Protein AF-A0A818SF10-F1 (afdb_monomer)

Solvent-accessible surface area (backbone atoms only — not comparable to full-atom values): 36615 Å² total; per-residue (Å²): 139,89,83,81,89,89,86,86,90,86,88,85,91,85,89,83,91,83,90,86,85,92,87,88,86,88,86,88,84,88,88,80,89,87,82,92,77,93,78,82,89,83,90,78,83,88,79,85,71,89,78,78,84,76,81,79,88,69,87,90,63,71,79,71,85,87,82,81,89,82,93,65,79,58,67,82,60,80,51,59,49,50,52,100,80,74,51,73,46,77,51,64,52,45,50,43,77,62,90,92,60,90,66,62,69,89,78,42,96,45,64,33,53,34,39,55,68,37,64,76,33,56,43,37,53,51,32,34,77,64,70,78,51,98,87,36,95,43,73,66,58,47,50,50,41,29,51,55,26,42,49,50,34,36,74,68,26,31,82,60,39,56,50,86,47,70,76,75,88,81,93,83,72,86,55,73,62,59,62,50,48,66,74,57,80,61,89,83,66,82,78,84,78,74,76,80,69,50,84,62,82,66,53,61,43,67,49,87,41,37,38,40,34,37,46,102,81,64,30,58,35,28,45,34,28,61,84,75,73,45,71,44,54,29,86,44,43,49,55,29,30,26,44,45,24,84,30,81,56,84,43,84,95,31,49,16,17,25,78,85,40,72,35,58,65,42,90,65,64,43,73,54,57,88,59,68,52,74,49,27,42,80,57,95,58,38,28,34,42,34,37,35,40,53,98,30,35,36,36,33,44,36,37,39,57,85,40,86,48,38,40,34,42,38,39,45,26,42,66,79,48,93,85,76,48,20,40,39,30,25,45,38,41,29,36,79,37,69,17,81,51,35,32,37,29,25,51,86,57,56,60,72,45,84,43,48,59,80,62,51,98,88,54,93,63,78,84,84,46,81,58,57,74,42,51,41,64,21,45,27,32,39,36,37,40,40,100,64,42,24,48,35,42,30,43,75,48,75,35,45,29,36,46,93,47,60,25,28,42,37,38,43,77,52,68,39,27,86,33,40,44,76,87,71,83,80,53,40,36,57,59,62,50,100,90,38,43,48,66,47,73,52,43,38,38,41,36,71,34,38,58,68,58,29,45,76,49,55,57,50,52,44,49,44,62,74,66,49,88,82,83,85,86,79,85,69,100,51,54,72,67,58,42,57,75,75,43,84,88,74,86,65,67,52,66,54,85,71,59,93,42,51,42,80,80,36,83,44,76,79,48,94,59,27,30,42,40,28,43,29,18,74,36,46,72,84,41,25,93,72,57,25,48,71,45,73,50,46,54,47,64,31,37,47,73,79,40,56,69,68,45,79,43,56,27,35,90,85,69,79,48,51,34,65,76,46,80,70,88,72,53,66,47,99,86,66,52,65,52,82,71,72,66,48,64,75,86,62,62,83,56,43,46,75,34,45,48,60,33,72,50,28,30,46,38,31,44,108

Radius of gyration: 31.41 Å; Cα contacts (8 Å, |Δi|>4): 1084; chains: 1; bounding box: 78×64×97 Å

Foldseek 3Di:
DDDDDDDDDDDDDDDDDDDDDDDDDDDDDDDDDDDDDDDDDDDDDDDDDPPDDPPPDDPDFDWDFDDDDDDDQWDFDWGWGQDPVRDTQTWGKGAGDDPPDDLDLVPADFQLRSLVSCLVGIATEQQFSDPCPPPPPDPVSSLVRNLVSQVVQCVRHNPSHHHDYYDDDDPDDDDPVSVQSSVVSDPPPPDPPDPPQDLPDDQWDDAPFKIFGADPLRFGQKIAGPVQRDIKGWPDWAKWKFWWQAFPLPDPVRQTDFDPDGAGPDPDTGGQASDWDWTWDDDPFKTKIWIDSDPFWIKMWIDGHPDQWIKIKIKGDPPDCPVVTKIFMKTKTAIPFQQQQWKWADDQLFDIDIAGQQDDPPDDGDDPGRRRVFKDKHAFWMWGHHQFKIKMKTWLGIWIWGASDGRMIMTTDDIAFDHHSPPPPRDGNQDDDPNTGDMDMTMIIIHMGTQQPVCLRRSQVSCCSNVPDDDDDGDDPDPPVRCVVPDPPDDDQFLDDDDSQKDFPDWAAPDVQKTKTKIWRRAAASRYPPSQAKDKDFPCNTRVVVAGWPDKFWDDPVRPGGQQPDFDDWDADPVRDIDDRDRCDPPDDDRMDIYHGGDMIIIITGHD

Structure (mmCIF, N/CA/C/O backbone):
data_AF-A0A818SF10-F1
#
_entry.id   AF-A0A818SF10-F1
#
loop_
_atom_site.group_PDB
_atom_site.id
_atom_site.type_symbol
_atom_site.label_atom_id
_atom_site.label_alt_id
_atom_site.label_comp_id
_atom_site.label_asym_id
_atom_site.label_entity_id
_atom_site.label_seq_id
_atom_site.pdbx_PDB_ins_code
_atom_site.Cartn_x
_atom_site.Cartn_y
_atom_site.Cartn_z
_atom_site.occupancy
_atom_site.B_iso_or_equiv
_atom_site.auth_seq_id
_atom_site.auth_comp_id
_atom_site.auth_asym_id
_atom_site.auth_atom_id
_atom_site.pdbx_PDB_model_num
ATOM 1 N N . MET A 1 1 ? -21.142 -25.444 -35.224 1.00 26.88 1 MET A N 1
ATOM 2 C CA . MET A 1 1 ? -22.293 -25.884 -34.401 1.00 26.88 1 MET A CA 1
ATOM 3 C C . MET A 1 1 ? -22.891 -24.594 -33.918 1.00 26.88 1 MET A C 1
ATOM 5 O O . MET A 1 1 ? -22.329 -23.987 -33.020 1.00 26.88 1 MET A O 1
ATOM 9 N N . ASP A 1 2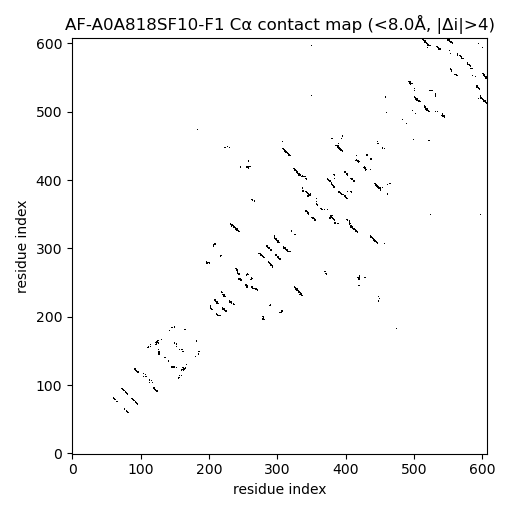 ? -23.944 -24.150 -34.589 1.00 30.12 2 ASP A N 1
ATOM 10 C CA . ASP A 1 2 ? -24.382 -22.760 -34.544 1.00 30.12 2 ASP A CA 1
ATOM 11 C C . ASP A 1 2 ? -25.836 -22.727 -34.077 1.00 30.12 2 ASP A C 1
ATOM 13 O O . ASP A 1 2 ? -26.723 -23.247 -34.750 1.00 30.12 2 ASP A O 1
ATOM 17 N N . PHE A 1 3 ? -26.045 -22.167 -32.889 1.00 22.02 3 PHE A N 1
ATOM 18 C CA . PHE A 1 3 ? -27.315 -21.930 -32.197 1.00 22.02 3 PHE A CA 1
ATOM 19 C C . PHE A 1 3 ? -27.039 -20.726 -31.263 1.00 22.02 3 PHE A C 1
ATOM 21 O O . PHE A 1 3 ? -26.051 -20.772 -30.539 1.00 22.02 3 PHE A O 1
ATOM 28 N N . LEU A 1 4 ? -27.811 -19.635 -31.212 1.00 25.50 4 LEU A N 1
ATOM 29 C CA . LEU A 1 4 ? -29.076 -19.319 -31.884 1.00 25.50 4 LEU A CA 1
ATOM 30 C C . LEU A 1 4 ? -29.229 -17.793 -32.087 1.00 25.50 4 LEU A C 1
ATOM 32 O O . LEU A 1 4 ? -28.674 -16.993 -31.342 1.00 25.50 4 LEU A O 1
ATOM 36 N N . ASN A 1 5 ? -30.026 -17.422 -33.090 1.00 23.23 5 ASN A N 1
ATOM 37 C CA . ASN A 1 5 ? -30.366 -16.056 -33.503 1.00 23.23 5 ASN A CA 1
ATOM 38 C C . ASN A 1 5 ? -30.992 -15.168 -32.409 1.00 23.23 5 ASN A C 1
ATOM 40 O O . ASN A 1 5 ? -31.822 -15.645 -31.638 1.00 23.23 5 ASN A O 1
ATOM 44 N N . PHE A 1 6 ? -30.826 -13.850 -32.563 1.00 22.09 6 PHE A N 1
ATOM 45 C CA . PHE A 1 6 ? -31.972 -12.931 -32.582 1.00 22.09 6 PHE A CA 1
ATOM 46 C C . PHE A 1 6 ? -31.873 -11.998 -33.796 1.00 22.09 6 PHE A C 1
ATOM 48 O O . PHE A 1 6 ? -30.826 -11.417 -34.065 1.00 22.09 6 PHE A O 1
ATOM 55 N N . LEU A 1 7 ? -32.964 -11.897 -34.557 1.00 21.27 7 LEU A N 1
ATOM 56 C CA . LEU A 1 7 ? -33.095 -11.057 -35.747 1.00 21.27 7 LEU A CA 1
ATOM 57 C C . LEU A 1 7 ? -34.567 -10.644 -35.833 1.00 21.27 7 LEU A C 1
ATOM 59 O O . LEU A 1 7 ? -35.431 -11.511 -35.964 1.00 21.27 7 LEU A O 1
ATOM 63 N N . THR A 1 8 ? -34.849 -9.342 -35.771 1.00 19.97 8 THR A N 1
ATOM 64 C CA . THR A 1 8 ? -36.207 -8.804 -35.938 1.00 19.97 8 THR A CA 1
ATOM 65 C C . THR A 1 8 ? -36.188 -7.669 -36.954 1.00 19.97 8 THR A C 1
ATOM 67 O O . THR A 1 8 ? -35.422 -6.718 -36.833 1.00 19.97 8 THR A O 1
ATOM 70 N N . VAL A 1 9 ? -37.050 -7.782 -37.963 1.00 23.33 9 VAL A N 1
ATOM 71 C CA . VAL A 1 9 ? -37.301 -6.767 -38.995 1.00 23.33 9 VAL A CA 1
ATOM 72 C C . VAL A 1 9 ? -38.507 -5.930 -38.580 1.00 23.33 9 VAL A C 1
ATOM 74 O O . VAL A 1 9 ? -39.527 -6.512 -38.216 1.00 23.33 9 VAL A O 1
ATOM 77 N N . ILE A 1 10 ? -38.449 -4.602 -38.731 1.00 20.69 10 ILE A N 1
ATOM 78 C CA . ILE A 1 10 ? -39.651 -3.754 -38.793 1.00 20.69 10 ILE A CA 1
ATOM 79 C C . ILE A 1 10 ? -39.531 -2.743 -39.944 1.00 20.69 10 ILE A C 1
ATOM 81 O O . ILE A 1 10 ? -38.569 -1.989 -40.043 1.00 20.69 10 ILE A O 1
ATOM 85 N N . ALA A 1 11 ? -40.562 -2.724 -40.784 1.00 23.39 11 ALA A N 1
ATOM 86 C CA . ALA A 1 11 ? -40.967 -1.615 -41.648 1.00 23.39 11 ALA A CA 1
ATOM 87 C C . ALA A 1 11 ? -42.416 -1.236 -41.273 1.00 23.39 11 ALA A C 1
ATOM 89 O O . ALA A 1 11 ? -43.077 -2.089 -40.689 1.00 23.39 11 ALA A O 1
ATOM 90 N N . ILE A 1 12 ? -42.885 -0.017 -41.608 1.00 23.05 12 ILE A N 1
ATOM 91 C CA . ILE A 1 12 ? -44.281 0.539 -41.637 1.00 23.05 12 ILE A CA 1
ATOM 92 C C . ILE A 1 12 ? -44.138 2.083 -41.501 1.00 23.05 12 ILE A C 1
ATOM 94 O O . ILE A 1 12 ? -43.284 2.515 -40.737 1.00 23.05 12 ILE A O 1
ATOM 98 N N . ILE A 1 13 ? -44.729 2.998 -42.294 1.00 24.28 13 ILE A N 1
ATOM 99 C CA . ILE A 1 13 ? -46.099 3.225 -42.841 1.00 24.28 13 ILE A CA 1
ATOM 100 C C . ILE A 1 13 ? -47.024 3.993 -41.844 1.00 24.28 13 ILE A C 1
ATOM 102 O O . ILE A 1 13 ? -46.831 3.926 -40.638 1.00 24.28 13 ILE A O 1
ATOM 106 N N . THR A 1 14 ? -47.937 4.837 -42.357 1.00 25.67 14 THR A N 1
ATOM 107 C CA . THR A 1 14 ? -48.403 6.126 -41.768 1.00 25.67 14 THR A CA 1
ATOM 108 C C . THR A 1 14 ? -49.861 6.198 -41.229 1.00 25.67 14 THR A C 1
ATOM 110 O O . THR A 1 14 ? -50.675 5.344 -41.570 1.00 25.67 14 THR A O 1
ATOM 113 N N . PHE A 1 15 ? -50.189 7.309 -40.517 1.00 24.94 15 PHE A N 1
ATOM 114 C CA . PHE A 1 15 ? -51.525 7.830 -40.068 1.00 24.94 15 PHE A CA 1
ATOM 115 C C . PHE A 1 15 ? -52.131 7.214 -38.762 1.00 24.94 15 PHE A C 1
ATOM 117 O O . PHE A 1 15 ? -51.889 6.045 -38.495 1.00 24.94 15 PHE A O 1
ATOM 124 N N . GLU A 1 16 ? -52.914 7.890 -37.881 1.00 24.98 16 GLU A N 1
ATOM 125 C CA . GLU A 1 16 ? -53.363 9.309 -37.751 1.00 24.98 16 GLU A CA 1
ATOM 126 C C . GLU A 1 16 ? -53.832 9.715 -36.302 1.00 24.98 16 GLU A C 1
ATOM 128 O O . GLU A 1 16 ? -53.932 8.865 -35.426 1.00 24.98 16 GLU A O 1
ATOM 133 N N . ILE A 1 17 ? -54.127 11.019 -36.089 1.00 27.69 17 ILE A N 1
ATOM 134 C CA . ILE A 1 17 ? -54.865 11.757 -35.004 1.00 27.69 17 ILE A CA 1
ATOM 135 C C . ILE A 1 17 ? -54.997 11.170 -33.564 1.00 27.69 17 ILE A C 1
ATOM 137 O O . ILE A 1 17 ? -55.723 10.208 -33.332 1.00 27.69 17 ILE A O 1
ATOM 141 N N . GLY A 1 18 ? -54.541 11.935 -32.549 1.00 25.97 18 GLY A N 1
ATOM 142 C CA . GLY A 1 18 ? -55.059 11.862 -31.159 1.00 25.97 18 GLY A CA 1
ATOM 143 C C . GLY A 1 18 ? -54.161 12.483 -30.065 1.00 25.97 18 GLY A C 1
ATOM 144 O O . GLY A 1 18 ? -52.971 12.225 -30.022 1.00 25.97 18 GLY A O 1
ATOM 145 N N . THR A 1 19 ? -54.721 13.313 -29.177 1.00 33.72 19 THR A N 1
ATOM 146 C CA . THR A 1 19 ? -54.044 14.128 -28.128 1.00 33.72 19 THR A CA 1
ATOM 147 C C . THR A 1 19 ? -53.333 13.388 -26.960 1.00 33.72 19 THR A C 1
ATOM 149 O O . THR A 1 19 ? -53.709 12.273 -26.619 1.00 33.72 19 THR A O 1
ATOM 152 N N . ILE A 1 20 ? -52.470 14.138 -26.234 1.00 25.30 20 ILE A N 1
ATOM 153 C CA . ILE A 1 20 ? -51.754 13.885 -24.938 1.00 25.30 20 ILE A CA 1
ATOM 154 C C . ILE A 1 20 ? -50.464 12.982 -25.017 1.00 25.30 20 ILE A C 1
ATOM 156 O O . ILE A 1 20 ? -50.109 12.617 -26.132 1.00 25.30 20 ILE A O 1
ATOM 160 N N . PRO A 1 21 ? -49.581 12.833 -23.984 1.00 33.25 21 PRO A N 1
ATOM 161 C CA . PRO A 1 21 ? -48.234 13.437 -24.043 1.00 33.25 21 PRO A CA 1
ATOM 162 C C . PRO A 1 21 ? -47.001 12.490 -23.949 1.00 33.25 21 PRO A C 1
ATOM 164 O O . PRO A 1 21 ? -47.069 11.387 -23.420 1.00 33.25 21 PRO A O 1
ATOM 167 N N . SER A 1 22 ? -45.845 13.030 -24.368 1.00 33.50 22 SER A N 1
ATOM 168 C CA . SER A 1 22 ? -44.452 12.755 -23.925 1.00 33.50 22 SER A CA 1
ATOM 169 C C . SER A 1 22 ? -43.940 11.313 -23.714 1.00 33.50 22 SER A C 1
ATOM 171 O O . SER A 1 22 ? -44.162 10.730 -22.655 1.00 33.50 22 SER A O 1
ATOM 173 N N . TRP A 1 23 ? -43.065 10.848 -24.615 1.00 26.11 23 TRP A N 1
ATOM 174 C CA . TRP A 1 23 ? -41.929 9.942 -24.339 1.00 26.11 23 TRP A CA 1
ATOM 175 C C . TRP A 1 23 ? -40.914 9.990 -25.505 1.00 26.11 23 TRP A C 1
ATOM 177 O O . TRP A 1 23 ? -41.241 10.497 -26.578 1.00 26.11 23 TRP A O 1
ATOM 187 N N . ALA A 1 24 ? -39.672 9.547 -25.274 1.00 26.42 24 ALA A N 1
ATOM 188 C CA . ALA A 1 24 ? -38.595 9.474 -26.273 1.00 26.42 24 ALA A CA 1
ATOM 189 C C . ALA A 1 24 ? -38.307 8.009 -26.654 1.00 26.42 24 ALA A C 1
ATOM 191 O O . ALA A 1 24 ? -38.646 7.106 -25.891 1.00 26.42 24 ALA A O 1
ATOM 192 N N . VAL A 1 25 ? -37.703 7.781 -27.826 1.00 24.02 25 VAL A N 1
ATOM 193 C CA . VAL A 1 25 ? -37.428 6.443 -28.383 1.00 24.02 25 VAL A CA 1
ATOM 194 C C . VAL A 1 25 ? -35.936 6.284 -28.663 1.00 24.02 25 VAL A C 1
ATOM 196 O O . VAL A 1 25 ? -35.296 7.199 -29.178 1.00 24.02 25 VAL A O 1
ATOM 199 N N . GLU A 1 26 ? -35.410 5.112 -28.325 1.00 30.28 26 GLU A N 1
ATOM 200 C CA . GLU A 1 26 ? -34.017 4.695 -28.486 1.00 30.28 26 GLU A CA 1
ATOM 201 C C . GLU A 1 26 ? -33.826 3.870 -29.772 1.00 30.28 26 GLU A C 1
ATOM 203 O O . GLU A 1 26 ? -34.721 3.127 -30.183 1.00 30.28 26 GLU A O 1
ATOM 208 N N . ILE A 1 27 ? -32.656 3.990 -30.407 1.00 23.86 27 ILE A N 1
ATOM 209 C CA . ILE A 1 27 ? -32.187 3.085 -31.465 1.00 23.86 27 ILE A CA 1
ATOM 210 C C . ILE A 1 27 ? -30.724 2.769 -31.170 1.00 23.86 27 ILE A C 1
ATOM 212 O O . ILE A 1 27 ? -29.891 3.676 -31.141 1.00 23.86 27 ILE A O 1
ATOM 216 N N . ASP A 1 28 ? -30.426 1.488 -30.982 1.00 23.16 28 ASP A N 1
ATOM 217 C CA . ASP A 1 28 ? -29.111 1.005 -30.571 1.00 23.16 28 ASP A CA 1
ATOM 218 C C . ASP A 1 28 ? -28.457 0.160 -31.677 1.00 23.16 28 ASP A C 1
ATOM 220 O O . ASP A 1 28 ? -29.096 -0.721 -32.259 1.00 23.16 28 ASP A O 1
ATOM 224 N N . LEU A 1 29 ? -27.191 0.454 -32.002 1.00 24.66 29 LEU A N 1
ATOM 225 C CA . LEU A 1 29 ? -26.422 -0.236 -33.045 1.00 24.66 29 LEU A CA 1
ATOM 226 C C . LEU A 1 29 ? -24.912 -0.289 -32.739 1.00 24.66 29 LEU A C 1
ATOM 228 O O . LEU A 1 29 ? -24.178 0.713 -32.766 1.00 24.66 29 LEU A O 1
ATOM 232 N N . TYR A 1 30 ? -24.441 -1.523 -32.567 1.00 25.88 30 TYR A N 1
ATOM 233 C CA . TYR A 1 30 ? -23.044 -1.942 -32.675 1.00 25.88 30 TYR A CA 1
ATOM 234 C C . TYR A 1 30 ? -22.660 -2.187 -34.141 1.00 25.88 30 TYR A C 1
ATOM 236 O O . TYR A 1 30 ? -23.482 -2.644 -34.930 1.00 25.88 30 TYR A O 1
ATOM 244 N N . THR A 1 31 ? -21.388 -1.988 -34.502 1.00 25.58 31 THR A N 1
ATOM 245 C CA . THR A 1 31 ? -20.681 -2.816 -35.507 1.00 25.58 31 THR A CA 1
ATOM 246 C C . THR A 1 31 ? -19.190 -2.477 -35.564 1.00 25.58 31 THR A C 1
ATOM 248 O O . THR A 1 31 ? -18.789 -1.327 -35.396 1.00 25.58 31 THR A O 1
ATOM 251 N N . LYS A 1 32 ? -18.367 -3.484 -35.876 1.00 23.33 32 LYS A N 1
ATOM 252 C CA . LYS A 1 32 ? -17.000 -3.326 -36.389 1.00 23.33 32 LYS A CA 1
ATOM 253 C C . LYS A 1 32 ? -16.785 -4.351 -37.511 1.00 23.33 32 LYS A C 1
ATOM 255 O O . LYS A 1 32 ? -17.268 -5.472 -37.395 1.00 23.33 32 LYS A O 1
ATOM 260 N N . SER A 1 33 ? -16.010 -3.964 -38.526 1.00 22.23 33 SER A N 1
ATOM 261 C CA . SER A 1 33 ? -15.399 -4.828 -39.557 1.00 22.23 33 SER A CA 1
ATOM 262 C C . SER A 1 33 ? -16.311 -5.475 -40.619 1.00 22.23 33 SER A C 1
ATOM 264 O O . SER A 1 33 ? -17.249 -6.204 -40.318 1.00 22.23 33 SER A O 1
ATOM 266 N N . TYR A 1 34 ? -15.931 -5.311 -41.893 1.00 23.97 34 TYR A N 1
ATOM 267 C CA . TYR A 1 34 ? -16.457 -6.077 -43.029 1.00 23.97 34 TYR A CA 1
ATOM 268 C C . TYR A 1 34 ? -15.387 -7.030 -43.578 1.00 23.97 34 TYR A C 1
ATOM 270 O O . TYR A 1 34 ? -14.284 -6.597 -43.906 1.00 23.97 34 TYR A O 1
ATOM 278 N N . TYR A 1 35 ? -15.743 -8.303 -43.767 1.00 21.52 35 TYR A N 1
ATOM 279 C CA . TYR A 1 35 ? -15.019 -9.222 -44.650 1.00 21.52 35 TYR A CA 1
ATOM 280 C C . TYR A 1 35 ? -15.747 -9.317 -45.995 1.00 21.52 35 TYR A C 1
ATOM 282 O O . TYR A 1 35 ? -16.955 -9.544 -46.043 1.00 21.52 35 TYR A O 1
ATOM 290 N N . LEU A 1 36 ? -15.007 -9.183 -47.096 1.00 24.23 36 LEU A N 1
ATOM 291 C CA . LEU A 1 36 ? -15.512 -9.451 -48.443 1.00 24.23 36 LEU A CA 1
ATOM 292 C C . LEU A 1 36 ? -15.489 -10.957 -48.721 1.00 24.23 36 LEU A C 1
ATOM 294 O O . LEU A 1 36 ? -14.422 -11.568 -48.730 1.00 24.23 36 LEU A O 1
ATOM 298 N N . ASN A 1 37 ? -16.647 -11.537 -49.036 1.00 22.34 37 ASN A N 1
ATOM 299 C CA . ASN A 1 37 ? -16.721 -12.835 -49.701 1.00 22.34 37 ASN A CA 1
ATOM 300 C C . ASN A 1 37 ? -17.784 -12.791 -50.811 1.00 22.34 37 ASN A C 1
ATOM 302 O O . ASN A 1 37 ? -18.973 -12.623 -50.546 1.00 22.34 37 ASN A O 1
ATOM 306 N N . CYS A 1 38 ? -17.346 -12.894 -52.066 1.00 33.12 38 CYS A N 1
ATOM 307 C CA . CYS A 1 38 ? -18.217 -12.802 -53.237 1.00 33.12 38 CYS A CA 1
ATOM 308 C C . CYS A 1 38 ? -18.798 -14.177 -53.591 1.00 33.12 38 CYS A C 1
ATOM 310 O O . CYS A 1 38 ? -18.064 -15.060 -54.029 1.00 33.12 38 CYS A O 1
ATOM 312 N N . GLY A 1 39 ? -20.121 -14.330 -53.477 1.00 24.06 39 GLY A N 1
ATOM 313 C CA . GLY A 1 39 ? -20.824 -15.599 -53.700 1.00 24.06 39 GLY A CA 1
ATOM 314 C C . GLY A 1 39 ? -22.098 -15.483 -54.543 1.00 24.06 39 GLY A C 1
ATOM 315 O O . GLY A 1 39 ? -23.183 -15.655 -54.013 1.00 24.06 39 GLY A O 1
ATOM 316 N N . THR A 1 40 ? -21.933 -15.244 -55.850 1.00 26.9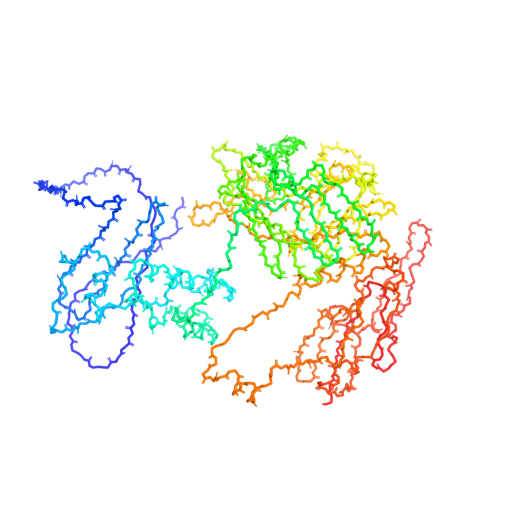4 40 THR A N 1
ATOM 317 C CA . THR A 1 40 ? -22.789 -15.710 -56.977 1.00 26.94 40 THR A CA 1
ATOM 318 C C . THR A 1 40 ? -24.332 -15.571 -56.958 1.00 26.94 40 THR A C 1
ATOM 320 O O . THR A 1 40 ? -25.006 -16.116 -56.096 1.00 26.94 40 THR A O 1
ATOM 323 N N . LEU A 1 41 ? -24.863 -15.093 -58.103 1.00 25.62 41 LEU A N 1
ATOM 324 C CA . LEU A 1 41 ? -26.266 -15.147 -58.592 1.00 25.62 41 LEU A CA 1
ATOM 325 C C . LEU A 1 41 ? -27.269 -14.157 -57.955 1.00 25.62 41 LEU A C 1
ATOM 327 O O . LEU A 1 41 ? -27.276 -13.954 -56.753 1.00 25.62 41 LEU A O 1
ATOM 331 N N . SER A 1 42 ? -28.212 -13.556 -58.691 1.00 25.41 42 SER A N 1
ATOM 332 C CA . SER A 1 42 ? -28.259 -13.219 -60.128 1.00 25.41 42 SER A CA 1
ATOM 333 C C . SER A 1 42 ? -29.389 -12.209 -60.370 1.00 25.41 42 SER A C 1
ATOM 335 O O . SER A 1 42 ? -30.515 -12.466 -59.956 1.00 25.41 42 SER A O 1
ATOM 337 N N . GLY A 1 43 ? -29.126 -11.134 -61.121 1.00 30.50 43 GLY A N 1
ATOM 338 C CA . GLY A 1 43 ? -30.180 -10.281 -61.687 1.00 30.50 43 GLY A CA 1
ATOM 339 C C . GLY A 1 43 ? -30.537 -9.023 -60.891 1.00 30.50 43 GLY A C 1
ATOM 340 O O . GLY A 1 43 ? -31.615 -8.936 -60.317 1.00 30.50 43 GLY A O 1
ATOM 341 N N . CYS A 1 44 ? -29.695 -7.992 -60.981 1.00 23.19 44 CYS A N 1
ATOM 342 C CA . CYS A 1 44 ? -30.172 -6.608 -60.971 1.00 23.19 44 CYS A CA 1
ATOM 343 C C . CYS A 1 44 ? -29.281 -5.759 -61.889 1.00 23.19 44 CYS A C 1
ATOM 345 O O . CYS A 1 44 ? -28.072 -5.983 -61.962 1.00 23.19 44 CYS A O 1
ATOM 347 N N . GLN A 1 45 ? -29.883 -4.861 -62.672 1.00 23.64 45 GLN A N 1
ATOM 348 C CA . GLN A 1 45 ? -29.188 -4.164 -63.757 1.00 23.64 45 GLN A CA 1
ATOM 349 C C . GLN A 1 45 ? -28.274 -3.046 -63.246 1.00 23.64 45 GLN A C 1
ATOM 351 O O . GLN A 1 45 ? -28.616 -2.281 -62.348 1.00 23.64 45 GLN A O 1
ATOM 356 N N . GLN A 1 46 ? -27.113 -2.935 -63.885 1.00 22.75 46 GLN A N 1
ATOM 357 C CA . GLN A 1 46 ? -26.107 -1.917 -63.625 1.00 22.75 46 GLN A CA 1
ATOM 358 C C . GLN A 1 46 ? -26.585 -0.540 -64.119 1.00 22.75 46 GLN A C 1
ATOM 360 O O . GLN A 1 46 ? -26.450 -0.223 -65.298 1.00 22.75 46 GLN A O 1
ATOM 365 N N . PHE A 1 47 ? -27.092 0.304 -63.216 1.00 23.02 47 PHE A N 1
ATOM 366 C CA . PHE A 1 47 ? -27.217 1.743 -63.467 1.00 23.02 47 PHE A CA 1
ATOM 367 C C . PHE A 1 47 ? -25.974 2.470 -62.958 1.00 23.02 47 PHE A C 1
ATOM 369 O O . PHE A 1 47 ? -25.882 2.888 -61.805 1.00 23.02 47 PHE A O 1
ATOM 376 N N . SER A 1 48 ? -24.994 2.619 -63.845 1.00 22.73 48 SER A N 1
ATOM 377 C CA . SER A 1 48 ? -23.817 3.450 -63.615 1.00 22.73 48 SER A CA 1
ATOM 378 C C . SER A 1 48 ? -24.182 4.938 -63.685 1.00 22.73 48 SER A C 1
ATOM 380 O O . SER A 1 48 ? -24.255 5.504 -64.777 1.00 22.73 48 SER A O 1
ATOM 382 N N . TYR A 1 49 ? -24.355 5.582 -62.530 1.00 22.27 49 TYR A N 1
ATOM 383 C CA . TYR A 1 49 ? -24.296 7.041 -62.410 1.00 22.27 49 TYR A CA 1
ATOM 384 C C . TYR A 1 49 ? -22.918 7.459 -61.875 1.00 22.27 49 TYR A C 1
ATOM 386 O O . TYR A 1 49 ? -22.529 7.004 -60.797 1.00 22.27 49 TYR A O 1
ATOM 394 N N . PRO A 1 50 ? -22.161 8.314 -62.590 1.00 23.86 50 PRO A N 1
ATOM 395 C CA . PRO A 1 50 ? -20.872 8.800 -62.121 1.00 23.86 50 PRO A CA 1
ATOM 396 C C . PRO A 1 50 ? -21.081 9.923 -61.100 1.00 23.86 50 PRO A C 1
ATOM 398 O O . PRO A 1 50 ? -21.08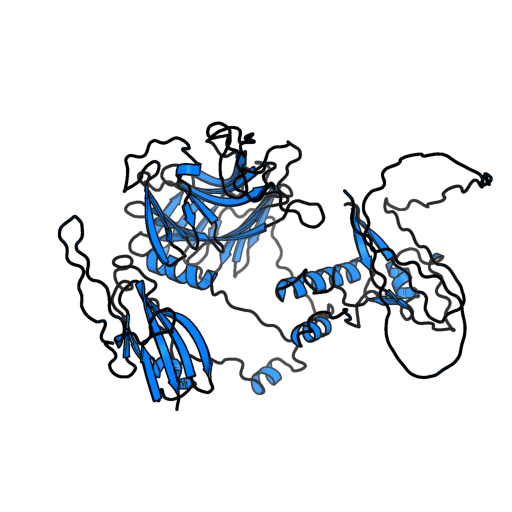8 11.104 -61.445 1.00 23.86 50 PRO A O 1
ATOM 401 N N . TRP A 1 51 ? -21.228 9.567 -59.826 1.00 23.77 51 TRP A N 1
ATOM 402 C CA . TRP A 1 51 ? -21.175 10.553 -58.750 1.00 23.77 51 TRP A CA 1
ATOM 403 C C . TRP A 1 51 ? -19.722 10.944 -58.486 1.00 23.77 51 TRP A C 1
ATOM 405 O O . TRP A 1 51 ? -18.998 10.296 -57.733 1.00 23.77 51 TRP A O 1
ATOM 415 N N . THR A 1 52 ? -19.288 12.033 -59.125 1.00 22.80 52 THR A N 1
ATOM 416 C CA . THR A 1 52 ? -18.075 12.753 -58.724 1.00 22.80 52 THR A CA 1
ATOM 417 C C . THR A 1 52 ? -18.193 13.178 -57.267 1.00 22.80 52 THR A C 1
ATOM 419 O O . THR A 1 52 ? -18.945 14.101 -56.949 1.00 22.80 52 THR A O 1
ATOM 422 N N . TYR A 1 53 ? -17.403 12.544 -56.405 1.00 26.30 53 TYR A N 1
ATOM 423 C CA . TYR A 1 53 ? -17.186 12.982 -55.034 1.00 26.30 53 TYR A CA 1
ATOM 424 C C . TYR A 1 53 ? -16.642 14.419 -55.042 1.00 26.30 53 TYR A C 1
ATOM 426 O O . TYR A 1 53 ? -15.539 14.674 -55.528 1.00 26.30 53 TYR A O 1
ATOM 434 N N . ARG A 1 54 ? -17.421 15.371 -54.520 1.00 22.95 54 ARG A N 1
ATOM 435 C CA . ARG A 1 54 ? -16.970 16.742 -54.228 1.00 22.95 54 ARG A CA 1
ATOM 436 C C . ARG A 1 54 ? -16.966 16.993 -52.721 1.00 22.95 54 ARG A C 1
ATOM 438 O O . ARG A 1 54 ? -17.533 17.973 -52.248 1.00 22.95 54 ARG A O 1
ATOM 445 N N . GLY A 1 55 ? -16.272 16.131 -51.979 1.00 25.66 55 GLY A N 1
ATOM 446 C CA . GLY A 1 55 ? -15.800 16.494 -50.646 1.00 25.66 55 GLY A CA 1
ATOM 447 C C . GLY A 1 55 ? -14.870 17.703 -50.761 1.00 25.66 55 GLY A C 1
ATOM 448 O O . GLY A 1 55 ? -13.819 17.628 -51.402 1.00 25.66 55 GLY A O 1
ATOM 449 N N . LYS A 1 56 ? -15.273 18.843 -50.196 1.00 23.98 56 LYS A N 1
ATOM 450 C CA . LYS A 1 56 ? -14.449 20.053 -50.182 1.00 23.98 56 LYS A CA 1
ATOM 451 C C . LYS A 1 56 ? -13.485 19.955 -49.000 1.00 23.98 56 LYS A C 1
ATOM 453 O O . LYS A 1 56 ? -13.876 20.220 -47.870 1.00 23.98 56 LYS A O 1
ATOM 458 N N . TYR A 1 57 ? -12.239 19.569 -49.268 1.00 28.00 57 TYR A N 1
ATOM 459 C CA . TYR A 1 57 ? -11.188 19.537 -48.251 1.00 28.00 57 TYR A CA 1
ATOM 460 C C . TYR A 1 57 ? -10.984 20.928 -47.641 1.00 28.00 57 TYR A C 1
ATOM 462 O O . TYR A 1 57 ? -10.543 21.852 -48.325 1.00 28.00 57 TYR A O 1
ATOM 470 N N . ILE A 1 58 ? -11.260 21.041 -46.344 1.00 28.09 58 ILE A N 1
ATOM 471 C CA . ILE A 1 58 ? -10.745 22.089 -45.467 1.00 28.09 58 ILE A CA 1
ATOM 472 C C . ILE A 1 58 ? -10.206 21.350 -44.231 1.00 28.09 58 ILE A C 1
ATOM 474 O O . ILE A 1 58 ? -10.966 20.752 -43.480 1.00 28.09 58 ILE A O 1
ATOM 478 N N . GLU A 1 59 ? -8.878 21.311 -44.107 1.00 30.48 59 GLU A N 1
ATOM 479 C CA . GLU A 1 59 ? -8.115 20.836 -42.935 1.00 30.48 59 GLU A CA 1
ATOM 480 C C . GLU A 1 59 ? -8.374 19.404 -42.400 1.00 30.48 59 GLU A C 1
ATOM 482 O O . GLU A 1 59 ? -8.452 19.175 -41.196 1.00 30.48 59 GLU A O 1
ATOM 487 N N . ASN A 1 60 ? -8.347 18.402 -43.289 1.00 29.17 60 ASN A N 1
ATOM 488 C CA . ASN A 1 60 ? -8.097 16.986 -42.945 1.00 29.17 60 ASN A CA 1
ATOM 489 C C . ASN A 1 60 ? -9.001 16.363 -41.850 1.00 29.17 60 ASN A C 1
ATOM 491 O O . ASN A 1 60 ? -8.524 15.576 -41.032 1.00 29.17 60 ASN A O 1
ATOM 495 N N . GLN A 1 61 ? -10.304 16.648 -41.871 1.00 32.66 61 GLN A N 1
ATOM 496 C CA . GLN A 1 61 ? -11.320 15.852 -41.168 1.00 32.66 61 GLN A CA 1
ATOM 497 C C . GLN A 1 61 ? -12.427 15.419 -42.141 1.00 32.66 61 GLN A C 1
ATOM 499 O O . GLN A 1 61 ? -12.673 16.088 -43.147 1.00 32.66 61 GLN A O 1
ATOM 504 N N . ILE A 1 62 ? -13.078 14.287 -41.854 1.00 32.66 62 ILE A N 1
ATOM 505 C CA . ILE A 1 62 ? -14.267 13.823 -42.579 1.00 32.66 62 ILE A CA 1
ATOM 506 C C . ILE A 1 62 ? -15.487 14.162 -41.724 1.00 32.66 62 ILE A C 1
ATOM 508 O O . ILE A 1 62 ? -15.621 13.656 -40.612 1.00 32.66 62 ILE A O 1
ATOM 512 N N . TYR A 1 63 ? -16.379 14.984 -42.270 1.00 34.53 63 TYR A N 1
ATOM 513 C CA . TYR A 1 63 ? -17.699 15.248 -41.706 1.00 34.53 63 TYR A CA 1
ATOM 514 C C . TYR A 1 63 ? -18.734 14.727 -42.698 1.00 34.53 63 TYR A C 1
ATOM 516 O O . TYR A 1 63 ? -18.727 15.149 -43.856 1.00 34.53 63 TYR A O 1
ATOM 524 N N . ASP A 1 64 ? -19.599 13.818 -42.257 1.00 32.34 64 ASP A N 1
ATOM 525 C CA . ASP A 1 64 ? -20.667 13.259 -43.085 1.00 32.34 64 ASP A CA 1
ATOM 526 C C . ASP A 1 64 ? -22.019 13.599 -42.447 1.00 32.34 64 ASP A C 1
ATOM 528 O O . ASP A 1 64 ? -22.240 13.348 -41.260 1.00 32.34 64 ASP A O 1
ATOM 532 N N . PHE A 1 65 ? -22.899 14.243 -43.214 1.00 30.80 65 PHE A N 1
ATOM 533 C CA . PHE A 1 65 ? -24.126 14.867 -42.712 1.00 30.80 65 PHE A CA 1
ATOM 534 C C . PHE A 1 65 ? -25.297 14.448 -43.607 1.00 30.80 65 PHE A C 1
ATOM 536 O O . PHE A 1 65 ? -25.624 15.104 -44.595 1.00 30.80 65 PHE A O 1
ATOM 543 N N . ASN A 1 66 ? -25.928 13.324 -43.269 1.00 27.92 66 ASN A N 1
ATOM 544 C CA . ASN A 1 66 ? -27.089 12.819 -43.999 1.00 27.92 66 ASN A CA 1
ATOM 545 C C . ASN A 1 66 ? -28.383 13.329 -43.355 1.00 27.92 66 ASN A C 1
ATOM 547 O O . ASN A 1 66 ? -28.809 12.834 -42.313 1.00 27.92 66 ASN A O 1
ATOM 551 N N . ALA A 1 67 ? -29.017 14.309 -43.999 1.00 29.23 67 ALA A N 1
ATOM 552 C CA . ALA A 1 67 ? -30.358 14.778 -43.667 1.00 29.23 67 ALA A CA 1
ATOM 553 C C . ALA A 1 67 ? -31.339 14.361 -44.774 1.00 29.23 67 ALA A C 1
ATOM 555 O O . ALA A 1 67 ? -31.113 14.656 -45.947 1.00 29.23 67 ALA A O 1
ATOM 556 N N . PHE A 1 68 ? -32.439 13.706 -44.397 1.00 27.59 68 PHE A N 1
ATOM 557 C CA . PHE A 1 68 ? -33.530 13.345 -45.304 1.00 27.59 68 PHE A CA 1
ATOM 558 C C . PHE A 1 68 ? -34.833 14.004 -44.844 1.00 27.59 68 PHE A C 1
ATOM 560 O O . PHE A 1 68 ? -35.249 13.840 -43.698 1.00 27.59 68 PHE A O 1
ATOM 567 N N . GLU A 1 69 ? -35.502 14.722 -45.746 1.00 28.36 69 GLU A N 1
ATOM 568 C CA . GLU A 1 69 ? -36.871 15.200 -45.536 1.00 28.36 69 GLU A CA 1
ATOM 569 C C . GLU A 1 69 ? -37.880 14.114 -45.939 1.00 28.36 69 GLU A C 1
ATOM 571 O O . GLU A 1 69 ? -37.815 13.602 -47.057 1.00 28.36 69 GLU A O 1
ATOM 576 N N . ASN A 1 70 ? -38.886 13.827 -45.104 1.00 31.59 70 ASN A N 1
ATOM 577 C CA . ASN A 1 70 ? -40.136 14.603 -45.143 1.00 31.59 70 ASN A CA 1
ATOM 578 C C . ASN A 1 70 ? -41.160 14.172 -44.068 1.00 31.59 70 ASN A C 1
ATOM 580 O O . ASN A 1 70 ? -41.238 13.001 -43.710 1.00 31.59 70 ASN A O 1
ATOM 584 N N . GLY A 1 71 ? -42.037 15.097 -43.655 1.00 33.56 71 GLY A N 1
ATOM 585 C CA . GLY A 1 71 ? -43.377 14.734 -43.161 1.00 33.56 71 GLY A CA 1
ATOM 586 C C . GLY A 1 71 ? -43.574 14.381 -41.677 1.00 33.56 71 GLY A C 1
ATOM 587 O O . GLY A 1 71 ? -44.454 13.578 -41.376 1.00 33.56 71 GLY A O 1
ATOM 588 N N . GLY A 1 72 ? -42.842 14.992 -40.739 1.00 33.03 72 GLY A N 1
ATOM 589 C CA . GLY A 1 72 ? -43.126 14.890 -39.296 1.00 33.03 72 GLY A CA 1
ATOM 590 C C . GLY A 1 72 ? -42.395 15.960 -38.476 1.00 33.03 72 GLY A C 1
ATOM 591 O O . GLY A 1 72 ? -41.304 16.373 -38.850 1.00 33.03 72 GLY A O 1
ATOM 592 N N . ASN A 1 73 ? -42.968 16.423 -37.355 1.00 39.16 73 ASN A N 1
ATOM 593 C CA . ASN A 1 73 ? -42.451 17.583 -36.592 1.00 39.16 73 ASN A CA 1
ATOM 594 C C . ASN A 1 73 ? -41.170 17.331 -35.757 1.00 39.16 73 ASN A C 1
ATOM 596 O O . ASN A 1 73 ? -40.822 18.143 -34.900 1.00 39.16 73 ASN A O 1
ATOM 600 N N . PHE A 1 74 ? -40.441 16.245 -36.022 1.00 36.25 74 PHE A N 1
ATOM 601 C CA . PHE A 1 74 ? -39.102 16.006 -35.484 1.00 36.25 74 PHE A CA 1
ATOM 602 C C . PHE A 1 74 ? -38.213 15.369 -36.555 1.00 36.25 74 PHE A C 1
ATOM 604 O O . PHE A 1 74 ? -38.559 14.330 -37.112 1.00 36.25 74 PHE A O 1
ATOM 611 N N . CYS A 1 75 ? -37.041 15.961 -36.789 1.00 32.84 75 CYS A N 1
ATOM 612 C CA . CYS A 1 75 ? -35.930 15.272 -37.437 1.00 32.84 75 CYS A CA 1
ATOM 613 C C . CYS A 1 75 ? -35.068 14.635 -36.343 1.00 32.84 75 CYS A C 1
ATOM 615 O O . CYS A 1 75 ? -34.596 15.342 -35.449 1.00 32.84 75 CYS A O 1
ATOM 617 N N . HIS A 1 76 ? -34.839 13.327 -36.429 1.00 36.25 76 HIS A N 1
ATOM 618 C CA . HIS A 1 76 ? -33.800 12.647 -35.659 1.00 36.25 76 HIS A CA 1
ATOM 619 C C . HIS A 1 76 ? -32.591 12.438 -36.569 1.00 36.25 76 HIS A C 1
ATOM 621 O O . HIS A 1 76 ? -32.730 11.923 -37.676 1.00 36.25 76 HIS A O 1
ATOM 627 N N . GLY A 1 77 ? -31.417 12.866 -36.113 1.00 35.16 77 GLY A N 1
ATOM 628 C CA . GLY A 1 77 ? -30.165 12.746 -36.849 1.00 35.16 77 GLY A CA 1
ATOM 629 C C . GLY A 1 77 ? -29.019 12.475 -35.886 1.00 35.16 77 GLY A C 1
ATOM 630 O O . GLY A 1 77 ? -28.958 13.066 -34.810 1.00 35.16 77 GLY A O 1
ATOM 631 N N . GLN A 1 78 ? -28.128 11.570 -36.278 1.00 35.16 78 GLN A N 1
ATOM 632 C CA . GLN A 1 78 ? -26.913 11.248 -35.541 1.00 35.16 78 GLN A CA 1
ATOM 633 C C . GLN A 1 78 ? -25.757 12.067 -36.118 1.00 35.16 78 GLN A C 1
ATOM 635 O O . GLN A 1 78 ? -25.449 11.940 -37.302 1.00 35.16 78 GLN A O 1
ATOM 640 N N . LEU A 1 79 ? -25.098 12.871 -35.281 1.00 35.38 79 LEU A N 1
ATOM 641 C CA . LEU A 1 79 ? -23.834 13.505 -35.641 1.00 35.38 79 LEU A CA 1
ATOM 642 C C . LEU A 1 79 ? -22.680 12.625 -35.151 1.00 35.38 79 LEU A C 1
ATOM 644 O O . LEU A 1 79 ? -22.533 12.401 -33.949 1.00 35.38 79 LEU A O 1
ATOM 648 N N . SER A 1 80 ? -21.870 12.140 -36.090 1.00 34.81 80 SER A N 1
ATOM 649 C CA . SER A 1 80 ? -20.648 11.382 -35.810 1.00 34.81 80 SER A CA 1
ATOM 650 C C . SER A 1 80 ? -19.440 12.261 -36.115 1.00 34.81 80 SER A C 1
ATOM 652 O O . SER A 1 80 ? -19.150 12.530 -37.281 1.00 34.81 80 SER A O 1
ATOM 654 N N . ILE A 1 81 ? -18.730 12.707 -35.079 1.00 34.91 81 ILE A N 1
ATOM 655 C CA . ILE A 1 81 ? -17.475 13.459 -35.230 1.00 34.91 81 ILE A CA 1
ATOM 656 C C . ILE A 1 81 ? -16.318 12.472 -35.059 1.00 34.91 81 ILE A C 1
ATOM 658 O O . ILE A 1 81 ? -16.307 11.690 -34.109 1.00 34.91 81 ILE A O 1
ATOM 662 N N . THR A 1 82 ? -15.351 12.489 -35.979 1.00 34.75 82 THR A N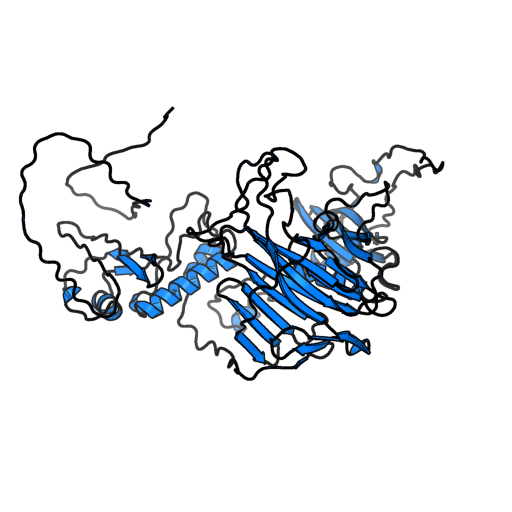 1
ATOM 663 C CA . THR A 1 82 ? -14.158 11.628 -35.914 1.00 34.75 82 THR A CA 1
ATOM 664 C C . THR A 1 82 ? -12.921 12.507 -35.797 1.00 34.75 82 THR A C 1
ATOM 666 O O . THR A 1 82 ? -12.615 13.262 -36.719 1.00 34.75 82 THR A O 1
ATOM 669 N N . SER A 1 83 ? -12.216 12.435 -34.664 1.00 32.75 83 SER A N 1
ATOM 670 C CA . SER A 1 83 ? -10.973 13.194 -34.473 1.00 32.75 83 SER A CA 1
ATOM 671 C C . SER A 1 83 ? -9.785 12.522 -35.177 1.00 32.75 83 SER A C 1
ATOM 673 O O . SER A 1 83 ? -9.886 11.401 -35.680 1.00 32.75 83 SER A O 1
ATOM 675 N N . ARG A 1 84 ? -8.622 13.193 -35.194 1.00 30.66 84 ARG A N 1
ATOM 676 C CA . ARG A 1 84 ? -7.384 12.704 -35.841 1.00 30.66 84 ARG A CA 1
ATOM 677 C C . ARG A 1 84 ? -6.897 11.324 -35.367 1.00 30.66 84 ARG A C 1
ATOM 679 O O . ARG A 1 84 ? -6.074 10.737 -36.060 1.00 30.66 84 ARG A O 1
ATOM 686 N N . ASN A 1 85 ? -7.394 10.821 -34.236 1.00 31.92 85 ASN A N 1
ATOM 687 C CA . ASN A 1 85 ? -6.958 9.566 -33.615 1.00 31.92 85 ASN A CA 1
ATOM 688 C C . ASN A 1 85 ? -8.004 8.435 -33.753 1.00 31.92 85 ASN A C 1
ATOM 690 O O . ASN A 1 85 ? -8.025 7.520 -32.935 1.00 31.92 85 ASN A O 1
ATOM 694 N N . GLU A 1 86 ? -8.913 8.526 -34.733 1.00 34.03 86 GLU A N 1
ATOM 695 C CA . GLU A 1 86 ? -10.028 7.581 -34.970 1.00 34.03 86 GLU A CA 1
ATOM 696 C C . GLU A 1 86 ? -11.029 7.439 -33.802 1.00 34.03 86 GLU A C 1
ATOM 698 O O . GLU A 1 86 ? -11.904 6.574 -33.814 1.00 34.03 86 GLU A O 1
ATOM 703 N N . THR A 1 87 ? -10.970 8.324 -32.802 1.00 31.55 87 THR A N 1
ATOM 704 C CA . THR A 1 87 ? -11.980 8.390 -31.741 1.00 31.55 87 THR A CA 1
ATOM 705 C C . THR A 1 87 ? -13.301 8.893 -32.326 1.00 31.55 87 THR A C 1
ATOM 707 O O . THR A 1 87 ? -13.384 10.025 -32.812 1.00 31.55 87 THR A O 1
ATOM 710 N N . HIS A 1 88 ? -14.331 8.046 -32.287 1.00 36.34 88 HIS A N 1
ATOM 711 C CA . HIS A 1 88 ? -15.684 8.388 -32.718 1.00 36.34 88 HIS A CA 1
ATOM 712 C C . HIS A 1 88 ? -16.491 8.962 -31.551 1.00 36.34 88 HIS A C 1
ATOM 714 O O . HIS A 1 88 ? -16.807 8.249 -30.599 1.00 36.34 88 HIS A O 1
ATOM 720 N N . TYR A 1 89 ? -16.885 10.226 -31.661 1.00 35.06 89 TYR A N 1
ATOM 721 C CA . TYR A 1 89 ? -17.769 10.887 -30.705 1.00 35.06 89 TYR A CA 1
ATOM 722 C C . TYR A 1 89 ? -19.213 10.757 -31.202 1.00 35.06 89 TYR A C 1
ATOM 724 O O . TYR A 1 89 ? -19.526 11.171 -32.323 1.00 35.06 89 TYR A O 1
ATOM 732 N N . ARG A 1 90 ? -20.088 10.166 -30.379 1.00 38.22 90 ARG A N 1
ATOM 733 C CA . ARG A 1 90 ? -21.535 10.077 -30.630 1.00 38.22 90 ARG A CA 1
ATOM 734 C C . ARG A 1 90 ? -22.240 11.168 -29.830 1.00 38.22 90 ARG A C 1
ATOM 736 O O . ARG A 1 90 ? -22.093 11.224 -28.616 1.00 38.22 90 ARG A O 1
ATOM 743 N N . ILE A 1 91 ? -23.005 12.018 -30.509 1.00 38.06 91 ILE A N 1
ATOM 744 C CA . ILE A 1 91 ? -23.727 13.131 -29.886 1.00 38.06 91 ILE A CA 1
ATOM 745 C C . ILE A 1 91 ? -25.231 12.937 -30.097 1.00 38.06 91 ILE A C 1
ATOM 747 O O . ILE A 1 91 ? -25.698 12.835 -31.233 1.00 38.06 91 ILE A O 1
ATOM 751 N N . PHE A 1 92 ? -25.988 12.915 -28.998 1.00 40.41 92 PHE A N 1
ATOM 752 C CA . PHE A 1 92 ? -27.448 12.824 -29.017 1.00 40.41 92 PHE A CA 1
ATOM 753 C C . PHE A 1 92 ? -28.075 14.217 -29.131 1.00 40.41 92 PHE A C 1
ATOM 755 O O . PHE A 1 92 ? -27.780 15.110 -28.336 1.00 40.41 92 PHE A O 1
ATOM 762 N N . LEU A 1 93 ? -28.956 14.390 -30.120 1.00 37.62 93 LEU A N 1
ATOM 763 C CA . LEU A 1 93 ? -29.585 15.667 -30.450 1.00 37.62 93 LEU A CA 1
ATOM 764 C C . LEU A 1 93 ? -31.111 15.548 -30.433 1.00 37.62 93 LEU A C 1
ATOM 766 O O . LEU A 1 93 ? -31.689 14.673 -31.083 1.00 37.62 93 LEU A O 1
ATOM 770 N N . ARG A 1 94 ? -31.781 16.478 -29.748 1.00 37.50 94 ARG A N 1
ATOM 771 C CA . ARG A 1 94 ? -33.245 16.588 -29.750 1.00 37.50 94 ARG A CA 1
ATOM 772 C C . ARG A 1 94 ? -33.724 17.727 -30.645 1.00 37.50 94 ARG A C 1
ATOM 774 O O . ARG A 1 94 ? -33.419 18.887 -30.388 1.00 37.50 94 ARG A O 1
ATOM 781 N N . GLY A 1 95 ? -34.528 17.387 -31.651 1.00 39.34 95 GLY A N 1
ATOM 782 C CA . GLY A 1 95 ? -35.180 18.345 -32.545 1.00 39.34 95 GLY A CA 1
ATOM 783 C C . GLY A 1 95 ? -36.286 19.181 -31.875 1.00 39.34 95 GLY A C 1
ATOM 784 O O . GLY A 1 95 ? -36.991 18.683 -30.996 1.00 39.34 95 GLY A O 1
ATOM 785 N N . ARG A 1 96 ? -36.531 20.408 -32.356 1.00 38.00 96 ARG A N 1
ATOM 786 C CA . ARG A 1 96 ? -37.811 21.128 -32.182 1.00 38.00 96 ARG A CA 1
ATOM 787 C C . ARG A 1 96 ? -38.164 21.919 -33.445 1.00 38.00 96 ARG A C 1
ATOM 789 O O . ARG A 1 96 ? -37.354 22.703 -33.929 1.00 38.00 96 ARG A O 1
ATOM 796 N N . SER A 1 97 ? -39.374 21.736 -33.974 1.00 37.19 97 SER A N 1
ATOM 797 C CA . SER A 1 97 ? -39.863 22.479 -35.142 1.00 37.19 97 SER A CA 1
ATOM 798 C C . SER A 1 97 ? -40.368 23.877 -34.753 1.00 37.19 97 SER A C 1
ATOM 800 O O . SER A 1 97 ? -41.410 23.998 -34.108 1.00 37.19 97 SER A O 1
ATOM 802 N N . ASP A 1 98 ? -39.659 24.921 -35.182 1.00 39.91 98 ASP A N 1
ATOM 803 C CA . ASP A 1 98 ? -40.122 26.318 -35.162 1.00 39.91 98 ASP A CA 1
ATOM 804 C C . ASP A 1 98 ? -40.345 26.782 -36.619 1.00 39.91 98 ASP A C 1
ATOM 806 O O . ASP A 1 98 ? -39.360 26.809 -37.367 1.00 39.91 98 ASP A O 1
ATOM 810 N N . PRO A 1 99 ? -41.585 27.071 -37.067 1.00 40.84 99 PRO A N 1
ATOM 811 C CA . PRO A 1 99 ? -41.878 27.361 -38.475 1.00 40.84 99 PRO A CA 1
ATOM 812 C C . PRO A 1 99 ? -41.218 28.629 -39.034 1.00 40.84 99 PRO A C 1
ATOM 814 O O . PRO A 1 99 ? -40.940 28.679 -40.229 1.00 40.84 99 PRO A O 1
ATOM 817 N N . ASP A 1 100 ? -40.939 29.634 -38.198 1.00 39.88 100 ASP A N 1
ATOM 818 C CA . ASP A 1 100 ? -40.721 31.015 -38.664 1.00 39.88 100 ASP A CA 1
ATOM 819 C C . ASP A 1 100 ? -39.240 31.399 -38.895 1.00 39.88 100 ASP A C 1
ATOM 821 O O . ASP A 1 100 ? -38.911 32.570 -39.106 1.00 39.88 100 ASP A O 1
ATOM 825 N N . ARG A 1 101 ? -38.315 30.424 -38.881 1.00 43.16 101 ARG A N 1
ATOM 826 C CA . ARG A 1 101 ? -36.884 30.622 -39.198 1.00 43.16 101 ARG A CA 1
ATOM 827 C C . ARG A 1 101 ? -36.294 29.463 -40.005 1.00 43.16 101 ARG A C 1
ATOM 829 O O . ARG A 1 101 ? -36.098 28.374 -39.471 1.00 43.16 101 ARG A O 1
ATOM 836 N N . GLU A 1 102 ? -35.915 29.703 -41.261 1.00 41.56 102 GLU A N 1
ATOM 837 C CA . GLU A 1 102 ? -35.082 28.763 -42.028 1.00 41.56 102 GLU A CA 1
ATOM 838 C C . GLU A 1 102 ? -33.683 28.638 -41.394 1.00 41.56 102 GLU A C 1
ATOM 840 O O . GLU A 1 102 ? -32.889 29.577 -41.434 1.00 41.56 102 GLU A O 1
ATOM 845 N N . CYS A 1 103 ? -33.357 27.467 -40.835 1.00 45.03 103 CYS A N 1
ATOM 846 C CA . CYS A 1 103 ? -31.976 27.101 -40.515 1.00 45.03 103 CYS A CA 1
ATOM 847 C C . CYS A 1 103 ? -31.406 26.273 -41.675 1.00 45.03 103 CYS A C 1
ATOM 849 O O . CYS A 1 103 ? -31.745 25.100 -41.825 1.00 45.03 103 CYS A O 1
ATOM 851 N N . ASP A 1 104 ? -30.558 26.895 -42.493 1.00 46.81 104 ASP A N 1
ATOM 852 C CA . ASP A 1 104 ? -29.853 26.251 -43.604 1.00 46.81 104 ASP A CA 1
ATOM 853 C C . ASP A 1 104 ? -28.403 25.961 -43.197 1.00 46.81 104 ASP A C 1
ATOM 855 O O . ASP A 1 104 ? -27.533 26.837 -43.244 1.00 46.81 104 ASP A O 1
ATOM 859 N N . LEU A 1 105 ? -28.154 24.716 -42.777 1.00 40.47 105 LEU A N 1
ATOM 860 C CA . LEU A 1 105 ? -26.849 24.246 -42.295 1.00 40.47 105 LEU A CA 1
ATOM 861 C C . LEU A 1 105 ? -25.727 24.441 -43.333 1.00 40.47 105 LEU A C 1
ATOM 863 O O . LEU A 1 105 ? -24.571 24.623 -42.958 1.00 40.47 105 LEU A O 1
ATOM 867 N N . ASN A 1 106 ? -26.058 24.480 -44.629 1.00 39.28 106 ASN A N 1
ATOM 868 C CA . ASN A 1 106 ? -25.085 24.601 -45.718 1.00 39.28 106 ASN A CA 1
ATOM 869 C C . ASN A 1 106 ? -24.560 26.033 -45.929 1.00 39.28 106 ASN A C 1
ATOM 871 O O . ASN A 1 106 ? -23.672 26.240 -46.758 1.00 39.28 106 ASN A O 1
ATOM 875 N N . LYS A 1 107 ? -25.106 27.031 -45.217 1.00 41.19 107 LYS A N 1
ATOM 876 C CA . LYS A 1 107 ? -24.711 28.447 -45.343 1.00 41.19 107 LYS A CA 1
ATOM 877 C C . LYS A 1 107 ? -23.748 28.940 -44.258 1.00 41.19 107 LYS A C 1
ATOM 879 O O . LYS A 1 107 ? -23.248 30.054 -44.395 1.00 41.19 107 LYS A O 1
ATOM 884 N N . GLN A 1 108 ? -23.479 28.154 -43.213 1.00 43.59 108 GLN A N 1
ATOM 885 C CA . GLN A 1 108 ? -22.607 28.557 -42.100 1.00 43.59 108 GLN A CA 1
ATOM 886 C C . GLN A 1 108 ? -21.220 27.892 -42.186 1.00 43.59 108 GLN A C 1
ATOM 888 O O . GLN A 1 108 ? -21.141 26.707 -42.521 1.00 43.59 108 GLN A O 1
ATOM 893 N N . PRO A 1 109 ? -20.120 28.625 -41.915 1.00 43.88 109 PRO A N 1
ATOM 894 C CA . PRO A 1 109 ? -18.769 28.194 -42.281 1.00 43.88 109 PRO A CA 1
ATOM 895 C C . PRO A 1 109 ? -18.126 27.181 -41.320 1.00 43.88 109 PRO A C 1
ATOM 897 O O . PRO A 1 109 ? -17.136 26.558 -41.698 1.00 43.88 109 PRO A O 1
ATOM 900 N N . ASN A 1 110 ? -18.649 27.010 -40.102 1.00 46.56 110 ASN A N 1
ATOM 901 C CA . ASN A 1 110 ? -18.172 26.035 -39.116 1.00 46.56 110 ASN A CA 1
ATOM 902 C C . ASN A 1 110 ? -19.321 25.536 -38.211 1.00 46.56 110 ASN A C 1
ATOM 904 O O . ASN A 1 110 ? -20.431 26.070 -38.235 1.00 46.56 110 ASN A O 1
ATOM 908 N N . LEU A 1 111 ? -19.043 24.504 -37.409 1.00 47.41 111 LEU A N 1
ATOM 909 C CA . LEU A 1 111 ? -20.020 23.843 -36.536 1.00 47.41 111 LEU A CA 1
ATOM 910 C C . LEU A 1 111 ? -20.536 24.722 -35.380 1.00 47.41 111 LEU A C 1
ATOM 912 O O . LEU A 1 111 ? -21.698 24.575 -35.005 1.00 47.41 111 LEU A O 1
ATOM 916 N N . ALA A 1 112 ? -19.740 25.659 -34.855 1.00 49.47 112 ALA A N 1
ATOM 917 C CA . ALA A 1 112 ? -20.181 26.588 -33.808 1.00 49.47 112 ALA A CA 1
ATOM 918 C C . ALA A 1 112 ? -21.174 27.638 -34.350 1.00 49.47 112 ALA A C 1
ATOM 920 O O . ALA A 1 112 ? -22.188 27.938 -33.712 1.00 49.47 112 ALA A O 1
ATOM 921 N N . ASP A 1 113 ? -20.952 28.122 -35.577 1.00 51.97 113 ASP A N 1
ATOM 922 C CA . ASP A 1 113 ? -21.886 28.999 -36.292 1.00 51.97 113 ASP A CA 1
ATOM 923 C C . ASP A 1 113 ? -23.175 28.255 -36.687 1.00 51.97 113 ASP A C 1
ATOM 925 O O . ASP A 1 113 ? -24.268 28.815 -36.593 1.00 51.97 113 ASP A O 1
ATOM 929 N N . GLN A 1 114 ? -23.086 26.975 -37.073 1.00 51.81 114 GLN A N 1
ATOM 930 C CA . GLN A 1 114 ? -24.259 26.118 -37.318 1.00 51.81 114 GLN A CA 1
ATOM 931 C C . GLN A 1 114 ? -25.068 25.887 -36.035 1.00 51.81 114 GLN A C 1
ATOM 933 O O . GLN A 1 114 ? -26.286 26.077 -36.031 1.00 51.81 114 GLN A O 1
ATOM 938 N N . CYS A 1 115 ? -24.393 25.528 -34.942 1.00 53.22 115 CYS A N 1
ATOM 939 C CA . CYS A 1 115 ? -24.979 25.345 -33.618 1.00 53.22 115 CYS A CA 1
ATOM 940 C C . CYS A 1 115 ? -25.683 26.626 -33.139 1.00 53.22 115 CYS A C 1
ATOM 942 O O . CYS A 1 115 ? -26.835 26.562 -32.711 1.00 53.22 115 CYS A O 1
ATOM 944 N N . SER A 1 116 ? -25.059 27.794 -33.330 1.00 54.91 116 SER A N 1
ATOM 945 C CA . SER A 1 116 ? -25.628 29.107 -32.998 1.00 54.91 116 SER A CA 1
ATOM 946 C C . SER A 1 116 ? -26.806 29.506 -33.901 1.00 54.91 116 SER A C 1
ATOM 948 O O . SER A 1 116 ? -27.808 30.033 -33.416 1.00 54.91 116 SER A O 1
ATOM 950 N N . ALA A 1 117 ? -26.741 29.231 -35.209 1.00 50.00 117 ALA A N 1
ATOM 951 C CA . ALA A 1 117 ? -27.808 29.559 -36.162 1.00 50.00 117 ALA A CA 1
ATOM 952 C C . ALA A 1 117 ? -29.059 28.675 -35.999 1.00 50.00 117 ALA A C 1
ATOM 954 O O . ALA A 1 117 ? -30.183 29.144 -36.181 1.00 50.00 117 ALA A O 1
ATOM 955 N N . CYS A 1 118 ? -28.875 27.409 -35.616 1.00 49.72 118 CYS A N 1
ATOM 956 C CA . CYS A 1 118 ? -29.955 26.475 -35.293 1.00 49.72 118 CYS A CA 1
ATOM 957 C C . CYS A 1 118 ? -30.347 26.500 -33.799 1.00 49.72 118 CYS A C 1
ATOM 959 O O . CYS A 1 118 ? -31.107 25.628 -33.362 1.00 49.72 118 CYS A O 1
ATOM 961 N N . PHE A 1 119 ? -29.867 27.471 -33.004 1.00 44.41 119 PHE A N 1
ATOM 962 C CA . PHE A 1 119 ? -30.010 27.460 -31.544 1.00 44.41 119 PHE A CA 1
ATOM 963 C C . PHE A 1 119 ? -31.434 27.781 -31.064 1.00 44.41 119 PHE A C 1
ATOM 965 O O . PHE A 1 119 ? -31.787 28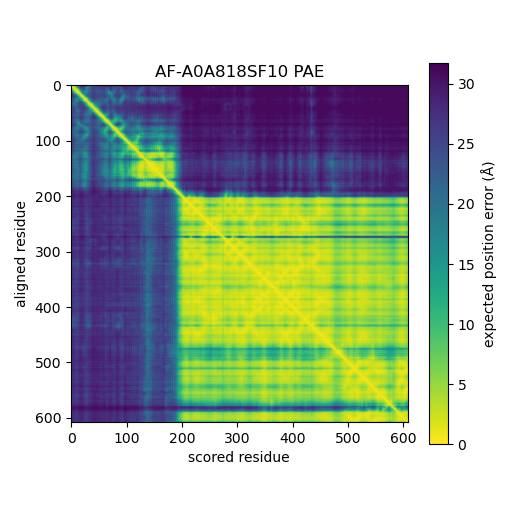.919 -30.760 1.00 44.41 119 PHE A O 1
ATOM 972 N N . SER A 1 120 ? -32.258 26.733 -31.076 1.00 44.50 120 SER A N 1
ATOM 973 C CA . SER A 1 120 ? -33.650 26.559 -30.608 1.00 44.50 120 SER A CA 1
ATOM 974 C C . SER A 1 120 ? -34.258 25.284 -31.224 1.00 44.50 120 SER A C 1
ATOM 976 O O . SER A 1 120 ? -35.319 24.839 -30.791 1.00 44.50 120 SER A O 1
ATOM 978 N N . ARG A 1 121 ? -33.598 24.708 -32.246 1.00 47.47 121 ARG A N 1
ATOM 979 C CA . ARG A 1 121 ? -34.024 23.514 -32.989 1.00 47.47 121 ARG A CA 1
ATOM 980 C C . ARG A 1 121 ? -33.272 22.235 -32.624 1.00 47.47 121 ARG A C 1
ATOM 982 O O . ARG A 1 121 ? -33.797 21.174 -32.934 1.00 47.47 121 ARG A O 1
ATOM 989 N N . LEU A 1 122 ? -32.086 22.316 -32.016 1.00 49.34 122 LEU A N 1
ATOM 990 C CA . LEU A 1 122 ? -31.300 21.169 -31.547 1.00 49.34 122 LEU A CA 1
ATOM 991 C C . LEU A 1 122 ? -30.881 21.396 -30.090 1.00 49.34 122 LEU A C 1
ATOM 993 O O . LEU A 1 122 ? -30.426 22.485 -29.743 1.00 49.34 122 LEU A O 1
ATOM 997 N N . GLU A 1 123 ? -31.045 20.376 -29.252 1.00 57.16 123 GLU A N 1
ATOM 998 C CA . GLU A 1 123 ? -30.675 20.381 -27.834 1.00 57.16 123 GLU A CA 1
ATOM 999 C C . GLU A 1 123 ? -29.803 19.160 -27.514 1.00 57.16 123 GLU A C 1
ATOM 1001 O O . GLU A 1 123 ? -30.146 18.034 -27.884 1.00 57.16 123 GLU A O 1
ATOM 1006 N N . PHE A 1 124 ? -28.677 19.411 -26.844 1.00 66.12 124 PHE A N 1
ATOM 1007 C CA . PHE A 1 124 ? -27.724 18.408 -26.373 1.00 66.12 124 PHE A CA 1
ATOM 1008 C C . PHE A 1 124 ? -28.176 17.901 -25.000 1.00 66.12 124 PHE A C 1
ATOM 1010 O O . PHE A 1 124 ? -28.633 18.681 -24.159 1.00 66.12 124 PHE A O 1
ATOM 1017 N N . ILE A 1 125 ? -28.060 16.594 -24.780 1.00 63.38 125 ILE A N 1
ATOM 1018 C CA . ILE A 1 125 ? -28.599 15.914 -23.598 1.00 63.38 125 ILE A CA 1
ATOM 1019 C C . ILE A 1 125 ? -27.456 15.301 -22.789 1.00 63.38 125 ILE A C 1
ATOM 1021 O O . ILE A 1 125 ? -26.564 14.679 -23.360 1.00 63.38 125 ILE A O 1
ATOM 1025 N N . SER A 1 126 ? -27.507 15.466 -21.465 1.00 66.44 126 SER A N 1
ATOM 1026 C CA . SER A 1 126 ? -26.594 14.903 -20.450 1.00 66.44 126 SER A CA 1
ATOM 1027 C C . SER A 1 126 ? -25.116 15.335 -20.512 1.00 66.44 126 SER A C 1
ATOM 1029 O O . SER A 1 126 ? -24.511 15.503 -19.462 1.00 66.44 126 SER A O 1
ATOM 1031 N N . GLY A 1 127 ? -24.521 15.558 -21.686 1.00 66.62 127 GLY A N 1
ATOM 1032 C CA . GLY A 1 127 ? -23.172 16.126 -21.846 1.00 66.62 127 GLY A CA 1
ATOM 1033 C C . GLY A 1 127 ? -21.990 15.173 -21.662 1.00 66.62 127 GLY A C 1
ATOM 1034 O O . GLY A 1 127 ? -20.922 15.468 -22.186 1.00 66.62 127 GLY A O 1
ATOM 1035 N N . GLY A 1 128 ? -22.174 14.051 -20.965 1.00 67.00 128 GLY A N 1
ATOM 1036 C CA . GLY A 1 128 ? -21.146 13.024 -20.783 1.00 67.00 128 GLY A CA 1
ATOM 1037 C C . GLY A 1 128 ? -20.823 12.235 -22.053 1.00 67.00 128 GLY A C 1
ATOM 1038 O O . GLY A 1 128 ? -21.573 12.243 -23.031 1.00 67.00 128 GLY A O 1
ATOM 1039 N N . TRP A 1 129 ? -19.690 11.537 -22.027 1.00 62.62 129 TRP A N 1
ATOM 1040 C CA . TRP A 1 129 ? -19.231 10.642 -23.093 1.00 62.62 129 TRP A CA 1
ATOM 1041 C C . TRP A 1 129 ? -20.093 9.377 -23.225 1.00 62.62 129 TRP A C 1
ATOM 1043 O O . TRP A 1 129 ? -20.255 8.850 -24.326 1.00 62.62 129 TRP A O 1
ATOM 1053 N N . CYS A 1 130 ? -20.657 8.903 -22.114 1.00 59.41 130 CYS A N 1
ATOM 1054 C CA . CYS A 1 130 ? -21.630 7.817 -22.051 1.00 59.41 130 CYS A CA 1
ATOM 1055 C C . CYS A 1 130 ? -22.742 8.129 -21.034 1.00 59.41 130 CYS A C 1
ATOM 1057 O O . CYS A 1 130 ? -22.682 9.111 -20.291 1.00 59.41 130 CYS A O 1
ATOM 1059 N N . MET A 1 131 ? -23.778 7.288 -20.996 1.00 62.91 131 MET A N 1
ATOM 1060 C CA . MET A 1 131 ? -24.687 7.252 -19.848 1.00 62.91 131 MET A CA 1
ATOM 1061 C C . MET A 1 131 ? -23.950 6.643 -18.644 1.00 62.91 131 MET A C 1
ATOM 1063 O O . MET A 1 131 ? -23.057 5.819 -18.819 1.00 62.91 131 MET A O 1
ATOM 1067 N N . ASN A 1 132 ? -24.321 7.023 -17.417 1.00 63.81 132 ASN A N 1
ATOM 1068 C CA . ASN A 1 132 ? -23.722 6.460 -16.196 1.00 63.81 132 ASN A CA 1
ATOM 1069 C C . ASN A 1 132 ? -24.354 5.106 -15.845 1.00 63.81 132 ASN A C 1
ATOM 1071 O O . ASN A 1 132 ? -24.838 4.907 -14.733 1.00 63.81 132 ASN A O 1
ATOM 1075 N N . ASP A 1 133 ? -24.478 4.225 -16.832 1.00 56.56 133 ASP A N 1
ATOM 1076 C CA . ASP A 1 133 ? -24.870 2.836 -16.627 1.00 56.56 133 ASP A CA 1
ATOM 1077 C C . ASP A 1 133 ? -23.642 2.023 -16.163 1.00 56.56 133 ASP A C 1
ATOM 1079 O O . ASP A 1 133 ? -22.792 2.534 -15.427 1.00 56.56 133 ASP A O 1
ATOM 1083 N N . GLU A 1 134 ? -23.547 0.745 -16.533 1.00 50.94 134 GLU A N 1
ATOM 1084 C CA . GLU A 1 134 ? -22.549 -0.206 -16.016 1.00 50.94 134 GLU A CA 1
ATOM 1085 C C . GLU A 1 134 ? -21.079 0.238 -16.221 1.00 50.94 134 GLU A C 1
ATOM 1087 O O . GLU A 1 134 ? -20.173 -0.313 -15.595 1.00 50.94 134 GLU A O 1
ATOM 1092 N N . ALA A 1 135 ? -20.834 1.274 -17.034 1.00 49.38 135 ALA A N 1
ATOM 1093 C CA . ALA A 1 135 ? -19.528 1.882 -17.280 1.00 49.38 135 ALA A CA 1
ATOM 1094 C C . ALA A 1 135 ? -18.981 2.815 -16.169 1.00 49.38 135 ALA A C 1
ATOM 1096 O O . ALA A 1 135 ? -17.796 3.149 -16.212 1.00 49.38 135 ALA A O 1
ATOM 1097 N N . SER A 1 136 ? -19.780 3.296 -15.202 1.00 56.97 136 SER A N 1
ATOM 1098 C CA . SER A 1 136 ? -19.296 4.253 -14.176 1.00 56.97 136 SER A CA 1
ATOM 1099 C C . SER A 1 136 ? -19.932 4.071 -12.794 1.00 56.97 136 SER A C 1
ATOM 1101 O O . SER A 1 136 ? -20.900 4.728 -12.424 1.00 56.97 136 SER A O 1
ATOM 1103 N N . THR A 1 137 ? -19.316 3.214 -11.976 1.00 59.41 137 THR A N 1
ATOM 1104 C CA . THR A 1 137 ? -19.780 2.847 -10.623 1.00 59.41 137 THR A CA 1
ATOM 1105 C C . THR A 1 137 ? -19.368 3.817 -9.504 1.00 59.41 137 THR A C 1
ATOM 1107 O O . THR A 1 137 ? -19.766 3.628 -8.352 1.00 59.41 137 THR A O 1
ATOM 1110 N N . HIS A 1 138 ? -18.586 4.859 -9.806 1.00 64.50 138 HIS A N 1
ATOM 1111 C CA . HIS A 1 138 ? -18.072 5.825 -8.829 1.00 64.50 138 HIS A CA 1
ATOM 1112 C C . HIS A 1 138 ? -18.439 7.266 -9.198 1.00 64.50 138 HIS A C 1
ATOM 1114 O O . HIS A 1 138 ? -18.248 7.688 -10.336 1.00 64.50 138 HIS A O 1
ATOM 1120 N N . TYR A 1 139 ? -18.882 8.055 -8.210 1.00 67.44 139 TYR A N 1
ATOM 1121 C CA . TYR A 1 139 ? -19.295 9.452 -8.413 1.00 67.44 139 TYR A CA 1
ATOM 1122 C C . TYR A 1 139 ? -18.218 10.333 -9.060 1.00 67.44 139 TYR A C 1
ATOM 1124 O O . TYR A 1 139 ? -18.561 11.184 -9.870 1.00 67.44 139 TYR A O 1
ATOM 1132 N N . ASN A 1 140 ? -16.934 10.112 -8.761 1.00 68.94 140 ASN A N 1
ATOM 1133 C CA . ASN A 1 140 ? -15.849 10.874 -9.387 1.00 68.94 140 ASN A CA 1
ATOM 1134 C C . ASN A 1 140 ? -15.769 10.590 -10.895 1.00 68.94 140 ASN A C 1
ATOM 1136 O O . ASN A 1 140 ? -15.718 11.525 -11.677 1.00 68.94 140 ASN A O 1
ATOM 1140 N N . SER A 1 141 ? -15.874 9.324 -11.316 1.00 64.56 141 SER A N 1
ATOM 1141 C CA . SER A 1 141 ? -15.887 8.948 -12.738 1.00 64.56 141 SER A CA 1
ATOM 1142 C C . SER A 1 141 ? -17.086 9.540 -13.485 1.00 64.56 141 SER A C 1
ATOM 1144 O O . SER A 1 141 ? -16.945 9.968 -14.627 1.00 64.56 141 SER A O 1
ATOM 1146 N N . ILE A 1 142 ? -18.243 9.620 -12.816 1.00 68.69 142 ILE A N 1
ATOM 1147 C CA . ILE A 1 142 ? -19.438 10.309 -13.323 1.00 68.69 142 ILE A CA 1
ATOM 1148 C C . ILE A 1 142 ? -19.152 11.810 -13.508 1.00 68.69 142 ILE A C 1
ATOM 1150 O O . ILE A 1 142 ? -19.404 12.349 -14.582 1.00 68.69 142 ILE A O 1
ATOM 1154 N N . ILE A 1 143 ? -18.594 12.479 -12.494 1.00 70.38 143 ILE A N 1
ATOM 1155 C CA . ILE A 1 143 ? -18.245 13.909 -12.555 1.00 70.38 143 ILE A CA 1
ATOM 1156 C C . ILE A 1 143 ? -17.223 14.176 -13.665 1.00 70.38 143 ILE A C 1
ATOM 1158 O O . ILE A 1 143 ? -17.433 15.079 -14.471 1.00 70.38 143 ILE A O 1
ATOM 1162 N N . ASP A 1 144 ? -16.153 13.386 -13.744 1.00 69.56 144 ASP A N 1
ATOM 1163 C CA . ASP A 1 144 ? -15.074 13.570 -14.716 1.00 69.56 144 ASP A CA 1
ATOM 1164 C C . ASP A 1 144 ? -15.587 13.396 -16.154 1.00 69.56 144 ASP A C 1
ATOM 1166 O O . ASP A 1 144 ? -15.352 14.259 -17.002 1.00 69.56 144 ASP A O 1
ATOM 1170 N N . GLN A 1 145 ? -16.341 12.325 -16.438 1.00 66.06 145 GLN A N 1
ATOM 1171 C CA . GLN A 1 145 ? -16.811 12.038 -17.800 1.00 66.06 145 GLN A CA 1
ATOM 1172 C C . GLN A 1 145 ? -17.889 13.028 -18.281 1.00 66.06 145 GLN A C 1
ATOM 1174 O O . GLN A 1 145 ? -17.949 13.338 -19.473 1.00 66.06 145 GLN A O 1
ATOM 1179 N N . HIS A 1 146 ? -18.681 13.601 -17.364 1.00 71.94 146 HIS A N 1
ATOM 1180 C CA . HIS A 1 146 ? -19.608 14.697 -17.668 1.00 71.94 146 HIS A CA 1
ATOM 1181 C C . HIS A 1 146 ? -18.912 16.058 -17.796 1.00 71.94 146 HIS A C 1
ATOM 1183 O O . HIS A 1 146 ? -19.193 16.785 -18.749 1.00 71.94 146 HIS A O 1
ATOM 1189 N N . SER A 1 147 ? -17.959 16.381 -16.918 1.00 67.50 147 SER A N 1
ATOM 1190 C CA . SER A 1 147 ? -17.204 17.643 -16.959 1.00 67.50 147 SER A CA 1
ATOM 1191 C C . SER A 1 147 ? -16.379 17.759 -18.240 1.00 67.50 147 SER A C 1
ATOM 1193 O O . SER A 1 147 ? -16.471 18.757 -18.953 1.00 67.50 147 SER A O 1
ATOM 1195 N N . LEU A 1 148 ? -15.621 16.711 -18.579 1.00 65.25 148 LEU A N 1
ATOM 1196 C CA . LEU A 1 148 ? -14.787 16.671 -19.782 1.00 65.25 148 LEU A CA 1
ATOM 1197 C C . LEU A 1 148 ? -15.627 16.584 -21.067 1.00 65.25 148 LEU A C 1
ATOM 1199 O O . LEU A 1 148 ? -15.227 17.104 -22.109 1.00 65.25 148 LEU A O 1
ATOM 1203 N N . GLY A 1 149 ? -16.804 15.955 -21.011 1.00 66.50 149 GLY A N 1
ATOM 1204 C CA . GLY A 1 149 ? -17.772 15.960 -22.109 1.00 66.50 149 GLY A CA 1
ATOM 1205 C C . GLY A 1 149 ? -18.392 17.343 -22.346 1.00 66.50 149 GLY A C 1
ATOM 1206 O O . GLY A 1 149 ? -18.434 17.814 -23.484 1.00 66.50 149 GLY A O 1
ATOM 1207 N N . ALA A 1 150 ? -18.789 18.046 -21.282 1.00 70.00 150 ALA A N 1
ATOM 1208 C CA . ALA A 1 150 ? -19.315 19.408 -21.354 1.00 70.00 150 ALA A CA 1
ATOM 1209 C C . ALA A 1 150 ? -18.257 20.425 -21.820 1.00 70.00 150 ALA A C 1
ATOM 1211 O O . ALA A 1 150 ? -18.563 21.288 -22.646 1.00 70.00 150 ALA A O 1
ATOM 1212 N N . GLU A 1 151 ? -17.013 20.298 -21.351 1.00 63.81 151 GLU A N 1
ATOM 1213 C CA . GLU A 1 151 ? -15.865 21.076 -21.829 1.00 63.81 151 GLU A CA 1
ATOM 1214 C C . GLU A 1 151 ? -15.605 20.832 -23.321 1.00 63.81 151 GLU A C 1
ATOM 1216 O O . GLU A 1 151 ? -15.534 21.787 -24.092 1.00 63.81 151 GLU A O 1
ATOM 1221 N N . PHE A 1 152 ? -15.584 19.573 -23.769 1.00 62.19 152 PHE A N 1
ATOM 1222 C CA . PHE A 1 152 ? -15.457 19.243 -25.191 1.00 62.19 152 PHE A CA 1
ATOM 1223 C C . PHE A 1 152 ? -16.584 19.859 -26.041 1.00 62.19 152 PHE A C 1
ATOM 1225 O O . PHE A 1 152 ? -16.315 20.438 -27.094 1.00 62.19 152 PHE A O 1
ATOM 1232 N N . LEU A 1 153 ? -17.842 19.783 -25.589 1.00 60.09 153 LEU A N 1
ATOM 1233 C CA . LEU A 1 153 ? -18.974 20.406 -26.285 1.00 60.09 153 LEU A CA 1
ATOM 1234 C C . LEU A 1 153 ? -18.816 21.932 -26.375 1.00 60.09 153 LEU A C 1
ATOM 1236 O O . LEU A 1 153 ? -18.979 22.494 -27.459 1.00 60.09 153 LEU A O 1
ATOM 1240 N N . ARG A 1 154 ? -18.447 22.597 -25.273 1.00 65.44 154 ARG A N 1
ATOM 1241 C CA . ARG A 1 154 ? -18.180 24.044 -25.233 1.00 65.44 154 ARG A CA 1
ATOM 1242 C C . ARG A 1 154 ? -17.045 24.431 -26.184 1.00 65.44 154 ARG A C 1
ATOM 1244 O O . ARG A 1 154 ? -17.194 25.377 -26.951 1.00 65.44 154 ARG A O 1
ATOM 1251 N N . ASP A 1 155 ? -15.940 23.697 -26.172 1.00 58.38 155 ASP A N 1
ATOM 1252 C CA . ASP A 1 155 ? -14.731 24.056 -26.916 1.00 58.38 155 ASP A CA 1
ATOM 1253 C C . ASP A 1 155 ? -14.858 23.790 -28.423 1.00 58.38 155 ASP A C 1
ATOM 1255 O O . ASP A 1 155 ? -14.275 24.515 -29.228 1.00 58.38 155 ASP A O 1
ATOM 1259 N N . GLN A 1 156 ? -15.620 22.766 -28.827 1.00 57.62 156 GLN A N 1
ATOM 1260 C CA . GLN A 1 156 ? -15.821 22.433 -30.244 1.00 57.62 156 GLN A CA 1
ATOM 1261 C C . GLN A 1 156 ? -17.009 23.161 -30.887 1.00 57.62 156 GLN A C 1
ATOM 1263 O O . GLN A 1 156 ? -16.995 23.405 -32.095 1.00 57.62 156 GLN A O 1
ATOM 1268 N N . LEU A 1 157 ? -18.054 23.472 -30.114 1.00 60.12 157 LEU A N 1
ATOM 1269 C CA . LEU A 1 157 ? -19.345 23.933 -30.641 1.00 60.12 157 LEU A CA 1
ATOM 1270 C C . LEU A 1 157 ? -19.833 25.249 -30.005 1.00 60.12 157 LEU A C 1
ATOM 1272 O O . LEU A 1 157 ? -20.783 25.842 -30.509 1.00 60.12 157 LEU A O 1
ATOM 1276 N N . GLY A 1 158 ? -19.181 25.737 -28.948 1.00 60.84 158 GLY A N 1
ATOM 1277 C CA . GLY A 1 158 ? -19.532 26.966 -28.234 1.00 60.84 158 GLY A CA 1
ATOM 1278 C C . GLY A 1 158 ? -20.659 26.801 -27.208 1.00 60.84 158 GLY A C 1
ATOM 1279 O O . GLY A 1 158 ? -21.226 25.725 -27.020 1.00 60.84 158 GLY A O 1
ATOM 1280 N N . GLU A 1 159 ? -21.036 27.914 -26.571 1.00 67.25 159 GLU A N 1
ATOM 1281 C CA . GLU A 1 159 ? -22.100 28.002 -25.547 1.00 67.25 159 GLU A CA 1
ATOM 1282 C C . GLU A 1 159 ? -23.457 27.411 -25.979 1.00 67.25 159 GLU A C 1
ATOM 1284 O O . GLU A 1 159 ? -24.286 27.043 -25.145 1.00 67.25 159 GLU A O 1
ATOM 1289 N N . CYS A 1 160 ? -23.707 27.299 -27.286 1.00 61.97 160 CYS A N 1
ATOM 1290 C CA . CYS A 1 160 ? -24.928 26.699 -27.814 1.00 61.97 160 CYS A CA 1
ATOM 1291 C C . CYS A 1 160 ? -24.979 25.166 -27.658 1.00 61.97 160 CYS A C 1
ATOM 1293 O O . CYS A 1 160 ? -26.070 24.602 -27.642 1.00 61.97 160 CYS A O 1
ATOM 1295 N N . ALA A 1 161 ? -23.851 24.472 -27.485 1.00 64.50 161 ALA A N 1
ATOM 1296 C CA . ALA A 1 161 ? -23.864 23.028 -27.239 1.00 64.50 161 ALA A CA 1
ATOM 1297 C C . ALA A 1 161 ? -24.032 22.652 -25.762 1.00 64.50 161 ALA A C 1
ATOM 1299 O O . ALA A 1 161 ? -24.068 21.467 -25.430 1.00 64.50 161 ALA A O 1
ATOM 1300 N N . ARG A 1 162 ? -24.170 23.645 -24.871 1.00 71.12 162 ARG A N 1
ATOM 1301 C CA . ARG A 1 162 ? -24.373 23.426 -23.439 1.00 71.12 162 ARG A CA 1
ATOM 1302 C C . ARG A 1 162 ? -25.637 22.582 -23.185 1.00 71.12 162 ARG A C 1
ATOM 1304 O O . ARG A 1 162 ? -26.740 23.053 -23.495 1.00 71.12 162 ARG A O 1
ATOM 1311 N N . PRO A 1 163 ? -25.516 21.390 -22.571 1.00 69.00 163 PRO A N 1
ATOM 1312 C CA . PRO A 1 163 ? -26.665 20.586 -22.178 1.00 69.00 163 PRO A CA 1
ATOM 1313 C C . PRO A 1 163 ? -27.539 21.320 -21.156 1.00 69.00 163 PRO A C 1
ATOM 1315 O O . PRO A 1 163 ? -27.040 22.004 -20.261 1.00 69.00 163 PRO A O 1
ATOM 1318 N N . LYS A 1 164 ? -28.860 21.182 -21.294 1.00 64.62 164 LYS A N 1
ATOM 1319 C CA . LYS A 1 164 ? -29.862 21.783 -20.384 1.00 64.62 164 LYS A CA 1
ATOM 1320 C C . LYS A 1 164 ? -30.831 20.762 -19.794 1.00 64.62 164 LYS A C 1
ATOM 1322 O O . LYS A 1 164 ? -31.627 21.096 -18.920 1.00 64.62 164 LYS A O 1
ATOM 1327 N N . ILE A 1 165 ? -30.772 19.527 -20.286 1.00 61.78 165 ILE A N 1
ATOM 1328 C CA . ILE A 1 165 ? -31.605 18.403 -19.874 1.00 61.78 165 ILE A CA 1
ATOM 1329 C C . ILE A 1 165 ? -30.689 17.190 -19.728 1.00 61.78 165 ILE A C 1
ATOM 1331 O O . ILE A 1 165 ? -29.972 16.838 -20.663 1.00 61.78 165 ILE A O 1
ATOM 1335 N N . GLY A 1 166 ? -30.734 16.543 -18.565 1.00 65.50 166 GLY A N 1
ATOM 1336 C CA . GLY A 1 166 ? -30.210 15.192 -18.382 1.00 65.50 166 GLY A CA 1
ATOM 1337 C C . GLY A 1 166 ? -31.295 14.162 -18.698 1.00 65.50 166 GLY A C 1
ATOM 1338 O O . GLY A 1 166 ? -32.440 14.314 -18.269 1.00 65.50 166 GLY A O 1
ATOM 1339 N N . TRP A 1 167 ? -30.944 13.125 -19.450 1.00 59.41 167 TRP A N 1
ATOM 1340 C CA . TRP A 1 167 ? -31.779 11.949 -19.694 1.00 59.41 167 TRP A CA 1
ATOM 1341 C C . TRP A 1 167 ? -30.889 10.716 -19.872 1.00 59.41 167 TRP A C 1
ATOM 1343 O O . TRP A 1 167 ? -29.800 10.805 -20.439 1.00 59.41 167 TRP A O 1
ATOM 1353 N N . GLN A 1 168 ? -31.363 9.581 -19.372 1.00 57.03 168 GLN A N 1
ATOM 1354 C CA . GLN A 1 168 ? -30.727 8.271 -19.462 1.00 57.03 168 GLN A CA 1
ATOM 1355 C C . GLN A 1 168 ? -31.837 7.213 -19.388 1.00 57.03 168 GLN A C 1
ATOM 1357 O O . GLN A 1 168 ? -32.873 7.455 -18.760 1.00 57.03 168 GLN A O 1
ATOM 1362 N N . ILE A 1 169 ? -31.647 6.066 -20.044 1.00 49.12 169 ILE A N 1
ATOM 1363 C CA . ILE A 1 169 ? -32.564 4.929 -19.918 1.00 49.12 169 ILE A CA 1
ATOM 1364 C C . ILE A 1 169 ? -32.215 4.114 -18.665 1.00 49.12 169 ILE A C 1
ATOM 1366 O O . ILE A 1 169 ? -31.042 3.955 -18.331 1.00 49.12 169 ILE A O 1
ATOM 1370 N N . ASP A 1 170 ? -33.235 3.650 -17.940 1.00 52.56 170 ASP A N 1
ATOM 1371 C CA . ASP A 1 170 ? -33.070 3.152 -16.572 1.00 52.56 170 ASP A CA 1
ATOM 1372 C C . ASP A 1 170 ? -33.386 1.648 -16.423 1.00 52.56 170 ASP A C 1
ATOM 1374 O O . ASP A 1 170 ? -34.560 1.277 -16.319 1.00 52.56 170 ASP A O 1
ATOM 1378 N N . PRO A 1 171 ? -32.361 0.773 -16.380 1.00 45.25 171 PRO A N 1
ATOM 1379 C CA . PRO A 1 171 ? -32.531 -0.628 -16.005 1.00 45.25 171 PRO A CA 1
ATOM 1380 C C . PRO A 1 171 ? -32.440 -0.910 -14.487 1.00 45.25 171 PRO A C 1
ATOM 1382 O O . PRO A 1 171 ? -32.885 -1.983 -14.078 1.00 45.25 171 PRO A O 1
ATOM 1385 N N . PHE A 1 172 ? -31.890 -0.015 -13.642 1.00 48.84 172 PHE A N 1
ATOM 1386 C CA . PHE A 1 172 ? -31.505 -0.356 -12.247 1.00 48.84 172 PHE A CA 1
ATOM 1387 C C . PHE A 1 172 ? -31.683 0.729 -11.155 1.00 48.84 172 PHE A C 1
ATOM 1389 O O . PHE A 1 172 ? -31.445 0.454 -9.978 1.00 48.84 172 PHE A O 1
ATOM 1396 N N . GLY A 1 173 ? -32.174 1.916 -11.497 1.00 49.03 173 GLY A N 1
ATOM 1397 C CA . GLY A 1 173 ? -32.554 3.012 -10.606 1.00 49.03 173 GLY A CA 1
ATOM 1398 C C . GLY A 1 173 ? -31.545 4.165 -10.551 1.00 49.03 173 GLY A C 1
ATOM 1399 O O . GLY A 1 173 ? -30.402 3.996 -10.129 1.00 49.03 173 GLY A O 1
ATOM 1400 N N . HIS A 1 174 ? -31.993 5.387 -10.856 1.00 56.12 174 HIS A N 1
ATOM 1401 C CA . HIS A 1 174 ? -31.225 6.601 -10.549 1.00 56.12 174 HIS A CA 1
ATOM 1402 C C . HIS A 1 174 ? -31.090 6.838 -9.036 1.00 56.12 174 HIS A C 1
ATOM 1404 O O . HIS A 1 174 ? -32.091 6.891 -8.313 1.00 56.12 174 HIS A O 1
ATOM 1410 N N . SER A 1 175 ? -29.874 7.132 -8.560 1.00 60.12 175 SER A N 1
ATOM 1411 C CA . SER A 1 175 ? -29.722 7.842 -7.287 1.00 60.12 175 SER A CA 1
ATOM 1412 C C . SER A 1 175 ? -30.123 9.312 -7.457 1.00 60.12 175 SER A C 1
ATOM 1414 O O . SER A 1 175 ? -29.947 9.919 -8.519 1.00 60.12 175 SER A O 1
ATOM 1416 N N . ARG A 1 176 ? -30.653 9.915 -6.388 1.00 58.91 176 ARG A N 1
ATOM 1417 C CA . ARG A 1 176 ? -30.986 11.351 -6.350 1.00 58.91 176 ARG A CA 1
ATOM 1418 C C . ARG A 1 176 ? -29.746 12.210 -6.625 1.00 58.91 176 ARG A C 1
ATOM 1420 O O . ARG A 1 176 ? -29.844 13.314 -7.152 1.00 58.91 176 ARG A O 1
ATOM 1427 N N . GLU A 1 177 ? -28.588 11.682 -6.261 1.00 62.50 177 GLU A N 1
ATOM 1428 C CA . GLU A 1 177 ? -27.277 12.291 -6.380 1.00 62.50 177 GLU A CA 1
ATOM 1429 C C . GLU A 1 177 ? -26.849 12.418 -7.854 1.00 62.50 177 GLU A C 1
ATOM 1431 O O . GLU A 1 177 ? -26.381 13.487 -8.224 1.00 62.50 177 GLU A O 1
ATOM 1436 N N . VAL A 1 178 ? -27.119 11.441 -8.734 1.00 64.75 178 VAL A N 1
ATOM 1437 C CA . VAL A 1 178 ? -26.843 11.578 -10.187 1.00 64.75 178 VAL A CA 1
ATOM 1438 C C . VAL A 1 178 ? -27.685 12.690 -10.823 1.00 64.75 178 VAL A C 1
ATOM 1440 O O . VAL A 1 178 ? -27.154 13.545 -11.528 1.00 64.75 178 VAL A O 1
ATOM 1443 N N . ALA A 1 179 ? -28.983 12.756 -10.507 1.00 61.88 179 ALA A N 1
ATOM 1444 C CA . ALA A 1 179 ? -29.840 13.856 -10.964 1.00 61.88 179 ALA A CA 1
ATOM 1445 C C . ALA A 1 179 ? -29.394 15.222 -10.400 1.00 61.88 179 ALA A C 1
ATOM 1447 O O . ALA A 1 179 ? -29.579 16.256 -11.040 1.00 61.88 179 ALA A O 1
ATOM 1448 N N . SER A 1 180 ? -28.790 15.226 -9.207 1.00 63.03 180 SER A N 1
ATOM 1449 C CA . SER A 1 180 ? -28.186 16.416 -8.612 1.00 63.03 180 SER A CA 1
ATOM 1450 C C . SER A 1 180 ? -26.893 16.834 -9.316 1.00 63.03 180 SER A C 1
ATOM 1452 O O . SER A 1 180 ? -26.656 18.032 -9.397 1.00 63.03 180 SER A O 1
ATOM 1454 N N . LEU A 1 181 ? -26.075 15.902 -9.816 1.00 64.94 181 LEU A N 1
ATOM 1455 C CA . LEU A 1 181 ? -24.849 16.212 -10.564 1.00 64.94 181 LEU A CA 1
ATOM 1456 C C . LEU A 1 181 ? -25.178 16.871 -11.912 1.00 64.94 181 LEU A C 1
ATOM 1458 O O . LEU A 1 181 ? -24.722 17.980 -12.168 1.00 64.94 181 LEU A O 1
ATOM 1462 N N . PHE A 1 182 ? -26.101 16.295 -12.692 1.00 62.81 182 PHE A N 1
ATOM 1463 C CA . PHE A 1 182 ? -26.537 16.872 -13.979 1.00 62.81 182 PHE A CA 1
ATOM 1464 C C . PHE A 1 182 ? -27.133 18.286 -13.863 1.00 62.81 182 PHE A C 1
ATOM 1466 O O . PHE A 1 182 ? -27.166 19.033 -14.837 1.00 62.81 182 PHE A O 1
ATOM 1473 N N . ALA A 1 183 ? -27.647 18.653 -12.685 1.00 59.16 183 ALA A N 1
ATOM 1474 C CA . ALA A 1 183 ? -28.169 19.990 -12.405 1.00 59.16 183 ALA A CA 1
ATOM 1475 C C . ALA A 1 183 ? -27.092 20.988 -11.929 1.00 59.16 183 ALA A C 1
ATOM 1477 O O . ALA A 1 183 ? -27.398 22.170 -11.770 1.00 59.16 183 ALA A O 1
ATOM 1478 N N . GLN A 1 184 ? -25.871 20.519 -11.650 1.00 59.66 184 GLN A N 1
ATOM 1479 C CA . GLN A 1 184 ? -24.768 21.290 -11.065 1.00 59.66 184 GLN A CA 1
ATOM 1480 C C . GLN A 1 184 ? -23.591 21.512 -12.023 1.00 59.66 184 GLN A C 1
ATOM 1482 O O . GLN A 1 184 ? -22.779 22.396 -11.748 1.00 59.66 184 GLN A O 1
ATOM 1487 N N . ASP A 1 185 ? -23.542 20.798 -13.151 1.00 54.69 185 ASP A N 1
ATOM 1488 C CA . ASP A 1 185 ? -22.580 21.006 -14.242 1.00 54.69 185 ASP A CA 1
ATOM 1489 C C . ASP A 1 185 ? -22.838 22.341 -14.986 1.00 54.69 185 ASP A C 1
ATOM 1491 O O . ASP A 1 185 ? -23.325 22.393 -16.120 1.00 54.69 185 ASP A O 1
ATOM 1495 N N . ASP A 1 186 ? -22.533 23.460 -14.321 1.00 47.94 186 ASP A N 1
ATOM 1496 C CA . ASP A 1 186 ? -22.580 24.816 -14.872 1.00 47.94 186 ASP A CA 1
ATOM 1497 C C . ASP A 1 186 ? -21.159 25.362 -15.133 1.00 47.94 186 ASP A C 1
ATOM 1499 O O . ASP A 1 186 ? -20.491 25.817 -14.199 1.00 47.94 186 ASP A O 1
ATOM 1503 N N . PRO A 1 187 ? -20.687 25.392 -16.396 1.00 44.09 187 PRO A N 1
ATOM 1504 C CA . PRO A 1 187 ? -19.352 25.893 -16.728 1.00 44.09 187 PRO A CA 1
ATOM 1505 C C . PRO A 1 187 ? -19.201 27.425 -16.647 1.00 44.09 187 PRO A C 1
ATOM 1507 O O . PRO A 1 187 ? -18.127 27.933 -16.951 1.00 44.09 187 PRO A O 1
ATOM 1510 N N . SER A 1 188 ? -20.230 28.181 -16.231 1.00 40.78 188 SER A N 1
ATOM 1511 C CA . SER A 1 188 ? -20.159 29.645 -16.051 1.00 40.78 188 SER A CA 1
ATOM 1512 C C . SER A 1 188 ? -19.579 30.095 -14.697 1.00 40.78 188 SER A C 1
ATOM 1514 O O . SER A 1 188 ? -19.632 31.278 -14.353 1.00 40.78 188 SER A O 1
ATOM 1516 N N . SER A 1 189 ? -18.993 29.165 -13.933 1.00 36.50 189 SER A N 1
ATOM 1517 C CA . SER A 1 189 ? -18.230 29.467 -12.717 1.00 36.50 189 SER A CA 1
ATOM 1518 C C . SER A 1 189 ? -17.037 30.395 -13.026 1.00 36.50 189 SER A C 1
ATOM 1520 O O . SER A 1 189 ? -16.251 30.077 -13.922 1.00 36.50 189 SER A O 1
ATOM 1522 N N . PRO A 1 190 ? -16.854 31.529 -12.318 1.00 33.34 190 PRO A N 1
ATOM 1523 C CA . PRO A 1 190 ? -15.762 32.456 -12.608 1.00 33.34 190 PRO A CA 1
ATOM 1524 C C . PRO A 1 190 ? -14.376 31.861 -12.320 1.00 33.34 190 PRO A C 1
ATOM 1526 O O . PRO A 1 190 ? -14.107 31.431 -11.201 1.00 33.34 190 PRO A O 1
ATOM 1529 N N . GLU A 1 191 ? -13.502 31.916 -13.328 1.00 33.31 191 GLU A N 1
ATOM 1530 C CA . GLU A 1 191 ? -12.031 31.832 -13.261 1.00 33.31 191 GLU A CA 1
ATOM 1531 C C . GLU A 1 191 ? -11.430 30.907 -12.185 1.00 33.31 191 GLU A C 1
ATOM 1533 O O . GLU A 1 191 ? -10.923 31.347 -11.147 1.00 33.31 191 GLU A O 1
ATOM 1538 N N . TYR A 1 192 ? -11.337 29.613 -12.504 1.00 30.73 192 TYR A N 1
ATOM 1539 C CA . TYR A 1 192 ? -10.346 28.753 -11.861 1.00 30.73 192 TYR A CA 1
ATOM 1540 C C . TYR A 1 192 ? -8.955 29.110 -12.411 1.00 30.73 192 TYR A C 1
ATOM 1542 O O . TYR A 1 192 ? -8.546 28.631 -13.469 1.00 30.73 192 TYR A O 1
ATOM 1550 N N . ASN A 1 193 ? -8.229 29.988 -11.712 1.00 27.47 193 ASN A N 1
ATOM 1551 C CA . ASN A 1 193 ? -6.841 30.304 -12.049 1.00 27.47 193 ASN A CA 1
ATOM 1552 C C . ASN A 1 193 ? -5.972 29.052 -11.862 1.00 27.47 193 ASN A C 1
ATOM 1554 O O . ASN A 1 193 ? -5.562 28.731 -10.745 1.00 27.47 193 ASN A O 1
ATOM 1558 N N . VAL A 1 194 ? -5.687 28.348 -12.961 1.00 35.50 194 VAL A N 1
ATOM 1559 C CA . VAL A 1 194 ? -4.711 27.254 -12.988 1.00 35.50 194 VAL A CA 1
ATOM 1560 C C . VAL A 1 194 ? -3.358 27.830 -12.552 1.00 35.50 194 VAL A C 1
ATOM 1562 O O . VAL A 1 194 ? -2.886 28.772 -13.193 1.00 35.50 194 VAL A O 1
ATOM 1565 N N . PRO A 1 195 ? -2.720 27.307 -11.485 1.00 37.75 195 PRO A N 1
ATOM 1566 C CA . PRO A 1 195 ? -1.417 27.794 -11.051 1.00 37.75 195 PRO A CA 1
ATOM 1567 C C . PRO A 1 195 ? -0.404 27.724 -12.194 1.00 37.75 195 PRO A C 1
ATOM 1569 O O . PRO A 1 195 ? -0.326 26.717 -12.903 1.00 37.75 195 PRO A O 1
ATOM 1572 N N . GLU A 1 196 ? 0.371 28.793 -12.369 1.00 37.53 196 GLU A N 1
ATOM 1573 C CA . GLU A 1 196 ? 1.357 28.910 -13.441 1.00 37.53 196 GLU A CA 1
ATOM 1574 C C . GLU A 1 196 ? 2.390 27.773 -13.330 1.00 37.53 196 GLU A C 1
ATOM 1576 O O . GLU A 1 196 ? 3.249 27.767 -12.447 1.00 37.53 196 GLU A O 1
ATOM 1581 N N . ARG A 1 197 ? 2.289 26.767 -14.214 1.00 44.16 197 ARG A N 1
ATOM 1582 C CA . ARG A 1 197 ? 3.239 25.646 -14.282 1.00 44.16 197 ARG A CA 1
ATOM 1583 C C . ARG A 1 197 ? 4.573 26.147 -14.825 1.00 44.16 197 ARG A C 1
ATOM 1585 O O . ARG A 1 197 ? 4.817 26.134 -16.032 1.00 44.16 197 ARG A O 1
ATOM 1592 N N . VAL A 1 198 ? 5.433 26.605 -13.923 1.00 46.19 198 VAL A N 1
ATOM 1593 C CA . VAL A 1 198 ? 6.763 27.110 -14.264 1.00 46.19 198 VAL A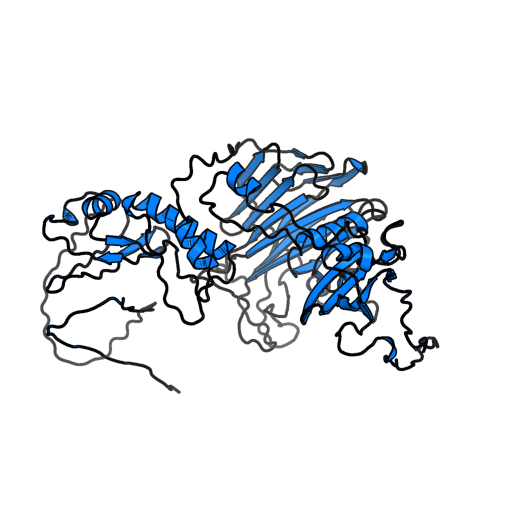 CA 1
ATOM 1594 C C . VAL A 1 198 ? 7.609 25.970 -14.841 1.00 46.19 198 VAL A C 1
ATOM 1596 O O . VAL A 1 198 ? 7.952 25.025 -14.138 1.00 46.19 198 VAL A O 1
ATOM 1599 N N . GLN A 1 199 ? 8.035 26.083 -16.104 1.00 46.56 199 GLN A N 1
ATOM 1600 C CA . GLN A 1 199 ? 8.962 25.132 -16.752 1.00 46.56 199 GLN A CA 1
ATOM 1601 C C . GLN A 1 199 ? 10.402 25.169 -16.182 1.00 46.56 199 GLN A C 1
ATOM 1603 O O . GLN A 1 199 ? 11.336 24.650 -16.791 1.00 46.56 199 GLN A O 1
ATOM 1608 N N . ALA A 1 200 ? 10.613 25.799 -15.025 1.00 53.81 200 ALA A N 1
ATOM 1609 C CA . ALA A 1 200 ? 11.894 25.802 -14.339 1.00 53.81 200 ALA A CA 1
ATOM 1610 C C . ALA A 1 200 ? 12.091 24.446 -13.654 1.00 53.81 200 ALA A C 1
ATOM 1612 O O . ALA A 1 200 ? 11.337 24.081 -12.754 1.00 53.81 200 ALA A O 1
ATOM 1613 N N . PHE A 1 201 ? 13.110 23.705 -14.086 1.00 64.12 201 PHE A N 1
ATOM 1614 C CA . PHE A 1 201 ? 13.430 22.402 -13.516 1.00 64.12 201 PHE A CA 1
ATOM 1615 C C . PHE A 1 201 ? 13.778 22.522 -12.021 1.00 64.12 201 PHE A C 1
ATOM 1617 O O . PHE A 1 201 ? 14.670 23.280 -11.634 1.00 64.12 201 PHE A O 1
ATOM 1624 N N . ILE A 1 202 ? 13.055 21.776 -11.180 1.00 67.62 202 ILE A N 1
ATOM 1625 C CA . ILE A 1 202 ? 13.240 21.755 -9.728 1.00 67.62 202 ILE A CA 1
ATOM 1626 C C . ILE A 1 202 ? 14.178 20.603 -9.359 1.00 67.62 202 ILE A C 1
ATOM 1628 O O . ILE A 1 202 ? 13.760 19.457 -9.227 1.00 67.62 202 ILE A O 1
ATOM 1632 N N . ASN A 1 203 ? 15.450 20.913 -9.102 1.00 83.06 203 ASN A N 1
ATOM 1633 C CA . ASN A 1 203 ? 16.413 19.927 -8.595 1.00 83.06 203 ASN A CA 1
ATOM 1634 C C . ASN A 1 203 ? 16.119 19.492 -7.141 1.00 83.06 203 ASN A C 1
ATOM 1636 O O . ASN A 1 203 ? 16.701 18.520 -6.662 1.00 83.06 203 ASN A O 1
ATOM 1640 N N . ILE A 1 204 ? 15.305 20.248 -6.390 1.00 89.50 204 ILE A N 1
ATOM 1641 C CA . ILE A 1 204 ? 15.059 20.037 -4.954 1.00 89.50 204 ILE A CA 1
ATOM 1642 C C . ILE A 1 204 ? 13.598 20.347 -4.612 1.00 89.50 204 ILE A C 1
ATOM 1644 O O . ILE A 1 204 ? 13.212 21.511 -4.658 1.00 89.50 204 ILE A O 1
ATOM 1648 N N . ALA A 1 205 ? 12.837 19.347 -4.163 1.00 92.31 205 ALA A N 1
ATOM 1649 C CA . ALA A 1 205 ? 11.560 19.571 -3.479 1.00 92.31 205 ALA A CA 1
ATOM 1650 C C . ALA A 1 205 ? 11.753 19.471 -1.957 1.00 92.31 205 ALA A C 1
ATOM 1652 O O . ALA A 1 205 ? 12.510 18.625 -1.475 1.00 92.31 205 ALA A O 1
ATOM 1653 N N . HIS A 1 206 ? 11.092 20.313 -1.165 1.00 95.56 206 HIS A N 1
ATOM 1654 C CA . HIS A 1 206 ? 11.151 20.238 0.297 1.00 95.56 206 HIS A CA 1
ATOM 1655 C C . HIS A 1 206 ? 9.880 20.760 0.973 1.00 95.56 206 HIS A C 1
ATOM 1657 O O . HIS A 1 206 ? 9.191 21.631 0.455 1.00 95.56 206 HIS A O 1
ATOM 1663 N N . ASN A 1 207 ? 9.624 20.277 2.186 1.00 95.62 207 ASN A N 1
ATOM 1664 C CA . ASN A 1 207 ? 8.642 20.853 3.103 1.00 95.62 207 ASN A CA 1
ATOM 1665 C C . ASN A 1 207 ? 9.318 21.131 4.462 1.00 95.62 207 ASN A C 1
ATOM 1667 O O . ASN A 1 207 ? 10.521 21.410 4.509 1.00 95.62 207 ASN A O 1
ATOM 1671 N N . GLU A 1 208 ? 8.590 21.082 5.573 1.00 97.00 208 GLU A N 1
ATOM 1672 C CA . GLU A 1 208 ? 9.069 21.299 6.942 1.00 97.00 208 GLU A CA 1
ATOM 1673 C C . GLU A 1 208 ? 9.906 20.117 7.463 1.00 97.00 208 GLU A C 1
ATOM 1675 O O . GLU A 1 208 ? 10.916 20.342 8.132 1.00 97.00 208 GLU A O 1
ATOM 1680 N N . HIS A 1 209 ? 9.584 18.888 7.047 1.00 97.69 209 HIS A N 1
ATOM 1681 C CA . HIS A 1 209 ? 10.109 17.630 7.599 1.00 97.69 209 HIS A CA 1
ATOM 1682 C C . HIS A 1 209 ? 11.047 16.875 6.646 1.00 97.69 209 HIS A C 1
ATOM 1684 O O . HIS A 1 209 ? 12.036 16.273 7.065 1.00 97.69 209 HIS A O 1
ATOM 1690 N N . LEU A 1 210 ? 10.774 16.936 5.345 1.00 98.12 210 LEU A N 1
ATOM 1691 C CA . LEU A 1 210 ? 11.439 16.171 4.295 1.00 98.12 210 LEU A CA 1
ATOM 1692 C C . LEU A 1 210 ? 12.103 17.082 3.257 1.00 98.12 210 LEU A C 1
ATOM 1694 O O . LEU A 1 210 ? 11.724 18.241 3.061 1.00 98.12 210 LEU A O 1
ATOM 1698 N N . ARG A 1 211 ? 13.108 16.533 2.575 1.00 97.62 211 ARG A N 1
ATOM 1699 C CA . ARG A 1 211 ? 13.706 17.090 1.360 1.00 97.62 211 ARG A CA 1
ATOM 1700 C C . ARG A 1 211 ? 14.030 15.960 0.384 1.00 97.62 211 ARG A C 1
ATOM 1702 O O . ARG A 1 211 ? 14.523 14.910 0.787 1.00 97.62 211 ARG A O 1
ATOM 1709 N N . ILE A 1 212 ? 13.780 16.221 -0.888 1.00 96.62 212 ILE A N 1
ATOM 1710 C CA . ILE A 1 212 ? 14.038 15.361 -2.037 1.00 96.62 212 ILE A CA 1
ATOM 1711 C C . ILE A 1 212 ? 15.057 16.080 -2.922 1.00 96.62 212 ILE A C 1
ATOM 1713 O O . ILE A 1 212 ? 14.942 17.288 -3.124 1.00 96.62 212 ILE A O 1
ATOM 1717 N N . GLU A 1 213 ? 16.054 15.367 -3.439 1.00 95.12 213 GLU A N 1
ATOM 1718 C CA . GLU A 1 213 ? 16.976 15.876 -4.464 1.00 95.12 213 GLU A CA 1
ATOM 1719 C C . GLU A 1 213 ? 16.806 15.016 -5.731 1.00 95.12 213 GLU A C 1
ATOM 1721 O O . GLU A 1 213 ? 16.822 13.782 -5.652 1.00 95.12 213 GLU A O 1
ATOM 1726 N N . PHE A 1 214 ? 16.604 15.667 -6.879 1.00 91.00 214 PHE A N 1
ATOM 1727 C CA . PHE A 1 214 ? 16.379 15.035 -8.183 1.00 91.00 214 PHE A CA 1
ATOM 1728 C C . PHE A 1 214 ? 17.644 15.077 -9.054 1.00 91.00 214 PHE A C 1
ATOM 1730 O O . PHE A 1 214 ? 18.427 16.028 -8.964 1.00 91.00 214 PHE A O 1
ATOM 1737 N N . ASP A 1 215 ? 17.846 14.059 -9.895 1.00 86.88 215 ASP A N 1
ATOM 1738 C CA . ASP A 1 215 ? 18.899 14.057 -10.923 1.00 86.88 215 ASP A CA 1
ATOM 1739 C C . ASP A 1 215 ? 18.480 14.831 -12.189 1.00 86.88 215 ASP A C 1
ATOM 1741 O O . ASP A 1 215 ? 17.337 15.259 -12.327 1.00 86.88 215 ASP A O 1
ATOM 1745 N N . ASP A 1 216 ? 19.396 15.002 -13.144 1.00 81.94 216 ASP A N 1
ATOM 1746 C CA . ASP A 1 216 ? 19.147 15.692 -14.421 1.00 81.94 216 ASP A CA 1
ATOM 1747 C C . ASP A 1 216 ? 18.130 14.982 -15.342 1.00 81.94 216 ASP A C 1
ATOM 1749 O O . ASP A 1 216 ? 17.715 15.543 -16.357 1.00 81.94 216 ASP A O 1
ATOM 1753 N N . LYS A 1 217 ? 17.690 13.772 -14.975 1.00 79.06 217 LYS A N 1
ATOM 1754 C CA . LYS A 1 217 ? 16.668 12.961 -15.653 1.00 79.06 217 LYS A CA 1
ATOM 1755 C C . LYS A 1 217 ? 15.346 12.904 -14.876 1.00 79.06 217 LYS A C 1
ATOM 1757 O O . LYS A 1 217 ? 14.462 12.117 -15.238 1.00 79.06 217 LYS A O 1
ATOM 1762 N N . GLY A 1 218 ? 15.213 13.704 -13.816 1.00 80.00 218 GLY A N 1
ATOM 1763 C CA . GLY A 1 218 ? 14.026 13.794 -12.969 1.00 80.00 218 GLY A CA 1
ATOM 1764 C C . GLY A 1 218 ? 13.822 12.615 -12.014 1.00 80.00 218 GLY A C 1
ATOM 1765 O O . GLY A 1 218 ? 12.776 12.546 -11.375 1.00 80.00 218 GLY A O 1
ATO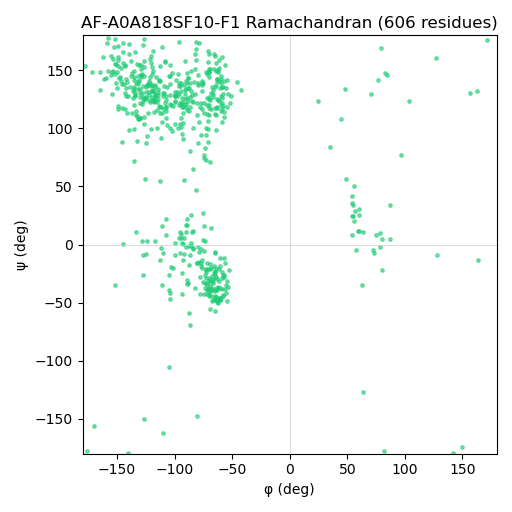M 1766 N N . ASN A 1 219 ? 14.774 11.685 -11.885 1.00 85.56 219 ASN A N 1
ATOM 1767 C CA . ASN A 1 219 ? 14.672 10.634 -10.872 1.00 85.56 219 ASN A CA 1
ATOM 1768 C C . ASN A 1 219 ? 14.851 11.219 -9.483 1.00 85.56 219 ASN A C 1
ATOM 1770 O O . ASN A 1 219 ? 15.677 12.107 -9.269 1.00 85.56 219 ASN A O 1
ATOM 1774 N N . MET A 1 220 ? 14.180 10.615 -8.510 1.00 92.44 220 MET A N 1
ATOM 1775 C CA . MET A 1 220 ? 14.552 10.786 -7.115 1.00 92.44 220 MET A CA 1
ATOM 1776 C C . MET A 1 220 ? 15.953 10.200 -6.890 1.00 92.44 220 MET A C 1
ATOM 1778 O O . MET A 1 220 ? 16.133 8.988 -6.968 1.00 92.44 220 MET A O 1
ATOM 1782 N N . HIS A 1 221 ? 16.939 11.056 -6.617 1.00 94.00 221 HIS A N 1
ATOM 1783 C CA . HIS A 1 221 ? 18.338 10.669 -6.401 1.00 94.00 221 HIS A CA 1
ATOM 1784 C C . HIS A 1 221 ? 18.701 10.647 -4.907 1.00 94.00 221 HIS A C 1
ATOM 1786 O O . HIS A 1 221 ? 19.666 9.992 -4.507 1.00 94.00 221 HIS A O 1
ATOM 1792 N N . LYS A 1 222 ? 17.939 11.342 -4.052 1.00 97.81 222 LYS A N 1
ATOM 1793 C CA . LYS A 1 222 ? 18.153 11.337 -2.600 1.00 97.81 222 LYS A CA 1
ATOM 1794 C C . LYS A 1 222 ? 16.908 11.764 -1.833 1.00 97.81 222 LYS A C 1
ATOM 1796 O O . LYS A 1 222 ? 16.216 12.699 -2.234 1.00 97.81 222 LYS A O 1
ATOM 1801 N N . ILE A 1 223 ? 16.686 11.136 -0.682 1.00 98.38 223 ILE A N 1
ATOM 1802 C CA . ILE A 1 223 ? 15.662 11.516 0.297 1.00 98.38 223 ILE A CA 1
ATOM 1803 C C . ILE A 1 223 ? 16.353 11.866 1.616 1.00 98.38 223 ILE A C 1
ATOM 1805 O O . ILE A 1 223 ? 17.260 11.161 2.061 1.00 98.38 223 ILE A O 1
ATOM 1809 N N . VAL A 1 224 ? 15.913 12.947 2.257 1.00 98.69 224 VAL A N 1
ATOM 1810 C CA . VAL A 1 224 ? 16.391 13.414 3.563 1.00 98.69 224 VAL A CA 1
ATOM 1811 C C . VAL A 1 224 ? 15.198 13.608 4.496 1.00 98.69 224 VAL A C 1
ATOM 1813 O O . VAL A 1 224 ? 14.302 14.396 4.196 1.00 98.69 224 VAL A O 1
ATOM 1816 N N . ASN A 1 225 ? 15.217 12.945 5.653 1.00 98.56 225 ASN A N 1
ATOM 1817 C CA . ASN A 1 225 ? 14.333 13.253 6.773 1.00 98.56 225 ASN A CA 1
ATOM 1818 C C . ASN A 1 225 ? 15.083 14.202 7.720 1.00 98.56 225 ASN A C 1
ATOM 1820 O O . ASN A 1 225 ? 16.054 13.818 8.378 1.00 98.56 225 ASN A O 1
ATOM 1824 N N . LYS A 1 226 ? 14.649 15.464 7.743 1.00 98.44 226 LYS A N 1
ATOM 1825 C CA . LYS A 1 226 ? 15.316 16.564 8.449 1.00 98.44 226 LYS A CA 1
ATOM 1826 C C . LYS A 1 226 ? 15.124 16.471 9.960 1.00 98.44 226 LYS A C 1
ATOM 1828 O O . LYS A 1 226 ? 16.076 16.718 10.696 1.00 98.44 226 LYS A O 1
ATOM 1833 N N . ASP A 1 227 ? 13.945 16.043 10.408 1.00 97.75 227 ASP A N 1
ATOM 1834 C CA . ASP A 1 227 ? 13.610 15.860 11.826 1.00 97.75 227 ASP A CA 1
ATOM 1835 C C . ASP A 1 227 ? 14.475 14.779 12.482 1.00 97.75 227 ASP A C 1
ATOM 1837 O O . ASP A 1 227 ? 14.864 14.890 13.644 1.00 97.75 227 ASP A O 1
ATOM 1841 N N . LYS A 1 228 ? 14.766 13.713 11.728 1.00 97.31 228 LYS A N 1
ATOM 1842 C CA . LYS A 1 228 ? 15.552 12.556 12.182 1.00 97.31 228 LYS A CA 1
ATOM 1843 C C . LYS A 1 228 ? 17.036 12.651 11.828 1.00 97.31 228 LYS A C 1
ATOM 1845 O O . LYS A 1 228 ? 17.806 11.811 12.278 1.00 97.31 228 LYS A O 1
ATOM 1850 N N . GLN A 1 229 ? 17.426 13.653 11.037 1.00 97.56 229 GLN A N 1
ATOM 1851 C CA . GLN A 1 229 ? 18.787 13.859 10.528 1.00 97.56 229 GLN A CA 1
ATOM 1852 C C . GLN A 1 229 ? 19.357 12.641 9.772 1.00 97.56 229 GLN A C 1
ATOM 1854 O O . GLN A 1 229 ? 20.561 12.394 9.797 1.00 97.56 229 GLN A O 1
ATOM 1859 N N . ILE A 1 230 ? 18.495 11.895 9.069 1.00 98.38 230 ILE A N 1
ATOM 1860 C CA . ILE A 1 230 ? 18.886 10.749 8.231 1.00 98.38 230 ILE A CA 1
ATOM 1861 C C . ILE A 1 230 ? 18.647 11.036 6.750 1.00 98.38 230 ILE A C 1
ATOM 1863 O O . ILE A 1 230 ? 17.759 11.805 6.377 1.00 98.38 230 ILE A O 1
ATOM 1867 N N . ALA A 1 231 ? 19.424 10.375 5.897 1.00 98.38 231 ALA A N 1
ATOM 1868 C CA . ALA A 1 231 ? 19.274 10.434 4.453 1.00 98.38 231 ALA A CA 1
ATOM 1869 C C . ALA A 1 231 ? 19.570 9.076 3.807 1.00 98.38 231 ALA A C 1
ATOM 1871 O O . ALA A 1 231 ? 20.346 8.278 4.341 1.00 98.38 231 ALA A O 1
ATOM 1872 N N . ILE A 1 232 ? 18.981 8.860 2.634 1.00 98.38 232 ILE A N 1
ATOM 1873 C CA . ILE A 1 232 ? 19.348 7.797 1.697 1.00 98.38 232 ILE A CA 1
ATOM 1874 C C . ILE A 1 232 ? 19.611 8.424 0.321 1.00 98.38 232 ILE A C 1
ATOM 1876 O O . ILE A 1 232 ? 18.752 9.156 -0.180 1.00 98.38 232 ILE A O 1
ATOM 1880 N N . PRO A 1 233 ? 20.775 8.207 -0.311 1.00 98.06 233 PRO A N 1
ATOM 1881 C CA . PRO A 1 233 ? 20.869 8.269 -1.761 1.00 98.06 233 PRO A CA 1
ATOM 1882 C C . PRO A 1 233 ? 20.050 7.135 -2.394 1.00 98.06 233 PRO A C 1
ATOM 1884 O O . PRO A 1 233 ? 19.894 6.053 -1.826 1.00 98.06 233 PRO A O 1
ATOM 1887 N N . LEU A 1 234 ? 19.558 7.389 -3.599 1.00 96.75 234 LEU A N 1
ATOM 1888 C CA . LEU A 1 234 ? 18.987 6.404 -4.497 1.00 96.75 234 LEU A CA 1
ATOM 1889 C C . LEU A 1 234 ? 19.912 6.310 -5.714 1.00 96.75 234 LEU A C 1
ATOM 1891 O O . LEU A 1 234 ? 20.145 7.299 -6.407 1.00 96.75 234 LEU A O 1
ATOM 1895 N N . ALA A 1 235 ? 20.464 5.123 -5.954 1.00 93.75 235 ALA A N 1
ATOM 1896 C CA . ALA A 1 235 ? 21.289 4.829 -7.125 1.00 93.75 235 ALA A CA 1
ATOM 1897 C C . ALA A 1 235 ? 20.443 4.711 -8.404 1.00 93.75 235 ALA A C 1
ATOM 1899 O O . ALA A 1 235 ? 20.942 4.950 -9.502 1.00 93.75 235 ALA A O 1
ATOM 1900 N N . ALA A 1 236 ? 19.167 4.350 -8.252 1.00 91.38 236 ALA A N 1
ATOM 1901 C CA . ALA A 1 236 ? 18.147 4.412 -9.286 1.00 91.38 236 ALA A CA 1
ATOM 1902 C C . ALA A 1 236 ? 16.755 4.541 -8.652 1.00 91.38 236 ALA A C 1
ATOM 1904 O O . ALA A 1 236 ? 16.478 3.982 -7.589 1.00 91.38 236 ALA A O 1
ATOM 1905 N N . GLN A 1 237 ? 15.860 5.230 -9.346 1.00 93.75 237 GLN A N 1
ATOM 1906 C CA . GLN A 1 237 ? 14.423 5.209 -9.103 1.00 93.75 237 GLN A CA 1
ATOM 1907 C C . GLN A 1 237 ? 13.737 5.267 -10.467 1.00 93.75 237 GLN A C 1
ATOM 1909 O O . GLN A 1 237 ? 14.244 5.939 -11.357 1.00 93.75 237 GLN A O 1
ATOM 1914 N N . GLY A 1 238 ? 12.625 4.561 -10.670 1.00 94.69 238 GLY A N 1
ATOM 1915 C CA . GLY A 1 238 ? 11.856 4.703 -11.909 1.00 94.69 238 GLY A CA 1
ATOM 1916 C C . GLY A 1 238 ? 11.104 3.460 -12.359 1.00 94.69 238 GLY A C 1
ATOM 1917 O O . GLY A 1 238 ? 11.056 2.447 -11.659 1.00 94.69 238 GLY A O 1
ATOM 1918 N N . LEU A 1 239 ? 10.514 3.562 -13.552 1.00 96.38 239 LEU A N 1
ATOM 1919 C CA . LEU A 1 239 ? 9.750 2.486 -14.175 1.00 96.38 239 LEU A CA 1
ATOM 1920 C C . LEU A 1 239 ? 10.675 1.527 -14.932 1.00 96.38 239 LEU A C 1
ATOM 1922 O O . LEU A 1 239 ? 11.462 1.933 -15.789 1.00 96.38 239 LEU A O 1
ATOM 1926 N N . TYR A 1 240 ? 10.528 0.241 -14.640 1.00 97.44 240 TYR A N 1
ATOM 1927 C CA . TYR A 1 240 ? 11.180 -0.867 -15.331 1.00 97.44 240 TYR A CA 1
ATOM 1928 C C . TYR A 1 240 ? 10.117 -1.883 -15.762 1.00 97.44 240 TYR A C 1
ATOM 1930 O O . TYR A 1 240 ? 8.954 -1.785 -15.379 1.00 97.44 240 TYR A O 1
ATOM 1938 N N . TRP A 1 241 ? 10.496 -2.878 -16.555 1.00 98.06 241 TRP A N 1
ATOM 1939 C CA . TRP A 1 241 ? 9.617 -3.980 -16.924 1.00 98.06 241 TRP A CA 1
ATOM 1940 C C . TRP A 1 241 ? 10.387 -5.282 -17.112 1.00 98.06 241 TRP A C 1
ATOM 1942 O O . TRP A 1 241 ? 11.507 -5.308 -17.634 1.00 98.06 241 TRP A O 1
ATOM 1952 N N . TYR A 1 242 ? 9.755 -6.380 -16.718 1.00 98.62 242 TYR A N 1
ATOM 1953 C CA . TYR A 1 242 ? 10.188 -7.721 -17.074 1.00 98.62 242 TYR A CA 1
ATOM 1954 C C . TYR A 1 242 ? 9.502 -8.162 -18.378 1.00 98.62 242 TYR A C 1
ATOM 1956 O O . TYR A 1 242 ? 8.285 -8.004 -18.501 1.00 98.62 242 TYR A O 1
ATOM 1964 N N . PRO A 1 243 ? 10.238 -8.717 -19.361 1.00 98.12 243 PRO A N 1
ATOM 1965 C CA . PRO A 1 243 ? 9.626 -9.407 -20.492 1.00 98.12 243 PRO A CA 1
ATOM 1966 C C . PRO A 1 243 ? 8.989 -10.715 -20.010 1.00 98.12 243 PRO A C 1
ATOM 1968 O O . PRO A 1 243 ? 9.685 -11.550 -19.433 1.00 98.12 243 PRO A O 1
ATOM 1971 N N . SER A 1 244 ? 7.699 -10.920 -20.266 1.00 98.00 244 SER A N 1
ATOM 1972 C CA . SER A 1 244 ? 7.005 -12.179 -19.972 1.00 98.00 244 SER A CA 1
ATOM 1973 C C . SER A 1 244 ? 7.574 -13.325 -20.807 1.00 98.00 244 SER A C 1
ATOM 1975 O O . SER A 1 244 ? 7.812 -13.163 -22.005 1.00 98.00 244 SER A O 1
ATOM 1977 N N . TYR A 1 245 ? 7.766 -14.499 -20.204 1.00 97.25 245 TYR A N 1
ATOM 1978 C CA . TYR A 1 245 ? 8.177 -15.697 -20.935 1.00 97.25 245 TYR A CA 1
ATOM 1979 C C . TYR A 1 245 ? 6.977 -16.331 -21.679 1.00 97.25 245 TYR A C 1
ATOM 1981 O O . TYR A 1 245 ? 6.023 -16.754 -21.017 1.00 97.25 245 TYR A O 1
ATOM 1989 N N . PRO A 1 246 ? 6.999 -16.431 -23.027 1.00 95.38 246 PRO A N 1
ATOM 1990 C CA . PRO A 1 246 ? 5.921 -17.001 -23.836 1.00 95.38 246 PRO A CA 1
ATOM 1991 C C . PRO A 1 246 ? 6.048 -18.530 -23.893 1.00 95.38 246 PRO A C 1
ATOM 1993 O O . PRO A 1 246 ? 6.344 -19.128 -24.930 1.00 95.38 246 PRO A O 1
ATOM 1996 N N . GLY A 1 247 ? 5.896 -19.162 -22.733 1.00 92.81 247 GLY A N 1
ATOM 1997 C CA . GLY A 1 247 ? 5.915 -20.613 -22.612 1.00 92.81 247 GLY A CA 1
ATOM 1998 C C . GLY A 1 247 ? 4.771 -21.273 -23.386 1.00 92.81 247 GLY A C 1
ATOM 1999 O O . GLY A 1 247 ? 3.700 -20.695 -23.551 1.00 92.81 247 GLY A O 1
ATOM 2000 N N . ASN A 1 248 ? 4.999 -22.497 -23.867 1.00 94.19 248 ASN A N 1
ATOM 2001 C CA . ASN A 1 248 ? 3.976 -23.296 -24.555 1.00 94.19 248 ASN A CA 1
ATOM 2002 C C . ASN A 1 248 ? 3.238 -24.272 -23.620 1.00 94.19 248 ASN A C 1
ATOM 2004 O O . ASN A 1 248 ? 2.477 -25.111 -24.096 1.00 94.19 248 ASN A O 1
ATOM 2008 N N . ASN A 1 249 ? 3.520 -24.203 -22.314 1.00 95.19 249 ASN A N 1
ATOM 2009 C CA . ASN A 1 249 ? 2.916 -24.995 -21.242 1.00 95.19 249 ASN A CA 1
ATOM 2010 C C . ASN A 1 249 ? 3.023 -26.524 -21.438 1.00 95.19 249 ASN A C 1
ATOM 2012 O O . ASN A 1 249 ? 2.306 -27.291 -20.803 1.00 95.19 249 ASN A O 1
ATOM 2016 N N . SER A 1 250 ? 3.960 -27.001 -22.273 1.00 95.19 250 SER A N 1
ATOM 2017 C CA . SER A 1 250 ? 4.158 -28.443 -22.531 1.00 95.19 250 SER A CA 1
ATOM 2018 C C . SER A 1 250 ? 4.841 -29.206 -21.381 1.00 95.19 250 SER A C 1
ATOM 2020 O O . SER A 1 250 ? 4.960 -30.430 -21.424 1.00 95.19 250 SER A O 1
ATOM 2022 N N . GLY A 1 251 ? 5.282 -28.490 -20.345 1.00 92.38 251 GLY A N 1
ATOM 2023 C CA . GLY A 1 251 ? 5.885 -29.008 -19.119 1.00 92.38 251 GLY A CA 1
ATOM 2024 C C . GLY A 1 251 ? 6.458 -27.866 -18.267 1.00 92.38 251 GLY A C 1
ATOM 2025 O O . GLY A 1 251 ? 6.450 -26.722 -18.726 1.00 92.38 251 GLY A O 1
ATOM 2026 N N . PRO A 1 252 ? 6.986 -28.147 -17.058 1.00 88.75 252 PRO A N 1
ATOM 2027 C CA . PRO A 1 252 ? 7.448 -27.115 -16.121 1.00 88.75 252 PRO A CA 1
ATOM 2028 C C . PRO A 1 252 ? 8.488 -26.155 -16.715 1.00 88.75 252 PRO A C 1
ATOM 2030 O O . PRO A 1 252 ? 8.374 -24.943 -16.557 1.00 88.75 252 PRO A O 1
ATOM 2033 N N . ASP A 1 253 ? 9.450 -26.679 -17.481 1.00 90.75 253 ASP A N 1
ATOM 2034 C CA . ASP A 1 253 ? 10.494 -25.869 -18.124 1.00 90.75 253 ASP A CA 1
ATOM 2035 C C . ASP A 1 253 ? 9.934 -24.896 -19.175 1.00 90.75 253 ASP A C 1
ATOM 2037 O O . ASP A 1 253 ? 10.542 -23.858 -19.437 1.00 90.75 253 ASP A O 1
ATOM 2041 N N . PHE A 1 254 ? 8.749 -25.180 -19.725 1.00 94.94 254 PHE A N 1
ATOM 2042 C CA . PHE A 1 254 ? 8.060 -24.380 -20.741 1.00 94.94 254 PHE A CA 1
ATOM 2043 C C . PHE A 1 254 ? 6.790 -23.691 -20.220 1.00 94.94 254 PHE A C 1
ATOM 2045 O O . PHE A 1 254 ? 5.982 -23.231 -21.026 1.00 94.94 254 PHE A O 1
ATOM 2052 N N . GLN A 1 255 ? 6.605 -23.604 -18.900 1.00 97.25 255 GLN A N 1
ATOM 2053 C CA . GLN A 1 255 ? 5.527 -22.837 -18.274 1.00 97.25 255 GLN A CA 1
ATOM 2054 C C . GLN A 1 255 ? 5.614 -21.361 -18.688 1.00 97.25 255 GLN A C 1
ATOM 2056 O O . GLN A 1 255 ? 6.670 -20.749 -18.527 1.00 97.25 255 GLN A O 1
ATOM 2061 N N . GLY A 1 256 ? 4.534 -20.791 -19.219 1.00 96.69 256 GLY A N 1
ATOM 2062 C CA . GLY A 1 256 ? 4.425 -19.374 -19.564 1.00 96.69 256 GLY A CA 1
ATOM 2063 C C . GLY A 1 256 ? 4.101 -18.489 -18.361 1.00 96.69 256 GLY A C 1
ATOM 2064 O O . GLY A 1 256 ? 3.569 -18.966 -17.356 1.00 96.69 256 GLY A O 1
ATOM 2065 N N . SER A 1 257 ? 4.417 -17.196 -18.480 1.00 98.12 257 SER A N 1
ATOM 2066 C CA . SER A 1 257 ? 3.814 -16.150 -17.638 1.00 98.12 257 SER A CA 1
ATOM 2067 C C . SER A 1 257 ? 2.353 -15.953 -18.062 1.00 98.12 257 SER A C 1
ATOM 2069 O O . SER A 1 257 ? 2.048 -16.069 -19.249 1.00 98.12 257 SER A O 1
ATOM 2071 N N . GLY A 1 258 ? 1.466 -15.623 -17.126 1.00 97.12 258 GLY A N 1
ATOM 2072 C CA . GLY A 1 258 ? 0.035 -15.440 -17.379 1.00 97.12 258 GLY A CA 1
ATOM 2073 C C . GLY A 1 258 ? -0.695 -14.829 -16.184 1.00 97.12 258 GLY A C 1
ATOM 2074 O O . GLY A 1 258 ? -0.091 -14.125 -15.370 1.00 97.12 258 GLY A O 1
ATOM 2075 N N . ALA A 1 259 ? -2.005 -15.063 -16.083 1.00 92.44 259 ALA A N 1
ATOM 2076 C CA . ALA A 1 259 ? -2.850 -14.477 -15.041 1.00 92.44 259 ALA A CA 1
ATOM 2077 C C . ALA A 1 259 ? -2.387 -14.832 -13.614 1.00 92.44 259 ALA A C 1
ATOM 2079 O O . ALA A 1 259 ? -2.400 -13.972 -12.734 1.00 92.44 259 ALA A O 1
ATOM 2080 N N . TYR A 1 260 ? -1.920 -16.063 -13.402 1.00 94.94 260 TYR A N 1
ATOM 2081 C CA . TYR A 1 260 ? -1.507 -16.601 -12.105 1.00 94.94 260 TYR A CA 1
ATOM 2082 C C . TYR A 1 260 ? 0.016 -16.669 -11.963 1.00 94.94 260 TYR A C 1
ATOM 2084 O O . TYR A 1 260 ? 0.561 -16.371 -10.900 1.00 94.94 260 TYR A O 1
ATOM 2092 N N . ILE A 1 261 ? 0.712 -17.089 -13.023 1.00 97.62 261 ILE A N 1
ATOM 2093 C CA . ILE A 1 261 ? 2.163 -17.273 -13.010 1.00 97.62 261 ILE A CA 1
ATOM 2094 C C . ILE A 1 261 ? 2.860 -15.978 -13.419 1.00 97.62 261 ILE A C 1
ATOM 2096 O O . ILE A 1 261 ? 2.622 -15.442 -14.500 1.00 97.62 261 ILE A O 1
ATOM 2100 N N . PHE A 1 262 ? 3.788 -15.517 -12.581 1.00 97.94 262 PHE A N 1
ATOM 2101 C CA . PHE A 1 262 ? 4.847 -14.603 -12.999 1.00 97.94 262 PHE A CA 1
ATOM 2102 C C . PHE A 1 262 ? 6.079 -15.424 -13.383 1.00 97.94 262 PHE A C 1
ATOM 2104 O O . PHE A 1 262 ? 6.707 -16.057 -12.529 1.00 97.94 262 PHE A O 1
ATOM 2111 N N . ARG A 1 263 ? 6.437 -15.406 -14.668 1.00 97.75 263 ARG A N 1
ATOM 2112 C CA . ARG A 1 263 ? 7.688 -15.985 -15.160 1.00 97.75 263 ARG A CA 1
ATOM 2113 C C . ARG A 1 263 ? 8.372 -15.031 -16.141 1.00 97.75 263 ARG A C 1
ATOM 2115 O O . ARG A 1 263 ? 7.987 -14.973 -17.313 1.00 97.75 263 ARG A O 1
ATOM 2122 N N . PRO A 1 264 ? 9.377 -14.265 -15.691 1.00 97.38 264 PRO A N 1
ATOM 2123 C CA . PRO A 1 264 ? 10.096 -13.369 -16.575 1.00 97.38 264 PRO A CA 1
ATOM 2124 C C . PRO A 1 264 ? 11.066 -14.164 -17.460 1.00 97.38 264 PRO A C 1
ATOM 2126 O O . PRO A 1 264 ? 11.761 -15.060 -16.994 1.00 97.38 264 PRO A O 1
ATOM 2129 N N . TRP A 1 265 ? 11.164 -13.807 -18.741 1.00 95.25 265 TRP A N 1
ATOM 2130 C CA . TRP A 1 265 ? 12.176 -14.354 -19.656 1.00 95.25 265 TRP A CA 1
ATOM 2131 C C . TRP A 1 265 ? 13.590 -13.970 -19.184 1.00 95.25 265 TRP A C 1
ATOM 2133 O O . TRP A 1 265 ? 14.529 -14.758 -19.263 1.00 95.25 265 TRP A O 1
ATOM 2143 N N . SER A 1 266 ? 13.744 -12.742 -18.686 1.00 95.56 266 SER A N 1
ATOM 2144 C CA . SER A 1 266 ? 15.014 -12.173 -18.227 1.00 95.56 266 SER A CA 1
ATOM 2145 C C . SER A 1 266 ? 15.033 -12.043 -16.708 1.00 95.56 266 SER A C 1
ATOM 2147 O O . SER A 1 266 ? 14.083 -11.524 -16.130 1.00 95.56 266 SER A O 1
ATOM 2149 N N . GLN A 1 267 ? 16.141 -12.419 -16.068 1.00 94.69 267 GLN A N 1
ATOM 2150 C CA . GLN A 1 267 ? 16.345 -12.159 -14.636 1.00 94.69 267 GLN A CA 1
ATOM 2151 C C . GLN A 1 267 ? 16.549 -10.660 -14.337 1.00 94.69 267 GLN A C 1
ATOM 2153 O O . GLN A 1 267 ? 16.300 -10.205 -13.223 1.00 94.69 267 GLN A O 1
ATOM 2158 N N . GLU A 1 268 ? 16.946 -9.876 -15.343 1.00 95.38 268 GLU A N 1
ATOM 2159 C CA . GLU A 1 268 ? 17.082 -8.422 -15.256 1.00 95.38 268 GLU A CA 1
ATOM 2160 C C . GLU A 1 268 ? 15.865 -7.714 -15.870 1.00 95.38 268 GLU A C 1
ATOM 2162 O O . GLU A 1 268 ? 15.506 -7.969 -17.027 1.00 95.38 268 GLU A O 1
ATOM 2167 N N . ALA A 1 269 ? 15.262 -6.794 -15.110 1.00 97.00 269 ALA A N 1
ATOM 2168 C CA . ALA A 1 269 ? 14.239 -5.878 -15.615 1.00 97.00 269 ALA A CA 1
ATOM 2169 C C . ALA A 1 269 ? 14.876 -4.767 -16.456 1.00 97.00 269 ALA A C 1
ATOM 2171 O O . ALA A 1 269 ? 15.902 -4.195 -16.079 1.00 97.00 269 ALA A O 1
ATOM 2172 N N . ARG A 1 270 ? 14.230 -4.417 -17.566 1.00 95.62 270 ARG A N 1
ATOM 2173 C CA . ARG A 1 270 ? 14.668 -3.366 -18.491 1.00 95.62 270 ARG A CA 1
ATOM 2174 C C . ARG A 1 270 ? 14.063 -2.025 -18.073 1.00 95.62 270 ARG A C 1
ATOM 2176 O O . ARG A 1 270 ? 12.896 -2.020 -17.693 1.00 95.62 270 ARG A O 1
ATOM 2183 N N . PRO A 1 271 ? 14.787 -0.895 -18.142 1.00 94.38 271 PRO A N 1
ATOM 2184 C CA . PRO A 1 271 ? 14.170 0.408 -17.917 1.00 94.38 271 PRO A CA 1
ATOM 2185 C C . PRO A 1 271 ? 13.087 0.672 -18.972 1.00 94.38 271 PRO A C 1
ATOM 2187 O O . PRO A 1 271 ? 13.184 0.227 -20.122 1.00 94.38 271 PRO A O 1
ATOM 2190 N N . VAL A 1 272 ? 12.046 1.404 -18.583 1.00 92.62 272 VAL A N 1
ATOM 2191 C CA . VAL A 1 272 ? 11.179 2.089 -19.547 1.00 92.62 272 VAL A CA 1
ATOM 2192 C C . VAL A 1 272 ? 11.978 3.259 -20.149 1.00 92.62 272 VAL A C 1
ATOM 2194 O O . VAL A 1 272 ? 12.865 3.800 -19.496 1.00 92.62 272 VAL A O 1
ATOM 2197 N N . ASN A 1 273 ? 11.709 3.595 -21.416 1.00 80.56 273 ASN A N 1
ATOM 2198 C CA . ASN A 1 273 ? 12.543 4.440 -22.287 1.00 80.56 273 ASN A CA 1
ATOM 2199 C C . ASN A 1 273 ? 13.151 5.699 -21.618 1.00 80.56 273 ASN A C 1
ATOM 2201 O O . ASN A 1 273 ? 12.444 6.473 -20.983 1.00 80.56 273 ASN A O 1
ATOM 2205 N N . ASP A 1 274 ? 14.449 5.947 -21.822 1.00 69.38 274 ASP A N 1
ATOM 2206 C CA . ASP A 1 274 ? 15.205 7.009 -21.130 1.00 69.38 274 ASP A CA 1
ATOM 2207 C C . ASP A 1 274 ? 14.958 8.442 -21.649 1.00 69.38 274 ASP A C 1
ATOM 2209 O O . ASP A 1 274 ? 15.490 9.399 -21.083 1.00 69.38 274 ASP A O 1
ATOM 2213 N N . SER A 1 275 ? 14.165 8.624 -22.710 1.00 62.72 275 SER A N 1
ATOM 2214 C CA . SER A 1 275 ? 13.748 9.961 -23.155 1.00 62.72 275 SER A CA 1
ATOM 2215 C C . SER A 1 275 ? 12.649 10.481 -22.238 1.00 62.72 275 SER A C 1
ATOM 2217 O O . SER A 1 275 ? 11.625 9.824 -22.083 1.00 62.72 275 SER A O 1
ATOM 2219 N N . ARG A 1 276 ? 12.866 11.631 -2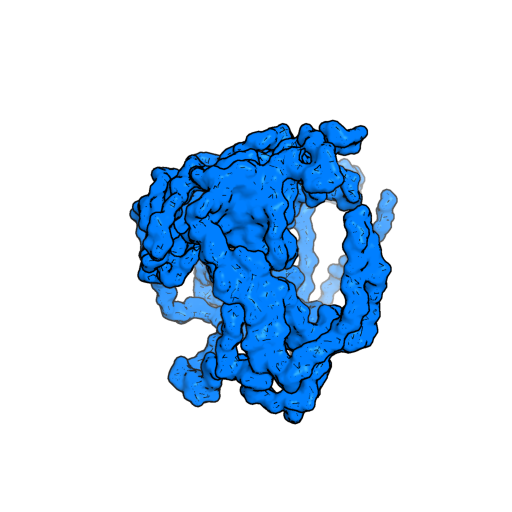1.592 1.00 77.88 276 ARG A N 1
ATOM 2220 C CA . ARG A 1 276 ? 11.978 12.101 -20.525 1.00 77.88 276 ARG A CA 1
ATOM 2221 C C . ARG A 1 276 ? 11.632 13.566 -20.658 1.00 77.88 276 ARG A C 1
ATOM 2223 O O . ARG A 1 276 ? 12.515 14.413 -20.763 1.00 77.88 276 ARG A O 1
ATOM 2230 N N . THR A 1 277 ? 10.339 13.850 -20.582 1.00 86.75 277 THR A N 1
ATOM 2231 C CA . THR A 1 277 ? 9.837 15.202 -20.333 1.00 86.75 277 THR A CA 1
ATOM 2232 C C . THR A 1 277 ? 9.589 15.342 -18.840 1.00 86.75 277 THR A C 1
ATOM 2234 O O . THR A 1 277 ? 8.968 14.466 -18.238 1.00 86.75 277 THR A O 1
ATOM 2237 N N . ILE A 1 278 ? 10.079 16.430 -18.248 1.00 86.38 278 ILE A N 1
ATOM 2238 C CA . ILE A 1 278 ? 9.906 16.726 -16.826 1.00 86.38 278 ILE A CA 1
ATOM 2239 C C . ILE A 1 278 ? 9.103 18.018 -16.712 1.00 86.38 278 ILE A C 1
ATOM 2241 O O . ILE A 1 278 ? 9.466 19.030 -17.312 1.00 86.38 278 ILE A O 1
ATOM 2245 N N . ILE A 1 279 ? 8.010 17.979 -15.955 1.00 85.69 279 ILE A N 1
ATOM 2246 C CA . ILE A 1 279 ? 7.149 19.131 -15.680 1.00 85.69 279 ILE A CA 1
ATOM 2247 C C . ILE A 1 279 ? 7.125 19.320 -14.168 1.00 85.69 279 ILE A C 1
ATOM 2249 O O . ILE A 1 279 ? 6.764 18.404 -13.436 1.00 85.69 279 ILE A O 1
ATOM 2253 N N . CYS A 1 280 ? 7.522 20.497 -13.698 1.00 85.12 280 CYS A N 1
ATOM 2254 C CA . CYS A 1 280 ? 7.572 20.803 -12.276 1.00 85.12 280 CYS A CA 1
ATOM 2255 C C . CYS A 1 280 ? 6.406 21.707 -11.860 1.00 85.12 280 CYS A C 1
ATOM 2257 O O . CYS A 1 280 ? 6.001 22.597 -12.610 1.00 85.12 280 CYS A O 1
ATOM 2259 N N . THR A 1 281 ? 5.905 21.504 -10.643 1.00 83.44 281 THR A N 1
ATOM 2260 C CA . THR A 1 281 ? 4.919 22.384 -10.005 1.00 83.44 281 THR A CA 1
ATOM 2261 C C . THR A 1 281 ? 5.494 22.896 -8.689 1.00 83.44 281 THR A C 1
ATOM 2263 O O . THR A 1 281 ? 5.996 22.116 -7.882 1.00 83.44 281 THR A O 1
ATOM 2266 N N . LEU A 1 282 ? 5.412 24.207 -8.460 1.00 86.31 282 LEU A N 1
ATOM 2267 C CA . LEU A 1 282 ? 5.827 24.851 -7.215 1.00 86.31 282 LEU A CA 1
ATOM 2268 C C . LEU A 1 282 ? 4.707 25.766 -6.726 1.00 86.31 282 LEU A C 1
ATOM 2270 O O . LEU A 1 282 ? 4.463 26.818 -7.311 1.00 86.31 282 LEU A O 1
ATOM 2274 N N . THR A 1 283 ? 4.039 25.371 -5.646 1.00 85.12 283 THR A N 1
ATOM 2275 C CA . THR A 1 283 ? 3.069 26.204 -4.926 1.00 85.12 283 THR A CA 1
ATOM 2276 C C . THR A 1 283 ? 3.430 26.271 -3.440 1.00 85.12 283 THR A C 1
ATOM 2278 O O . THR A 1 283 ? 4.364 25.616 -2.976 1.00 85.12 283 THR A O 1
ATOM 2281 N N . GLU A 1 284 ? 2.675 27.052 -2.665 1.00 83.62 284 GLU A N 1
ATOM 2282 C CA . GLU A 1 284 ? 2.791 27.071 -1.200 1.00 83.62 284 GLU A CA 1
ATOM 2283 C C . GLU A 1 284 ? 2.385 25.733 -0.550 1.00 83.62 284 GLU A C 1
ATOM 2285 O O . GLU A 1 284 ? 2.820 25.428 0.559 1.00 83.62 284 GLU A O 1
ATOM 2290 N N . THR A 1 285 ? 1.554 24.927 -1.221 1.00 85.75 285 THR A N 1
ATOM 2291 C CA . THR A 1 285 ? 0.955 23.704 -0.660 1.00 85.75 285 THR A CA 1
ATOM 2292 C C . THR A 1 285 ? 1.579 22.412 -1.179 1.00 85.75 285 THR A C 1
ATOM 2294 O O . THR A 1 285 ? 1.532 21.401 -0.472 1.00 85.75 285 THR A O 1
ATOM 2297 N N . VAL A 1 286 ? 2.166 22.419 -2.381 1.00 89.88 286 VAL A N 1
ATOM 2298 C CA . VAL A 1 286 ? 2.799 21.251 -3.006 1.00 89.88 286 VAL A CA 1
ATOM 2299 C C . VAL A 1 286 ? 4.001 21.647 -3.865 1.00 89.88 286 VAL A C 1
ATOM 2301 O O . VAL A 1 286 ? 3.982 22.637 -4.596 1.00 89.88 286 VAL A O 1
ATOM 2304 N N . GLN A 1 287 ? 5.047 20.828 -3.793 1.00 91.44 287 GLN A N 1
ATOM 2305 C CA . GLN A 1 287 ? 6.170 20.837 -4.726 1.00 91.44 287 GLN A CA 1
ATOM 2306 C C . GLN A 1 287 ? 6.200 19.481 -5.429 1.00 91.44 287 GLN A C 1
ATOM 2308 O O . GLN A 1 287 ? 6.270 18.457 -4.745 1.00 91.44 287 GLN A O 1
ATOM 2313 N N . SER A 1 288 ? 6.126 19.455 -6.759 1.00 90.12 288 SER A N 1
ATOM 2314 C CA . SER A 1 288 ? 6.081 18.204 -7.521 1.00 90.12 288 SER A CA 1
ATOM 2315 C C . SER A 1 288 ? 6.941 18.205 -8.783 1.00 90.12 288 SER A C 1
ATOM 2317 O O . SER A 1 288 ? 7.285 19.252 -9.341 1.00 90.12 288 SER A O 1
ATOM 2319 N N . ALA A 1 289 ? 7.284 16.998 -9.230 1.00 90.12 289 ALA A N 1
ATOM 2320 C CA . ALA A 1 289 ? 7.916 16.723 -10.510 1.00 90.12 289 ALA A CA 1
ATOM 2321 C C . ALA A 1 289 ? 7.194 15.552 -11.192 1.00 90.12 289 ALA A C 1
ATOM 2323 O O . ALA A 1 289 ? 7.236 14.423 -10.702 1.00 90.12 289 ALA A O 1
ATOM 2324 N N . LEU A 1 290 ? 6.552 15.827 -12.328 1.00 90.94 290 LEU A N 1
ATOM 2325 C CA . LEU A 1 290 ? 5.961 14.854 -13.244 1.00 90.94 290 LEU A CA 1
ATOM 2326 C C . LEU A 1 290 ? 7.005 14.444 -14.289 1.00 90.94 290 LEU A C 1
ATOM 2328 O O . LEU A 1 290 ? 7.476 15.279 -15.061 1.00 90.94 290 LEU A O 1
ATOM 2332 N N . ILE A 1 291 ? 7.348 13.157 -14.320 1.00 90.44 291 ILE A N 1
ATOM 2333 C CA . ILE A 1 291 ? 8.291 12.535 -15.248 1.00 90.44 291 ILE A CA 1
ATOM 2334 C C . ILE A 1 291 ? 7.484 11.698 -16.245 1.00 90.44 291 ILE A C 1
ATOM 2336 O O . ILE A 1 291 ? 6.830 10.723 -15.873 1.00 90.44 291 ILE A O 1
ATOM 2340 N N . ILE A 1 292 ? 7.562 12.050 -17.527 1.00 91.44 292 ILE A N 1
ATOM 2341 C CA . ILE A 1 292 ? 6.903 11.346 -18.634 1.00 91.44 292 ILE A CA 1
ATOM 2342 C C . ILE A 1 292 ? 7.980 10.631 -19.452 1.00 91.44 292 ILE A C 1
ATOM 2344 O O . ILE A 1 292 ? 8.841 11.297 -20.025 1.00 91.44 292 ILE A O 1
ATOM 2348 N N . TYR A 1 293 ? 7.936 9.296 -19.504 1.00 91.44 293 TYR A N 1
ATOM 2349 C CA . TYR A 1 293 ? 8.904 8.451 -20.226 1.00 91.44 293 TYR A CA 1
ATOM 2350 C C . TYR A 1 293 ? 8.498 8.214 -21.689 1.00 91.44 293 TYR A C 1
ATOM 2352 O O . TYR A 1 293 ? 9.339 7.983 -22.557 1.00 91.44 293 TYR A O 1
ATOM 2360 N N . ASN A 1 294 ? 7.192 8.152 -21.945 1.00 90.81 294 ASN A N 1
ATOM 2361 C CA . ASN A 1 294 ? 6.561 7.963 -23.252 1.00 90.81 294 ASN A CA 1
ATOM 2362 C C . ASN A 1 294 ? 5.031 8.046 -23.086 1.00 90.81 294 ASN A C 1
ATOM 2364 O O . ASN A 1 294 ? 4.525 8.220 -21.977 1.00 90.81 294 ASN A O 1
ATOM 2368 N N . ASP A 1 295 ? 4.316 7.852 -24.191 1.00 90.12 295 ASP A N 1
ATOM 2369 C CA . ASP A 1 295 ? 2.858 7.954 -24.309 1.00 90.12 295 ASP A CA 1
ATOM 2370 C C . ASP A 1 295 ? 2.055 6.973 -23.425 1.00 90.12 295 ASP A C 1
ATOM 2372 O O . ASP A 1 295 ? 0.845 7.138 -23.295 1.00 90.12 295 ASP A O 1
ATOM 2376 N N . TRP A 1 296 ? 2.695 5.965 -22.813 1.00 92.88 296 TRP A N 1
ATOM 2377 C CA . TRP A 1 296 ? 2.050 4.981 -21.930 1.00 92.88 296 TRP A CA 1
ATOM 2378 C C . TRP A 1 296 ? 2.656 4.891 -20.520 1.00 92.88 296 TRP A C 1
ATOM 2380 O O . TRP A 1 296 ? 2.238 4.036 -19.740 1.00 92.88 296 TRP A O 1
ATOM 2390 N N . ALA A 1 297 ? 3.644 5.717 -20.165 1.00 95.12 297 ALA A N 1
ATOM 2391 C CA . ALA A 1 297 ? 4.349 5.590 -18.889 1.00 95.12 297 ALA A CA 1
ATOM 2392 C C . ALA A 1 297 ? 4.779 6.941 -18.301 1.00 95.12 297 ALA A C 1
ATOM 2394 O O . ALA A 1 297 ? 5.636 7.643 -18.850 1.00 95.12 297 ALA A O 1
ATOM 2395 N N . SER A 1 298 ? 4.240 7.266 -17.126 1.00 94.44 298 SER A N 1
ATOM 2396 C CA . SER A 1 298 ? 4.627 8.442 -16.345 1.00 94.44 298 SER A CA 1
ATOM 2397 C C . SER A 1 298 ? 4.480 8.219 -14.837 1.00 94.44 298 SER A C 1
ATOM 2399 O O . SER A 1 298 ? 3.779 7.311 -14.382 1.00 94.44 298 SER A O 1
ATOM 2401 N N . PHE A 1 299 ? 5.148 9.060 -14.049 1.00 94.69 299 PHE A N 1
ATOM 2402 C CA . PHE A 1 299 ? 4.855 9.226 -12.626 1.00 94.69 299 PHE A CA 1
ATOM 2403 C C . PHE A 1 299 ? 5.102 10.665 -12.175 1.00 94.69 299 PHE A C 1
ATOM 2405 O O . PHE A 1 299 ? 5.970 11.346 -12.714 1.00 94.69 299 PHE A O 1
ATOM 2412 N N . GLU A 1 300 ? 4.379 11.112 -11.156 1.00 93.62 300 GLU A N 1
ATOM 2413 C CA . GLU A 1 300 ? 4.580 12.386 -10.476 1.00 93.62 300 GLU A CA 1
ATOM 2414 C C . GLU A 1 300 ? 5.015 12.145 -9.031 1.00 93.62 300 GLU A C 1
ATOM 2416 O O . GLU A 1 300 ? 4.356 11.425 -8.285 1.00 93.62 300 GLU A O 1
ATOM 2421 N N . VAL A 1 301 ? 6.146 12.735 -8.643 1.00 95.19 301 VAL A N 1
ATOM 2422 C CA . VAL A 1 301 ? 6.628 12.764 -7.258 1.00 95.19 301 VAL A CA 1
ATOM 2423 C C . VAL A 1 301 ? 6.181 14.077 -6.637 1.00 95.19 301 VAL A C 1
ATOM 2425 O O . VAL A 1 301 ? 6.603 15.135 -7.101 1.00 95.19 301 VAL A O 1
ATOM 2428 N N . SER A 1 302 ? 5.391 14.009 -5.571 1.00 94.00 302 SER A N 1
ATOM 2429 C CA . SER A 1 302 ? 4.790 15.161 -4.895 1.00 94.00 302 SER A CA 1
ATOM 2430 C C . SER A 1 302 ? 5.170 15.209 -3.418 1.00 94.00 302 SER A C 1
ATOM 2432 O O . SER A 1 302 ? 5.147 14.205 -2.702 1.00 94.00 302 SER A O 1
ATOM 2434 N N . LEU A 1 303 ? 5.493 16.407 -2.933 1.00 96.00 303 LEU A N 1
ATOM 2435 C CA . LEU A 1 303 ? 5.733 16.684 -1.524 1.00 96.00 303 LEU A CA 1
ATOM 2436 C C . LEU A 1 303 ? 4.856 17.852 -1.063 1.00 96.00 303 LEU A C 1
ATOM 2438 O O . LEU A 1 303 ? 5.066 19.002 -1.446 1.00 96.00 303 LEU A O 1
ATOM 2442 N N . HIS A 1 304 ? 3.869 17.536 -0.228 1.00 93.88 304 HIS A N 1
ATOM 2443 C CA . HIS A 1 304 ? 2.933 18.505 0.344 1.00 93.88 304 HIS A CA 1
ATOM 2444 C C . HIS A 1 304 ? 3.486 19.146 1.623 1.00 93.88 304 HIS A C 1
ATOM 2446 O O . HIS A 1 304 ? 4.204 18.487 2.384 1.00 93.88 304 HIS A O 1
ATOM 2452 N N . SER A 1 305 ? 3.112 20.399 1.907 1.00 93.75 305 SER A N 1
ATOM 2453 C CA . SER A 1 305 ? 3.386 21.029 3.213 1.00 93.75 305 SER A CA 1
ATOM 2454 C C . SER A 1 305 ? 2.790 20.195 4.361 1.00 93.75 305 SER A C 1
ATOM 2456 O O . SER A 1 305 ? 1.733 19.577 4.230 1.00 93.75 305 SER A O 1
ATOM 2458 N N . GLY A 1 306 ? 3.521 20.100 5.472 1.00 94.00 306 GLY A N 1
ATOM 2459 C CA . GLY A 1 306 ? 3.183 19.326 6.668 1.00 94.00 306 GLY A CA 1
ATOM 2460 C C . GLY A 1 306 ? 3.305 17.802 6.537 1.00 94.00 306 GLY A C 1
ATOM 2461 O O . GLY A 1 306 ? 3.125 17.095 7.529 1.00 94.00 306 GLY A O 1
ATOM 2462 N N . SER A 1 307 ? 3.604 17.259 5.350 1.00 94.50 307 SER A N 1
ATOM 2463 C CA . SER A 1 307 ? 3.664 15.804 5.153 1.00 94.50 307 SER A CA 1
ATOM 2464 C C . SER A 1 307 ? 4.933 15.162 5.733 1.00 94.50 307 SER A C 1
ATOM 2466 O O . SER A 1 307 ? 6.050 15.633 5.514 1.00 94.50 307 SER A O 1
ATOM 2468 N N . LEU A 1 308 ? 4.761 14.016 6.400 1.00 95.38 308 LEU A N 1
ATOM 2469 C CA . LEU A 1 308 ? 5.839 13.123 6.860 1.00 95.38 308 LEU A CA 1
ATOM 2470 C C . LEU A 1 308 ? 6.150 11.986 5.867 1.00 95.38 308 LEU A C 1
ATOM 2472 O O . LEU A 1 308 ? 6.885 11.055 6.206 1.00 95.38 308 LEU A O 1
ATOM 2476 N N . ALA A 1 309 ? 5.568 12.042 4.668 1.00 97.00 309 ALA A N 1
ATOM 2477 C CA . ALA A 1 309 ? 5.767 11.076 3.596 1.00 97.00 309 ALA A CA 1
ATOM 2478 C C . ALA A 1 309 ? 5.783 11.767 2.223 1.00 97.00 309 ALA A C 1
ATOM 2480 O O . ALA A 1 309 ? 5.181 12.829 2.036 1.00 97.00 309 ALA A O 1
ATOM 2481 N N . ILE A 1 310 ? 6.465 11.149 1.265 1.00 97.88 310 ILE A N 1
ATOM 2482 C CA . ILE A 1 310 ? 6.481 11.564 -0.141 1.00 97.88 310 ILE A CA 1
ATOM 2483 C C . ILE A 1 310 ? 5.330 10.850 -0.845 1.00 97.88 310 ILE A C 1
ATOM 2485 O O . ILE A 1 310 ? 5.105 9.667 -0.593 1.00 97.88 310 ILE A O 1
ATOM 2489 N N . GLU A 1 311 ? 4.613 11.537 -1.721 1.00 97.06 311 GLU A N 1
ATOM 2490 C CA . GLU A 1 311 ? 3.619 10.929 -2.600 1.00 97.06 311 GLU A CA 1
ATOM 2491 C C . GLU A 1 311 ? 4.250 10.632 -3.967 1.00 97.06 311 GLU A C 1
ATOM 2493 O O . GLU A 1 311 ? 5.035 11.427 -4.482 1.00 97.06 311 GLU A O 1
ATOM 2498 N N . LEU A 1 312 ? 3.939 9.472 -4.543 1.00 97.50 312 LEU A N 1
ATOM 2499 C CA . LEU A 1 312 ? 4.277 9.142 -5.922 1.00 97.50 312 LEU A CA 1
ATOM 2500 C C . LEU A 1 312 ? 3.025 8.589 -6.602 1.00 97.50 312 LEU A C 1
ATOM 2502 O O . LEU A 1 312 ? 2.616 7.469 -6.303 1.00 97.50 312 LEU A O 1
ATOM 2506 N N . GLU A 1 313 ? 2.428 9.357 -7.508 1.00 97.56 313 GLU A N 1
ATOM 2507 C CA . GLU A 1 313 ? 1.365 8.879 -8.398 1.00 97.56 313 GLU A CA 1
ATOM 2508 C C . GLU A 1 313 ? 2.001 8.330 -9.677 1.00 97.56 313 GLU A C 1
ATOM 2510 O O . GLU A 1 313 ? 2.874 8.966 -10.259 1.00 97.56 313 GLU A O 1
ATOM 2515 N N . TRP A 1 314 ? 1.585 7.156 -10.138 1.00 97.06 314 TRP A N 1
ATOM 2516 C CA . TRP A 1 314 ? 2.041 6.550 -11.385 1.00 97.06 314 TRP A CA 1
ATOM 2517 C C . TRP A 1 314 ? 0.865 6.330 -12.336 1.00 97.06 314 TRP A C 1
ATOM 2519 O O . TRP A 1 314 ? -0.252 6.044 -11.911 1.00 97.06 314 TRP A O 1
ATOM 2529 N N . THR A 1 315 ? 1.107 6.454 -13.640 1.00 97.56 315 THR A N 1
ATOM 2530 C CA . THR A 1 315 ? 0.160 6.075 -14.698 1.00 97.56 315 THR A CA 1
ATOM 2531 C C . THR A 1 315 ? 0.881 5.165 -15.689 1.00 97.56 315 THR A C 1
ATOM 2533 O O . THR A 1 315 ? 1.903 5.544 -16.264 1.00 97.56 315 THR A O 1
ATOM 2536 N N . VAL A 1 316 ? 0.361 3.949 -15.864 1.00 97.88 316 VAL A N 1
ATOM 2537 C CA . VAL A 1 316 ? 0.924 2.917 -16.740 1.00 97.88 316 VAL A CA 1
ATOM 2538 C C . VAL A 1 316 ? -0.167 2.368 -17.652 1.00 97.88 316 VAL A C 1
ATOM 2540 O O . VAL A 1 316 ? -1.164 1.810 -17.201 1.00 97.88 316 VAL A O 1
ATOM 2543 N N . GLY A 1 317 ? 0.065 2.481 -18.952 1.00 95.31 317 GLY A N 1
ATOM 2544 C CA . GLY A 1 317 ? -0.763 1.962 -20.029 1.00 95.31 317 GLY A CA 1
ATOM 2545 C C . GLY A 1 317 ? -1.137 3.040 -21.058 1.00 95.31 317 GLY A C 1
ATOM 2546 O O . GLY A 1 317 ? -1.071 4.225 -20.737 1.00 95.31 317 GLY A O 1
ATOM 2547 N N . PRO A 1 318 ? -1.542 2.658 -22.286 1.00 96.75 318 PRO A N 1
ATOM 2548 C CA . PRO A 1 318 ? -1.668 1.287 -22.785 1.00 96.75 318 PRO A CA 1
ATOM 2549 C C . PRO A 1 318 ? -0.300 0.624 -22.977 1.00 96.75 318 PRO A C 1
ATOM 2551 O O . PRO A 1 318 ? 0.524 1.110 -23.745 1.00 96.75 318 PRO A O 1
ATOM 2554 N N . ILE A 1 319 ? -0.033 -0.494 -22.290 1.00 96.69 319 ILE A N 1
ATOM 2555 C CA . ILE A 1 319 ? 1.278 -1.157 -22.387 1.00 96.69 319 ILE A CA 1
ATOM 2556 C C . ILE A 1 319 ? 1.469 -1.622 -23.836 1.00 96.69 319 ILE A C 1
ATOM 2558 O O . ILE A 1 319 ? 0.675 -2.424 -24.337 1.00 96.69 319 ILE A O 1
ATOM 2562 N N . ALA A 1 320 ? 2.499 -1.102 -24.508 1.00 93.31 320 ALA A N 1
ATOM 2563 C CA . ALA A 1 320 ? 2.776 -1.398 -25.911 1.00 93.31 320 ALA A CA 1
ATOM 2564 C C . ALA A 1 320 ? 3.140 -2.880 -26.108 1.00 93.31 320 ALA A C 1
ATOM 2566 O O . ALA A 1 320 ? 3.935 -3.433 -25.343 1.00 93.31 320 ALA A O 1
ATOM 2567 N N . ILE A 1 321 ? 2.577 -3.514 -27.140 1.00 94.56 321 ILE A N 1
ATOM 2568 C CA . ILE A 1 321 ? 2.748 -4.950 -27.449 1.00 94.56 321 ILE A CA 1
ATOM 2569 C C . ILE A 1 321 ? 3.054 -5.216 -28.932 1.00 94.56 321 ILE A C 1
ATOM 2571 O O . ILE A 1 321 ? 3.049 -6.365 -29.363 1.00 94.56 321 ILE A O 1
ATOM 2575 N N . ASP A 1 322 ? 3.343 -4.175 -29.718 1.00 93.88 322 ASP A N 1
ATOM 2576 C CA . ASP A 1 322 ? 3.598 -4.271 -31.167 1.00 93.88 322 ASP A CA 1
ATOM 2577 C C . ASP A 1 322 ? 4.882 -5.057 -31.502 1.00 93.88 322 ASP A C 1
ATOM 2579 O O . ASP A 1 322 ? 5.065 -5.554 -32.612 1.00 93.88 322 ASP A O 1
ATOM 2583 N N . ASP A 1 323 ? 5.763 -5.213 -30.512 1.00 94.81 323 ASP A N 1
ATOM 2584 C CA . ASP A 1 323 ? 6.946 -6.076 -30.536 1.00 94.81 323 ASP A CA 1
ATOM 2585 C C . ASP A 1 323 ? 6.630 -7.565 -30.280 1.00 94.81 323 ASP A C 1
ATOM 2587 O O . ASP A 1 323 ? 7.535 -8.397 -30.334 1.00 94.81 323 ASP A O 1
ATOM 2591 N N . ASN A 1 324 ? 5.363 -7.913 -30.026 1.00 95.88 324 ASN A N 1
ATOM 2592 C CA . ASN A 1 324 ? 4.887 -9.224 -29.571 1.00 95.88 324 ASN A CA 1
ATOM 2593 C C . ASN A 1 324 ? 5.540 -9.706 -28.260 1.00 95.88 324 ASN A C 1
ATOM 2595 O O . ASN A 1 324 ? 5.665 -10.909 -28.026 1.00 95.88 324 ASN A O 1
ATOM 2599 N N . ILE A 1 325 ? 5.949 -8.783 -27.381 1.00 96.06 325 ILE A N 1
ATOM 2600 C CA . ILE A 1 325 ? 6.526 -9.101 -26.070 1.00 96.06 325 ILE A CA 1
ATOM 2601 C C . ILE A 1 325 ? 5.564 -8.644 -24.971 1.00 96.06 325 ILE A C 1
ATOM 2603 O O . ILE A 1 325 ? 5.320 -7.446 -24.814 1.00 96.06 325 ILE A O 1
ATOM 2607 N N . GLY A 1 326 ? 5.066 -9.590 -24.168 1.00 97.69 326 GLY A N 1
ATOM 2608 C CA . GLY A 1 326 ? 4.350 -9.280 -22.927 1.00 97.69 326 GLY A CA 1
ATOM 2609 C C . GLY A 1 326 ? 5.262 -8.572 -21.918 1.00 97.69 326 GLY A C 1
ATOM 2610 O O . GLY A 1 326 ? 6.456 -8.873 -21.848 1.00 97.69 326 GLY A O 1
ATOM 2611 N N . LYS A 1 327 ? 4.727 -7.603 -21.170 1.00 98.19 327 LYS A N 1
ATOM 2612 C CA . LYS A 1 327 ? 5.503 -6.736 -20.269 1.00 98.19 327 LYS A CA 1
ATOM 2613 C C . LYS A 1 327 ? 4.848 -6.650 -18.901 1.00 98.19 327 LYS A C 1
ATOM 2615 O O . LYS A 1 327 ? 3.647 -6.415 -18.783 1.00 98.19 327 LYS A O 1
ATOM 2620 N N . GLU A 1 328 ? 5.669 -6.805 -17.873 1.00 98.56 328 GLU A N 1
ATOM 2621 C CA . GLU A 1 328 ? 5.257 -6.811 -16.471 1.00 98.56 328 GLU A CA 1
ATOM 2622 C C . GLU A 1 328 ? 6.000 -5.661 -15.785 1.00 98.56 328 GLU A C 1
ATOM 2624 O O . GLU A 1 328 ? 7.205 -5.737 -15.540 1.00 98.56 328 GLU A O 1
ATOM 2629 N N . VAL A 1 329 ? 5.297 -4.537 -15.625 1.00 98.69 329 VAL A N 1
ATOM 2630 C CA . VAL A 1 329 ? 5.851 -3.215 -15.308 1.00 98.69 329 VAL A CA 1
ATOM 2631 C C . VAL A 1 329 ? 5.977 -3.048 -13.799 1.00 98.69 329 VAL A C 1
ATOM 2633 O O . VAL A 1 329 ? 5.053 -3.355 -13.046 1.00 98.69 329 VAL A O 1
ATOM 2636 N N . ILE A 1 330 ? 7.122 -2.531 -13.361 1.00 98.75 330 ILE A N 1
ATOM 2637 C CA . ILE A 1 330 ? 7.479 -2.343 -11.956 1.00 98.75 330 ILE A CA 1
ATOM 2638 C C . ILE A 1 330 ? 7.934 -0.901 -11.704 1.00 98.75 330 ILE A C 1
ATOM 2640 O O . ILE A 1 330 ? 8.590 -0.292 -12.552 1.00 98.75 330 ILE A O 1
ATOM 2644 N N . MET A 1 331 ? 7.656 -0.376 -10.513 1.00 98.25 331 MET A N 1
ATOM 2645 C CA . MET A 1 331 ? 8.393 0.752 -9.944 1.00 98.25 331 MET A CA 1
ATOM 2646 C C . MET A 1 331 ? 9.545 0.203 -9.105 1.00 98.25 331 MET A C 1
ATOM 2648 O O . MET A 1 331 ? 9.323 -0.656 -8.251 1.00 98.25 331 MET A O 1
ATOM 2652 N N . ARG A 1 332 ? 10.764 0.703 -9.324 1.00 97.88 332 ARG A N 1
ATOM 2653 C CA . ARG A 1 332 ? 11.964 0.323 -8.564 1.00 97.88 332 ARG A CA 1
ATOM 2654 C C . ARG A 1 332 ? 12.522 1.513 -7.785 1.00 97.88 332 ARG A C 1
ATOM 2656 O O . ARG A 1 332 ? 12.520 2.640 -8.282 1.00 97.88 332 ARG A O 1
ATOM 2663 N N . TYR A 1 333 ? 13.046 1.229 -6.596 1.00 98.44 333 TYR A N 1
ATOM 2664 C CA . TYR A 1 333 ? 13.788 2.141 -5.728 1.00 98.44 333 TYR A CA 1
ATOM 2665 C C . TYR A 1 333 ? 15.062 1.431 -5.253 1.00 98.44 333 TYR A C 1
ATOM 2667 O O . TYR A 1 333 ? 14.984 0.492 -4.465 1.00 98.44 333 TYR A O 1
ATOM 2675 N N . ASP A 1 334 ? 16.231 1.866 -5.716 1.00 98.06 334 ASP A N 1
ATOM 2676 C CA . ASP A 1 334 ? 17.529 1.295 -5.344 1.00 98.06 334 ASP A CA 1
ATOM 2677 C C . ASP A 1 334 ? 18.242 2.219 -4.352 1.00 98.06 334 ASP A C 1
ATOM 2679 O O . ASP A 1 334 ? 18.832 3.217 -4.760 1.00 98.06 334 ASP A O 1
ATOM 2683 N N . THR A 1 335 ? 18.199 1.900 -3.057 1.00 98.50 335 THR A N 1
ATOM 2684 C CA . THR A 1 335 ? 18.849 2.684 -1.987 1.00 98.50 335 THR A CA 1
ATOM 2685 C C . THR A 1 335 ? 20.227 2.120 -1.609 1.00 98.50 335 THR A C 1
ATOM 2687 O O . THR A 1 335 ? 20.616 1.048 -2.067 1.00 98.50 335 THR A O 1
ATOM 2690 N N . ASP A 1 336 ? 20.958 2.817 -0.736 1.00 98.06 336 ASP A N 1
ATOM 2691 C CA . ASP A 1 336 ? 22.194 2.345 -0.091 1.00 98.06 336 ASP A CA 1
ATOM 2692 C C . ASP A 1 336 ? 21.958 1.617 1.252 1.00 98.06 336 ASP A C 1
ATOM 2694 O O . ASP A 1 336 ? 22.875 1.498 2.066 1.00 98.06 336 ASP A O 1
ATOM 2698 N N . ILE A 1 337 ? 20.729 1.178 1.537 1.00 98.69 337 ILE A N 1
ATOM 2699 C CA . ILE A 1 337 ? 20.406 0.475 2.784 1.00 98.69 337 ILE A CA 1
ATOM 2700 C C . ILE A 1 337 ? 21.008 -0.937 2.764 1.00 98.69 337 ILE A C 1
ATOM 2702 O O . ILE A 1 337 ? 20.643 -1.775 1.942 1.00 98.69 337 ILE A O 1
ATOM 2706 N N . GLU A 1 338 ? 21.883 -1.236 3.725 1.00 98.31 338 GLU A N 1
ATOM 2707 C CA . GLU A 1 338 ? 22.499 -2.558 3.905 1.00 98.31 338 GLU A CA 1
ATOM 2708 C C . GLU A 1 338 ? 21.491 -3.562 4.496 1.00 98.31 338 GLU A C 1
ATOM 2710 O O . GLU A 1 338 ? 21.495 -3.863 5.689 1.00 98.31 338 GLU A O 1
ATOM 2715 N N . SER A 1 339 ? 20.581 -4.062 3.655 1.00 98.25 339 SER A N 1
ATOM 2716 C CA . SER A 1 339 ? 19.444 -4.881 4.094 1.00 98.25 339 SER A CA 1
ATOM 2717 C C . SER A 1 339 ? 19.740 -6.376 4.277 1.00 98.25 339 SER A C 1
ATOM 2719 O O . SER A 1 339 ? 18.861 -7.112 4.720 1.00 98.25 339 SER A O 1
ATOM 2721 N N . ALA A 1 340 ? 20.955 -6.844 3.964 1.00 98.06 340 ALA A N 1
ATOM 2722 C CA . ALA A 1 340 ? 21.422 -8.222 4.165 1.00 98.06 340 ALA A CA 1
ATOM 2723 C C . ALA A 1 340 ? 20.438 -9.283 3.627 1.00 98.06 340 ALA A C 1
ATOM 2725 O O . ALA A 1 340 ? 19.939 -10.132 4.373 1.00 98.06 340 ALA A O 1
ATOM 2726 N N . ALA A 1 341 ? 20.098 -9.182 2.337 1.00 98.19 341 ALA A N 1
ATOM 2727 C CA . ALA A 1 341 ? 19.086 -9.985 1.637 1.00 98.19 341 ALA A CA 1
ATOM 2728 C C . ALA A 1 341 ? 17.673 -10.000 2.269 1.00 98.19 341 ALA A C 1
ATOM 2730 O O . ALA A 1 341 ? 16.806 -10.758 1.825 1.00 98.19 341 ALA A O 1
ATOM 2731 N N . THR A 1 342 ? 17.422 -9.174 3.288 1.00 98.75 342 THR A N 1
ATOM 2732 C CA . THR A 1 342 ? 16.208 -9.189 4.104 1.00 98.75 342 THR A CA 1
ATOM 2733 C C . THR A 1 342 ? 15.310 -8.004 3.764 1.00 98.75 342 THR A C 1
ATOM 2735 O O . THR A 1 342 ? 15.753 -6.862 3.652 1.00 98.75 342 THR A O 1
ATOM 2738 N N . PHE A 1 343 ? 14.019 -8.274 3.625 1.00 98.88 343 PHE A N 1
ATOM 2739 C CA . PHE A 1 343 ? 12.977 -7.275 3.412 1.00 98.88 343 PHE A CA 1
ATOM 2740 C C . PHE A 1 343 ? 11.698 -7.710 4.123 1.00 98.88 343 PHE A C 1
ATOM 2742 O O . PHE A 1 343 ? 11.630 -8.794 4.700 1.00 98.88 343 PHE A O 1
ATOM 2749 N N . TYR A 1 344 ? 10.690 -6.852 4.138 1.00 98.81 344 TYR A N 1
ATOM 2750 C CA . TYR A 1 344 ? 9.493 -7.054 4.946 1.00 98.81 344 TYR A CA 1
ATOM 2751 C C . TYR A 1 344 ? 8.257 -6.729 4.117 1.00 98.81 344 TYR A C 1
ATOM 2753 O O . TYR A 1 344 ? 8.225 -5.679 3.480 1.00 98.81 344 TYR A O 1
ATOM 2761 N N . THR A 1 345 ? 7.253 -7.611 4.124 1.00 98.75 345 THR A N 1
ATOM 2762 C CA . THR A 1 345 ? 5.942 -7.354 3.498 1.00 98.75 345 THR A CA 1
ATOM 2763 C C . THR A 1 345 ? 4.819 -7.658 4.474 1.00 98.75 345 THR A C 1
ATOM 2765 O O . THR A 1 345 ? 4.936 -8.571 5.298 1.00 98.75 345 THR A O 1
ATOM 2768 N N . ASP A 1 346 ? 3.732 -6.898 4.396 1.00 98.12 346 ASP A N 1
ATOM 2769 C CA . ASP A 1 346 ? 2.546 -7.181 5.196 1.00 98.12 346 ASP A CA 1
ATOM 2770 C C . ASP A 1 346 ? 1.870 -8.516 4.829 1.00 98.12 346 ASP A C 1
ATOM 2772 O O . ASP A 1 346 ? 2.086 -9.104 3.766 1.00 98.12 346 ASP A O 1
ATOM 2776 N N . ALA A 1 347 ? 1.039 -8.992 5.749 1.00 94.75 347 ALA A N 1
ATOM 2777 C CA . ALA A 1 347 ? 0.032 -10.010 5.533 1.00 94.75 347 ALA A CA 1
ATOM 2778 C C . ALA A 1 347 ? -1.345 -9.342 5.652 1.00 94.75 347 ALA A C 1
ATOM 2780 O O . ALA A 1 347 ? -1.783 -8.988 6.750 1.00 94.75 347 ALA A O 1
ATOM 2781 N N . ASN A 1 348 ? -2.022 -9.137 4.516 1.00 92.56 348 ASN A N 1
ATOM 2782 C CA . ASN A 1 348 ? -3.367 -8.555 4.450 1.00 92.56 348 ASN A CA 1
ATOM 2783 C C . ASN A 1 348 ? -3.495 -7.190 5.166 1.00 92.56 348 ASN A C 1
ATOM 2785 O O . ASN A 1 348 ? -4.511 -6.900 5.795 1.00 92.56 348 ASN A O 1
ATOM 2789 N N . GLY A 1 349 ? -2.451 -6.359 5.102 1.00 92.00 349 GLY A N 1
ATOM 2790 C CA . GLY A 1 349 ? -2.373 -5.031 5.718 1.00 92.00 349 GLY A CA 1
ATOM 2791 C C . GLY A 1 349 ? -2.091 -5.010 7.228 1.00 92.00 349 GLY A C 1
ATOM 2792 O O . GLY A 1 349 ? -1.972 -3.918 7.802 1.00 92.00 349 GLY A O 1
ATOM 2793 N N . ARG A 1 350 ? -1.974 -6.182 7.871 1.00 93.56 350 ARG A N 1
ATOM 2794 C CA . ARG A 1 350 ? -1.917 -6.348 9.333 1.00 93.56 350 ARG A CA 1
ATOM 2795 C C . ARG A 1 350 ? -0.505 -6.668 9.831 1.00 93.56 350 ARG A C 1
ATOM 2797 O O . ARG A 1 350 ? 0.304 -5.746 9.920 1.00 93.56 350 ARG A O 1
ATOM 2804 N N . GLU A 1 351 ? -0.229 -7.910 10.221 1.00 95.12 351 GLU A N 1
ATOM 2805 C CA . GLU A 1 351 ? 1.097 -8.373 10.643 1.00 95.12 351 GLU A CA 1
ATOM 2806 C C . GLU A 1 351 ? 2.119 -8.224 9.502 1.00 95.12 351 GLU A C 1
ATOM 2808 O O . GLU A 1 351 ? 1.752 -8.293 8.329 1.00 95.12 351 GLU A O 1
ATOM 2813 N N . VAL A 1 352 ? 3.401 -8.044 9.819 1.00 96.81 352 VAL A N 1
ATOM 2814 C CA . VAL A 1 352 ? 4.469 -7.906 8.825 1.00 96.81 352 VAL A CA 1
ATOM 2815 C C . VAL A 1 352 ? 5.470 -9.044 8.943 1.00 96.81 352 VAL A C 1
ATOM 2817 O O . VAL A 1 352 ? 6.077 -9.299 9.980 1.00 96.81 352 VAL A O 1
ATOM 2820 N N . LEU A 1 353 ? 5.659 -9.736 7.824 1.00 97.50 353 LEU A N 1
ATOM 2821 C CA . LEU A 1 353 ? 6.474 -10.931 7.737 1.00 97.50 353 LEU A CA 1
ATOM 2822 C C . LEU A 1 353 ? 7.850 -10.594 7.168 1.00 97.50 353 LEU A C 1
ATOM 2824 O O . LEU A 1 353 ? 7.978 -10.003 6.093 1.00 97.50 353 LEU A O 1
ATOM 2828 N N . GLN A 1 354 ? 8.888 -11.033 7.878 1.00 98.25 354 GLN A N 1
ATOM 2829 C CA . GLN A 1 354 ? 10.252 -10.998 7.370 1.00 98.25 354 GLN A CA 1
ATOM 2830 C C . GLN A 1 354 ? 10.396 -11.957 6.184 1.00 98.25 354 GLN A C 1
ATOM 2832 O O . GLN A 1 354 ? 10.047 -13.137 6.262 1.00 98.25 354 GLN A O 1
ATOM 2837 N N . ARG A 1 355 ? 10.945 -11.441 5.089 1.00 98.38 355 ARG A N 1
ATOM 2838 C CA . ARG A 1 355 ? 11.314 -12.164 3.875 1.00 98.38 355 ARG A CA 1
ATOM 2839 C C . ARG A 1 355 ? 12.833 -12.144 3.756 1.00 98.38 355 ARG A C 1
ATOM 2841 O O . ARG A 1 355 ? 13.466 -11.134 4.047 1.00 98.38 355 ARG A O 1
ATOM 2848 N N . ILE A 1 356 ? 13.414 -13.256 3.327 1.00 98.56 356 ILE A N 1
ATOM 2849 C CA . ILE A 1 356 ? 14.839 -13.353 3.005 1.00 98.56 356 ILE A CA 1
ATOM 2850 C C . ILE A 1 356 ? 14.908 -13.865 1.568 1.00 98.56 356 ILE A C 1
ATOM 2852 O O . ILE A 1 356 ? 14.265 -14.870 1.246 1.00 98.56 356 ILE A O 1
ATOM 2856 N N . ARG A 1 357 ? 15.633 -13.149 0.706 1.00 98.25 357 ARG A N 1
ATOM 2857 C CA . ARG A 1 357 ? 15.829 -13.526 -0.698 1.00 98.25 357 ARG A CA 1
ATOM 2858 C C . ARG A 1 357 ? 16.478 -14.913 -0.773 1.00 98.25 357 ARG A C 1
ATOM 2860 O O . ARG A 1 357 ? 17.394 -15.213 -0.013 1.00 98.25 357 ARG A O 1
ATOM 2867 N N . ASP A 1 358 ? 15.962 -15.756 -1.662 1.00 97.94 358 ASP A N 1
ATOM 2868 C CA . ASP A 1 358 ? 16.415 -17.131 -1.913 1.00 97.94 358 ASP A CA 1
ATOM 2869 C C . ASP A 1 358 ? 16.337 -18.086 -0.706 1.00 97.94 358 ASP A C 1
ATOM 2871 O O . ASP A 1 358 ? 17.030 -19.101 -0.648 1.00 97.94 358 ASP A O 1
ATOM 2875 N N . TYR A 1 359 ? 15.441 -17.811 0.246 1.00 98.06 359 TYR A N 1
ATOM 2876 C CA . TYR A 1 359 ? 15.274 -18.609 1.463 1.00 98.06 359 TYR A CA 1
ATOM 2877 C C . TYR A 1 359 ? 13.815 -19.009 1.726 1.00 98.06 359 TYR A C 1
ATOM 2879 O O . TYR A 1 359 ? 12.868 -18.328 1.318 1.00 98.06 359 TYR A O 1
ATOM 2887 N N . ARG A 1 360 ? 13.628 -20.121 2.451 1.00 97.38 360 ARG A N 1
ATOM 2888 C CA . ARG A 1 360 ? 12.345 -20.565 3.014 1.00 97.38 360 ARG A CA 1
ATOM 2889 C C . ARG A 1 360 ? 12.561 -21.110 4.432 1.00 97.38 360 ARG A C 1
ATOM 2891 O O . ARG A 1 360 ? 13.492 -21.884 4.633 1.00 97.38 360 ARG A O 1
ATOM 2898 N N . PRO A 1 361 ? 11.709 -20.758 5.414 1.00 95.31 361 PRO A N 1
ATOM 2899 C CA . PRO A 1 361 ? 11.902 -21.174 6.805 1.00 95.31 361 PRO A CA 1
ATOM 2900 C C . PRO A 1 361 ? 11.537 -22.639 7.081 1.00 95.31 361 PRO A C 1
ATOM 2902 O O . PRO A 1 361 ? 11.969 -23.194 8.085 1.00 95.31 361 PRO A O 1
ATOM 2905 N N . THR A 1 362 ? 10.729 -23.268 6.222 1.00 95.56 362 THR A N 1
ATOM 2906 C CA . THR A 1 362 ? 10.107 -24.578 6.489 1.00 95.56 362 THR A CA 1
ATOM 2907 C C . THR A 1 362 ? 10.646 -25.733 5.639 1.00 95.56 362 THR A C 1
ATOM 2909 O O . THR A 1 362 ? 10.297 -26.881 5.904 1.00 95.56 362 THR A O 1
ATOM 2912 N N . TRP A 1 363 ? 11.507 -25.477 4.646 1.00 96.00 363 TRP A N 1
ATOM 2913 C CA . TRP A 1 363 ? 12.212 -26.517 3.884 1.00 96.00 363 TRP A CA 1
ATOM 2914 C C . TRP A 1 363 ? 13.514 -25.985 3.273 1.00 96.00 363 TRP A C 1
ATOM 2916 O O . TRP A 1 363 ? 13.694 -24.778 3.130 1.00 96.00 363 TRP A O 1
ATOM 2926 N N . ASN A 1 364 ? 14.415 -26.890 2.874 1.00 96.12 364 ASN A N 1
ATOM 2927 C CA . ASN A 1 364 ? 15.619 -26.519 2.130 1.00 96.12 364 ASN A CA 1
ATOM 2928 C C . ASN A 1 364 ? 15.239 -26.092 0.700 1.00 96.12 364 ASN A C 1
ATOM 2930 O O . ASN A 1 364 ? 14.851 -26.932 -0.114 1.00 96.12 364 ASN A O 1
ATOM 2934 N N . TYR A 1 365 ? 15.296 -24.791 0.417 1.00 94.81 365 TYR A N 1
ATOM 2935 C CA . TYR A 1 365 ? 14.857 -24.215 -0.851 1.00 94.81 365 TYR A CA 1
ATOM 2936 C C . TYR A 1 365 ? 15.961 -24.272 -1.912 1.00 94.81 365 TYR A C 1
ATOM 2938 O O . TYR A 1 365 ? 17.043 -23.723 -1.728 1.00 94.81 365 TYR A O 1
ATOM 2946 N N . THR A 1 366 ? 15.658 -24.900 -3.048 1.00 96.31 366 THR A N 1
ATOM 2947 C CA . THR A 1 366 ? 16.483 -24.825 -4.258 1.00 96.31 366 THR A CA 1
ATOM 2948 C C . THR A 1 366 ? 15.931 -23.722 -5.150 1.00 96.31 366 THR A C 1
ATOM 2950 O O . THR A 1 366 ? 14.775 -23.792 -5.565 1.00 96.31 366 THR A O 1
ATOM 2953 N N . VAL A 1 367 ? 16.750 -22.719 -5.464 1.00 95.88 367 VAL A N 1
ATOM 2954 C CA . VAL A 1 367 ? 16.359 -21.610 -6.344 1.00 95.88 367 VAL A CA 1
ATOM 2955 C C . VAL A 1 367 ? 16.257 -22.108 -7.787 1.00 95.88 367 VAL A C 1
ATOM 2957 O O . VAL A 1 367 ? 17.267 -22.455 -8.397 1.00 95.88 367 VAL A O 1
ATOM 2960 N N . THR A 1 368 ? 15.042 -22.139 -8.333 1.00 93.94 368 THR A N 1
ATOM 2961 C CA . THR A 1 368 ? 14.781 -22.423 -9.757 1.00 93.94 368 THR A CA 1
ATOM 2962 C C . THR A 1 368 ? 14.423 -21.159 -10.536 1.00 93.94 368 THR A C 1
ATOM 2964 O O . THR A 1 368 ? 14.887 -20.977 -11.654 1.00 93.94 368 THR A O 1
ATOM 2967 N N . GLU A 1 369 ? 13.651 -20.263 -9.921 1.00 95.50 369 GLU A N 1
ATOM 2968 C CA . GLU A 1 369 ? 13.206 -18.988 -10.489 1.00 95.50 369 GLU A CA 1
ATOM 2969 C C . GLU A 1 369 ? 13.631 -17.848 -9.539 1.00 95.50 369 GLU A C 1
ATOM 2971 O O . GLU A 1 369 ? 12.921 -17.561 -8.571 1.00 95.50 369 GLU A O 1
ATOM 2976 N N . PRO A 1 370 ? 14.805 -17.215 -9.743 1.00 96.12 370 PRO A N 1
ATOM 2977 C CA . PRO A 1 370 ? 15.381 -16.280 -8.768 1.00 96.12 370 PRO A CA 1
ATOM 2978 C C . PRO A 1 370 ? 14.619 -14.953 -8.658 1.00 96.12 370 PRO A C 1
ATOM 2980 O O . PRO A 1 370 ? 14.726 -14.280 -7.639 1.00 96.12 370 PRO A O 1
ATOM 2983 N N . VAL A 1 371 ? 13.833 -14.570 -9.671 1.00 98.19 371 VAL A N 1
ATOM 2984 C CA . VAL A 1 371 ? 12.984 -13.368 -9.611 1.00 98.19 371 VAL A CA 1
ATOM 2985 C C . VAL A 1 371 ? 11.634 -13.699 -8.981 1.00 98.19 371 VAL A C 1
ATOM 2987 O O . VAL A 1 371 ? 11.361 -13.294 -7.853 1.00 98.19 371 VAL A O 1
ATOM 2990 N N . SER A 1 372 ? 10.787 -14.473 -9.668 1.00 97.69 372 SER A N 1
ATOM 2991 C CA . SER A 1 372 ? 9.416 -14.727 -9.210 1.00 97.69 372 SER A CA 1
ATOM 2992 C C . SER A 1 372 ? 9.351 -15.554 -7.923 1.00 97.69 372 SER A C 1
ATOM 2994 O O . SER A 1 372 ? 8.460 -15.335 -7.106 1.00 97.69 372 SER A O 1
ATOM 2996 N N . GLY A 1 373 ? 10.350 -16.402 -7.654 1.00 97.69 373 GLY A N 1
ATOM 2997 C CA . GLY A 1 373 ? 10.516 -17.089 -6.372 1.00 97.69 373 GLY A CA 1
ATOM 2998 C C . GLY A 1 373 ? 10.810 -16.167 -5.178 1.00 97.69 373 GLY A C 1
ATOM 2999 O O . GLY A 1 373 ? 10.822 -16.646 -4.043 1.00 97.69 373 GLY A O 1
ATOM 3000 N N . ASN A 1 374 ? 11.024 -14.868 -5.397 1.00 98.56 374 ASN A N 1
ATOM 3001 C CA . ASN A 1 374 ? 11.225 -13.862 -4.351 1.00 98.56 374 ASN A CA 1
ATOM 3002 C C . ASN A 1 374 ? 10.146 -12.768 -4.325 1.00 98.56 374 ASN A C 1
ATOM 3004 O O . ASN A 1 374 ? 10.215 -11.881 -3.479 1.00 98.56 374 ASN A O 1
ATOM 3008 N N . TYR A 1 375 ? 9.128 -12.852 -5.182 1.00 98.62 375 TYR A N 1
ATOM 3009 C CA . TYR A 1 375 ? 7.968 -11.964 -5.124 1.00 98.62 375 TYR A CA 1
ATOM 3010 C C . TYR A 1 375 ? 6.972 -12.407 -4.045 1.00 98.62 375 TYR A C 1
ATOM 3012 O O . TYR A 1 375 ? 6.657 -13.589 -3.906 1.00 98.62 375 TYR A O 1
ATOM 3020 N N . TYR A 1 376 ? 6.450 -11.437 -3.294 1.00 98.69 376 TYR A N 1
ATOM 3021 C CA . TYR A 1 376 ? 5.449 -11.634 -2.245 1.00 98.69 376 TYR A CA 1
ATOM 3022 C C . TYR A 1 376 ? 4.287 -10.647 -2.421 1.00 98.69 376 TYR A C 1
ATOM 3024 O O . TYR A 1 376 ? 4.490 -9.564 -2.976 1.00 98.69 376 TYR A O 1
ATOM 3032 N N . PRO A 1 377 ? 3.075 -10.977 -1.937 1.00 98.12 377 PRO A N 1
ATOM 3033 C CA . PRO A 1 377 ? 1.991 -10.008 -1.882 1.00 98.12 377 PRO A CA 1
ATOM 3034 C C . PRO A 1 377 ? 2.348 -8.854 -0.936 1.00 98.12 377 PRO A C 1
ATOM 3036 O O . PRO A 1 377 ? 2.928 -9.058 0.138 1.00 98.12 377 PRO A O 1
ATOM 3039 N N . VAL A 1 378 ? 1.961 -7.655 -1.358 1.00 98.50 378 VAL A N 1
ATOM 3040 C CA . VAL A 1 378 ? 2.009 -6.401 -0.610 1.00 98.50 378 VAL A CA 1
ATOM 3041 C C . VAL A 1 378 ? 0.597 -5.826 -0.670 1.00 98.50 378 VAL A C 1
ATOM 3043 O O . VAL A 1 378 ? 0.177 -5.351 -1.721 1.00 98.50 378 VAL A O 1
ATOM 3046 N N . ASN A 1 379 ? -0.181 -5.928 0.413 1.00 96.19 379 ASN A N 1
ATOM 3047 C CA . ASN A 1 379 ? -1.542 -5.373 0.447 1.00 96.19 379 ASN A CA 1
ATOM 3048 C C . ASN A 1 379 ? -1.572 -3.942 1.004 1.00 96.19 379 ASN A C 1
ATOM 3050 O O . ASN A 1 379 ? -2.603 -3.280 0.917 1.00 96.19 379 ASN A O 1
ATOM 3054 N N . SER A 1 380 ? -0.481 -3.487 1.627 1.00 97.25 380 SER A N 1
ATOM 3055 C CA . SER A 1 380 ? -0.372 -2.150 2.209 1.00 97.25 380 SER A CA 1
ATOM 3056 C C . SER A 1 380 ? 1.049 -1.591 2.244 1.00 97.25 380 SER A C 1
ATOM 3058 O O . SER A 1 380 ? 1.189 -0.368 2.190 1.00 97.25 380 SER A O 1
ATOM 3060 N N . ARG A 1 381 ? 2.087 -2.416 2.460 1.00 98.44 381 ARG A N 1
ATOM 3061 C CA . ARG A 1 381 ? 3.462 -1.933 2.669 1.00 98.44 381 ARG A CA 1
ATOM 3062 C C . ARG A 1 381 ? 4.565 -2.969 2.450 1.00 98.44 381 ARG A C 1
ATOM 3064 O O . ARG A 1 381 ? 4.476 -4.115 2.893 1.00 98.44 381 ARG A O 1
ATOM 3071 N N . ILE A 1 382 ? 5.666 -2.496 1.877 1.00 98.94 382 ILE A N 1
ATOM 3072 C CA . ILE A 1 382 ? 6.948 -3.199 1.765 1.00 98.94 382 ILE A CA 1
ATOM 3073 C C . ILE A 1 382 ? 8.079 -2.298 2.273 1.00 98.94 382 ILE A C 1
ATOM 3075 O O . ILE A 1 382 ? 8.036 -1.081 2.079 1.00 98.94 382 ILE A O 1
ATOM 3079 N N . TRP A 1 383 ? 9.096 -2.861 2.931 1.00 98.81 383 TRP A N 1
ATOM 3080 C CA . TRP A 1 383 ? 10.277 -2.088 3.331 1.00 98.81 383 TRP A CA 1
ATOM 3081 C C . TRP A 1 383 ? 11.586 -2.876 3.373 1.00 98.81 383 TRP A C 1
ATOM 3083 O O . TRP A 1 383 ? 11.613 -4.096 3.557 1.00 98.81 383 TRP A O 1
ATOM 3093 N N . VAL A 1 384 ? 12.683 -2.120 3.298 1.00 98.88 384 VAL A N 1
ATOM 3094 C CA . VAL A 1 384 ? 14.048 -2.537 3.650 1.00 98.88 384 VAL A CA 1
ATOM 3095 C C . VAL A 1 384 ? 14.578 -1.649 4.776 1.00 98.88 384 VAL A C 1
ATOM 3097 O O . VAL A 1 384 ? 14.141 -0.505 4.934 1.00 98.88 384 VAL A O 1
ATOM 3100 N N . LYS A 1 385 ? 15.503 -2.169 5.588 1.00 98.56 385 LYS A N 1
ATOM 3101 C CA . LYS A 1 385 ? 16.128 -1.412 6.681 1.00 98.56 385 LYS A CA 1
ATOM 3102 C C . LYS A 1 385 ? 17.562 -1.851 6.960 1.00 98.56 385 LYS A C 1
ATOM 3104 O O . LYS A 1 385 ? 17.895 -3.012 6.748 1.00 98.56 385 LYS A O 1
ATOM 3109 N N . ASP A 1 386 ? 18.345 -0.923 7.496 1.00 98.31 386 ASP A N 1
ATOM 3110 C CA . ASP A 1 386 ? 19.625 -1.164 8.160 1.00 98.31 386 ASP A CA 1
ATOM 3111 C C . ASP A 1 386 ? 19.476 -0.892 9.676 1.00 98.31 386 ASP A C 1
ATOM 3113 O O . ASP A 1 386 ? 18.365 -0.884 10.216 1.00 98.31 386 ASP A O 1
ATOM 3117 N N . SER A 1 387 ? 20.582 -0.700 10.399 1.00 97.38 387 SER A N 1
ATOM 3118 C CA . SER A 1 387 ? 20.573 -0.422 11.845 1.00 97.38 387 SER A CA 1
ATOM 3119 C C . SER A 1 387 ? 20.071 0.983 12.222 1.00 97.38 387 SER A C 1
ATOM 3121 O O . SER A 1 387 ? 19.737 1.224 13.382 1.00 97.38 387 SER A O 1
ATOM 3123 N N . THR A 1 388 ? 20.001 1.905 11.260 1.00 97.88 388 THR A N 1
ATOM 3124 C CA . THR A 1 388 ? 19.742 3.343 11.452 1.00 97.88 388 THR A CA 1
ATOM 3125 C C . THR A 1 388 ? 18.600 3.896 10.599 1.00 97.88 388 THR A C 1
ATOM 3127 O O . THR A 1 388 ? 17.974 4.878 10.996 1.00 97.88 388 THR A O 1
ATOM 3130 N N . ARG A 1 389 ? 18.302 3.277 9.450 1.00 98.62 389 ARG A N 1
ATOM 3131 C CA . ARG A 1 389 ? 17.348 3.754 8.438 1.00 98.62 389 ARG A CA 1
ATOM 3132 C C . ARG A 1 389 ? 16.405 2.632 8.011 1.00 98.62 389 ARG A C 1
ATOM 3134 O O . ARG A 1 389 ? 16.830 1.498 7.819 1.00 98.62 389 ARG A O 1
ATOM 3141 N N . GLN A 1 390 ? 15.136 2.963 7.811 1.00 98.75 390 GLN A N 1
ATOM 3142 C CA . GLN A 1 390 ? 14.131 2.127 7.163 1.00 98.75 390 GLN A CA 1
ATOM 3143 C C . GLN A 1 390 ? 13.472 2.935 6.043 1.00 98.75 390 GLN A C 1
ATOM 3145 O O . GLN A 1 390 ? 12.967 4.035 6.285 1.00 98.75 390 GLN A O 1
ATOM 3150 N N . PHE A 1 391 ? 13.454 2.373 4.835 1.00 98.88 391 PHE A N 1
ATOM 3151 C CA . PHE A 1 391 ? 12.739 2.921 3.686 1.00 98.88 391 PHE A CA 1
ATOM 3152 C C . PHE A 1 391 ? 11.513 2.058 3.402 1.00 98.88 391 PHE A C 1
ATOM 3154 O O . PHE A 1 391 ? 11.644 0.877 3.079 1.00 98.88 391 PHE A O 1
ATOM 3161 N N . THR A 1 392 ? 10.328 2.643 3.573 1.00 98.94 392 THR A N 1
ATOM 3162 C CA . THR A 1 392 ? 9.032 1.968 3.426 1.00 98.94 392 THR A CA 1
ATOM 3163 C C . THR A 1 392 ? 8.270 2.546 2.245 1.00 98.94 392 THR A C 1
ATOM 3165 O O . THR A 1 392 ? 8.147 3.765 2.130 1.00 98.94 392 THR A O 1
ATOM 3168 N N . VAL A 1 393 ? 7.718 1.669 1.412 1.00 98.88 393 VAL A N 1
ATOM 3169 C CA . VAL A 1 393 ? 6.775 1.993 0.340 1.00 98.88 393 VAL A CA 1
ATOM 3170 C C . VAL A 1 393 ? 5.402 1.495 0.780 1.00 98.88 393 VAL A C 1
ATOM 3172 O O . VAL A 1 393 ? 5.227 0.302 1.028 1.00 98.88 393 VAL A O 1
ATOM 3175 N N . LEU A 1 394 ? 4.447 2.411 0.920 1.00 98.81 394 LEU A N 1
ATOM 3176 C CA . LEU A 1 394 ? 3.026 2.104 1.068 1.00 98.81 394 LEU A CA 1
ATOM 3177 C C . LEU A 1 394 ? 2.376 2.008 -0.313 1.00 98.81 394 LEU A C 1
ATOM 3179 O O . LEU A 1 394 ? 2.717 2.813 -1.179 1.00 98.81 394 LEU A O 1
ATOM 3183 N N . THR A 1 395 ? 1.430 1.089 -0.485 1.00 97.56 395 THR A N 1
ATOM 3184 C CA . THR A 1 395 ? 0.690 0.862 -1.738 1.00 97.56 395 THR A CA 1
ATOM 3185 C C . THR A 1 395 ? -0.790 1.216 -1.558 1.00 97.56 395 THR A C 1
ATOM 3187 O O . THR A 1 395 ? -1.369 0.960 -0.500 1.00 97.56 395 THR A O 1
ATOM 3190 N N . ASP A 1 396 ? -1.420 1.816 -2.575 1.00 94.69 396 ASP A N 1
ATOM 3191 C CA . ASP A 1 396 ? -2.861 2.129 -2.559 1.00 94.69 396 ASP A CA 1
ATOM 3192 C C . ASP A 1 396 ? -3.754 0.910 -2.863 1.00 94.69 396 ASP A C 1
ATOM 3194 O O . ASP A 1 396 ? -4.959 0.932 -2.602 1.00 94.69 396 ASP A O 1
ATOM 3198 N N . ARG A 1 397 ? -3.151 -0.162 -3.388 1.00 91.94 397 ARG A N 1
ATOM 3199 C CA . ARG A 1 397 ? -3.783 -1.430 -3.762 1.00 91.94 397 ARG A CA 1
ATOM 3200 C C . ARG A 1 397 ? -2.900 -2.623 -3.399 1.00 91.94 397 ARG A C 1
ATOM 3202 O O . ARG A 1 397 ? -1.816 -2.480 -2.835 1.00 91.94 397 ARG A O 1
ATOM 3209 N N . SER A 1 398 ? -3.396 -3.818 -3.712 1.00 95.81 398 SER A N 1
ATOM 3210 C CA . SER A 1 398 ? -2.630 -5.057 -3.569 1.00 95.81 398 SER A CA 1
ATOM 3211 C C . SER A 1 398 ? -1.745 -5.290 -4.786 1.00 95.81 398 SER A C 1
ATOM 3213 O O . SER A 1 398 ? -2.252 -5.374 -5.900 1.00 95.81 398 SER A O 1
ATOM 3215 N N . GLU A 1 399 ? -0.443 -5.424 -4.559 1.00 98.06 399 GLU A N 1
ATOM 3216 C CA . GLU A 1 399 ? 0.584 -5.528 -5.598 1.00 98.06 399 GLU A CA 1
ATOM 3217 C C . GLU A 1 399 ? 1.575 -6.659 -5.273 1.00 98.06 399 GLU A C 1
ATOM 3219 O O . GLU A 1 399 ? 1.611 -7.189 -4.158 1.00 98.06 399 GLU A O 1
ATOM 3224 N N . GLY A 1 400 ? 2.383 -7.060 -6.257 1.00 98.25 400 GLY A N 1
ATOM 3225 C CA . GLY A 1 400 ? 3.503 -7.981 -6.042 1.00 98.25 400 GLY A CA 1
ATOM 3226 C C . GLY A 1 400 ? 4.792 -7.202 -5.793 1.00 98.25 400 GLY A C 1
ATOM 3227 O O . GLY A 1 400 ? 5.155 -6.375 -6.624 1.00 98.25 400 GLY A O 1
ATOM 3228 N N . GLY A 1 401 ? 5.503 -7.468 -4.695 1.00 98.56 401 GLY A N 1
ATOM 3229 C CA . GLY A 1 401 ? 6.739 -6.758 -4.345 1.00 98.56 401 GLY A CA 1
ATOM 3230 C C . GLY A 1 401 ? 7.901 -7.666 -3.937 1.00 98.56 401 GLY A C 1
ATOM 3231 O O . GLY A 1 401 ? 7.698 -8.790 -3.473 1.00 98.56 401 GLY A O 1
ATOM 3232 N N . SER A 1 402 ? 9.129 -7.166 -4.106 1.00 98.69 402 SER A N 1
ATOM 3233 C CA . SER A 1 402 ? 10.377 -7.882 -3.801 1.00 98.69 402 SER A CA 1
ATOM 3234 C C . SER A 1 402 ? 11.535 -6.931 -3.442 1.00 98.69 402 SER A C 1
ATOM 3236 O O . SER A 1 402 ? 11.455 -5.717 -3.632 1.00 98.69 402 SER A O 1
ATOM 3238 N N . SER A 1 403 ? 12.637 -7.503 -2.948 1.00 98.50 403 SER A N 1
ATOM 3239 C CA . SER A 1 403 ? 13.948 -6.860 -2.790 1.00 98.50 403 SER A CA 1
ATOM 3240 C C . SER A 1 403 ? 15.007 -7.695 -3.517 1.00 98.50 403 SER A C 1
ATOM 3242 O O . SER A 1 403 ? 15.627 -8.602 -2.952 1.00 98.50 403 SER A O 1
ATOM 3244 N N . MET A 1 404 ? 15.183 -7.427 -4.813 1.00 97.50 404 MET A N 1
ATOM 3245 C CA . MET A 1 404 ? 15.996 -8.257 -5.716 1.00 97.50 404 MET A CA 1
ATOM 3246 C C . MET A 1 404 ? 17.511 -8.136 -5.494 1.00 97.50 404 MET A C 1
ATOM 3248 O O . MET A 1 404 ? 18.260 -9.066 -5.786 1.00 97.50 404 MET A O 1
ATOM 3252 N N . LYS A 1 405 ? 17.958 -7.025 -4.913 1.00 96.44 405 LYS A N 1
ATOM 3253 C CA . LYS A 1 405 ? 19.307 -6.804 -4.372 1.00 96.44 405 LYS A CA 1
ATOM 3254 C C . LYS A 1 405 ? 19.214 -6.034 -3.056 1.00 96.44 405 LYS A C 1
ATOM 3256 O O . LYS A 1 405 ? 18.174 -5.448 -2.753 1.00 96.44 405 LYS A O 1
ATOM 3261 N N . ASP A 1 406 ? 20.283 -6.030 -2.273 1.00 98.06 406 ASP A N 1
ATOM 3262 C CA . ASP A 1 406 ? 20.304 -5.307 -0.998 1.00 98.06 406 ASP A CA 1
ATOM 3263 C C . ASP A 1 406 ? 20.048 -3.810 -1.217 1.00 98.06 406 ASP A C 1
ATOM 3265 O O . ASP A 1 406 ? 20.478 -3.236 -2.219 1.00 98.06 406 ASP A O 1
ATOM 3269 N N . GLY A 1 407 ? 19.248 -3.216 -0.332 1.00 98.19 407 GLY A N 1
ATOM 3270 C CA . GLY A 1 407 ? 18.805 -1.823 -0.435 1.00 98.19 407 GLY A CA 1
ATOM 3271 C C . GLY A 1 407 ? 17.756 -1.537 -1.517 1.00 98.19 407 GLY A C 1
ATOM 3272 O O . GLY A 1 407 ? 17.222 -0.427 -1.543 1.00 98.19 407 GLY A O 1
ATOM 3273 N N . SER A 1 408 ? 17.410 -2.499 -2.381 1.00 97.88 408 SER A N 1
ATOM 3274 C CA . SER A 1 408 ? 16.360 -2.308 -3.393 1.00 97.88 408 SER A CA 1
ATOM 3275 C C . SER A 1 408 ? 14.967 -2.678 -2.890 1.00 97.88 408 SER A C 1
ATOM 3277 O O . SER A 1 408 ? 14.799 -3.622 -2.116 1.00 97.88 408 SER A O 1
ATOM 3279 N N . ILE A 1 409 ? 13.963 -1.971 -3.397 1.00 98.81 409 ILE A N 1
ATOM 3280 C CA . ILE A 1 409 ? 12.557 -2.375 -3.397 1.00 98.81 409 ILE A CA 1
ATOM 3281 C C . ILE A 1 409 ? 12.059 -2.276 -4.835 1.00 98.81 409 ILE A C 1
ATOM 3283 O O . ILE A 1 409 ? 12.305 -1.276 -5.510 1.00 98.81 409 ILE A O 1
ATOM 3287 N N . GLU A 1 410 ? 11.303 -3.270 -5.281 1.00 98.69 410 GLU A N 1
ATOM 3288 C CA . GLU A 1 410 ? 10.482 -3.153 -6.481 1.00 98.69 410 GLU A CA 1
ATOM 3289 C C . GLU A 1 410 ? 9.059 -3.651 -6.246 1.00 98.69 410 GLU A C 1
ATOM 3291 O O . GLU A 1 410 ? 8.834 -4.586 -5.476 1.00 98.69 410 GLU A O 1
ATOM 3296 N N . VAL A 1 411 ? 8.105 -2.987 -6.899 1.00 98.75 411 VAL A N 1
ATOM 3297 C CA . VAL A 1 411 ? 6.664 -3.241 -6.789 1.00 98.75 411 VAL A CA 1
ATOM 3298 C C . VAL A 1 411 ? 6.068 -3.268 -8.194 1.00 98.75 411 VAL A C 1
ATOM 3300 O O . VAL A 1 411 ? 6.327 -2.369 -8.992 1.00 98.75 411 VAL A O 1
ATOM 3303 N N . MET A 1 412 ? 5.323 -4.322 -8.517 1.00 98.75 412 MET A N 1
ATOM 3304 C CA . MET A 1 412 ? 4.714 -4.556 -9.825 1.00 98.75 412 MET A CA 1
ATOM 3305 C C . MET A 1 412 ? 3.352 -3.870 -9.920 1.00 98.75 412 MET A C 1
ATOM 3307 O O . MET A 1 412 ? 2.440 -4.214 -9.176 1.00 98.75 412 MET A O 1
ATOM 3311 N N . LEU A 1 413 ? 3.245 -2.928 -10.860 1.00 98.50 413 LEU A N 1
ATOM 3312 C CA . LEU A 1 413 ? 2.127 -1.988 -10.989 1.00 98.50 413 LEU A CA 1
ATOM 3313 C C . LEU A 1 413 ? 1.046 -2.488 -11.953 1.00 98.50 413 LEU A C 1
ATOM 3315 O O . LEU A 1 413 ? -0.147 -2.324 -11.719 1.00 98.50 413 LEU A O 1
ATOM 3319 N N . HIS A 1 414 ? 1.481 -3.044 -13.089 1.00 98.12 414 HIS A N 1
ATOM 3320 C CA . HIS A 1 414 ? 0.605 -3.453 -14.188 1.00 98.12 414 HIS A CA 1
ATOM 3321 C C . HIS A 1 414 ? 1.284 -4.510 -15.067 1.00 98.12 414 HIS A C 1
ATOM 3323 O O . HIS A 1 414 ? 2.509 -4.529 -15.206 1.00 98.12 414 HIS A O 1
ATOM 3329 N N . ARG A 1 415 ? 0.497 -5.403 -15.668 1.00 98.06 415 ARG A N 1
ATOM 3330 C CA . ARG A 1 415 ? 0.960 -6.537 -16.479 1.00 98.06 415 ARG A CA 1
ATOM 3331 C C . ARG A 1 415 ? 0.119 -6.614 -17.747 1.00 98.06 415 ARG A C 1
ATOM 3333 O O . ARG A 1 415 ? -1.103 -6.575 -17.677 1.00 98.06 415 ARG A O 1
ATOM 3340 N N . ARG A 1 416 ? 0.762 -6.787 -18.902 1.00 97.81 416 ARG A N 1
ATOM 3341 C CA . ARG A 1 416 ? 0.077 -7.104 -20.162 1.00 97.81 416 ARG A CA 1
ATOM 3342 C C . ARG A 1 416 ? 0.806 -8.236 -20.866 1.00 97.81 416 ARG A C 1
ATOM 3344 O O . ARG A 1 416 ? 1.936 -8.065 -21.318 1.00 97.81 416 ARG A O 1
ATOM 3351 N N . ILE A 1 417 ? 0.170 -9.397 -20.926 1.00 97.50 417 ILE A N 1
ATOM 3352 C CA . ILE A 1 417 ? 0.762 -10.683 -21.298 1.00 97.50 417 ILE A CA 1
ATOM 3353 C C . ILE A 1 417 ? -0.004 -11.245 -22.495 1.00 97.50 417 ILE A C 1
ATOM 3355 O O . ILE A 1 417 ? -1.219 -11.115 -22.572 1.00 97.50 417 ILE A O 1
ATOM 3359 N N . LEU A 1 418 ? 0.704 -11.853 -23.449 1.00 96.88 418 LEU A N 1
ATOM 3360 C CA . LEU A 1 418 ? 0.134 -12.294 -24.732 1.00 96.88 418 LEU A CA 1
ATOM 3361 C C . LEU A 1 418 ? -0.207 -13.793 -24.783 1.00 96.88 418 LEU A C 1
ATOM 3363 O O . LEU A 1 418 ? -0.663 -14.287 -25.811 1.00 96.88 418 LEU A O 1
ATOM 3367 N N . HIS A 1 419 ? 0.012 -14.512 -23.680 1.00 96.00 419 HIS A N 1
ATOM 3368 C CA . HIS A 1 419 ? -0.176 -15.956 -23.564 1.00 96.00 419 HIS A CA 1
ATOM 3369 C C . HIS A 1 419 ? -0.915 -16.304 -22.263 1.00 96.00 419 HIS A C 1
ATOM 3371 O O . HIS A 1 419 ? -0.811 -15.585 -21.269 1.00 96.00 419 HIS A O 1
ATOM 3377 N N . ASP A 1 420 ? -1.682 -17.392 -22.306 1.00 96.50 420 ASP A N 1
ATOM 3378 C CA . ASP A 1 420 ? -2.286 -18.051 -21.145 1.00 96.50 420 ASP A CA 1
ATOM 3379 C C . ASP A 1 420 ? -1.229 -18.930 -20.444 1.00 96.50 420 ASP A C 1
ATOM 3381 O O . ASP A 1 420 ? -0.359 -19.512 -21.099 1.00 96.50 420 ASP A O 1
ATOM 3385 N N . ASP A 1 421 ? -1.294 -19.039 -19.116 1.00 96.69 421 ASP A N 1
ATOM 3386 C CA . ASP A 1 421 ? -0.409 -19.905 -18.314 1.00 96.69 421 ASP A CA 1
ATOM 3387 C C . ASP A 1 421 ? -1.001 -21.307 -18.072 1.00 96.69 421 ASP A C 1
ATOM 3389 O O . ASP A 1 421 ? -0.364 -22.157 -17.448 1.00 96.69 421 ASP A O 1
ATOM 3393 N N . SER A 1 422 ? -2.194 -21.569 -18.610 1.00 95.50 422 SER A N 1
ATOM 3394 C CA . SER A 1 422 ? -2.895 -22.853 -18.617 1.00 95.50 422 SER A CA 1
ATOM 3395 C C . SER A 1 422 ? -3.201 -23.423 -17.232 1.00 95.50 422 SER A C 1
ATOM 3397 O O . SER A 1 422 ? -3.332 -24.636 -17.065 1.00 95.50 422 SER A O 1
ATOM 3399 N N . LEU A 1 423 ? -3.414 -22.539 -16.249 1.00 95.06 423 LEU A N 1
ATOM 3400 C CA . LEU A 1 423 ? -3.928 -22.902 -14.922 1.00 95.06 423 LEU A CA 1
ATOM 3401 C C . LEU A 1 423 ? -5.462 -22.834 -14.794 1.00 95.06 423 LEU A C 1
ATOM 3403 O O . LEU A 1 423 ? -6.000 -23.092 -13.718 1.00 95.06 423 LEU A O 1
ATOM 3407 N N . GLY A 1 424 ? -6.175 -22.570 -15.896 1.00 95.38 424 GLY A N 1
ATOM 3408 C CA . GLY A 1 424 ? -7.616 -22.838 -16.018 1.00 95.38 424 GLY A CA 1
ATOM 3409 C C . GLY A 1 424 ? -8.485 -21.674 -16.492 1.00 95.38 424 GLY A C 1
ATOM 3410 O O . GLY A 1 424 ? -9.650 -21.912 -16.799 1.00 95.38 424 GLY A O 1
ATOM 3411 N N . VAL A 1 425 ? -7.946 -20.452 -16.585 1.00 95.44 425 VAL A N 1
ATOM 3412 C CA . VAL A 1 425 ? -8.680 -19.300 -17.142 1.00 95.44 425 VAL A CA 1
ATOM 3413 C C . VAL A 1 425 ? -8.848 -19.413 -18.661 1.00 95.44 425 VAL A C 1
ATOM 3415 O O . VAL A 1 425 ? -9.929 -19.141 -19.170 1.00 95.44 425 VAL A O 1
ATOM 3418 N N . GLY A 1 426 ? -7.824 -19.897 -19.379 1.00 94.81 426 GLY A N 1
ATOM 3419 C CA . GLY A 1 426 ? -7.889 -20.135 -20.826 1.00 94.81 426 GLY A CA 1
ATOM 3420 C C . GLY A 1 426 ? -7.750 -18.873 -21.681 1.00 94.81 426 GLY A C 1
ATOM 3421 O O . GLY A 1 426 ? -7.952 -18.933 -22.893 1.00 94.81 426 GLY A O 1
ATOM 3422 N N . GLU A 1 427 ? -7.384 -17.747 -21.067 1.00 95.12 427 GLU A N 1
ATOM 3423 C CA . GLU A 1 427 ? -7.238 -16.438 -21.700 1.00 95.12 427 GLU A CA 1
ATOM 3424 C C . GLU A 1 427 ? -5.933 -15.760 -21.238 1.00 95.12 427 GLU A C 1
ATOM 3426 O O . GLU A 1 427 ? -5.553 -15.870 -20.068 1.00 95.12 427 GLU A O 1
ATOM 3431 N N . PRO A 1 428 ? -5.217 -15.051 -22.129 1.00 96.44 428 PRO A N 1
ATOM 3432 C CA . PRO A 1 428 ? -4.043 -14.273 -21.747 1.00 96.44 428 PRO A CA 1
ATOM 3433 C C . PRO A 1 428 ? -4.442 -13.046 -20.913 1.00 96.44 428 PRO A C 1
ATOM 3435 O O . PRO A 1 428 ? -5.478 -12.432 -21.166 1.00 96.44 428 PRO A O 1
ATOM 3438 N N . LEU A 1 429 ? -3.581 -12.616 -19.980 1.00 96.75 429 LEU A N 1
ATOM 3439 C CA . LEU A 1 429 ? -3.774 -11.373 -19.215 1.00 96.75 429 LEU A CA 1
ATOM 3440 C C . LEU A 1 429 ? -3.513 -10.137 -20.103 1.00 96.75 429 LEU A C 1
ATOM 3442 O O . LEU A 1 429 ? -2.479 -9.477 -20.005 1.00 96.75 429 LEU A O 1
ATOM 3446 N N . ASN A 1 430 ? -4.442 -9.860 -21.017 1.00 96.94 430 ASN A N 1
ATOM 3447 C CA . ASN A 1 430 ? -4.362 -8.825 -22.049 1.00 96.94 430 ASN A CA 1
ATOM 3448 C C . ASN A 1 430 ? -5.584 -7.897 -21.983 1.00 96.94 430 ASN A C 1
ATOM 3450 O O . ASN A 1 430 ? -6.330 -7.764 -22.951 1.00 96.94 430 ASN A O 1
ATOM 3454 N N . GLU A 1 431 ? -5.812 -7.286 -20.822 1.00 89.69 431 GLU A N 1
ATOM 3455 C CA . GLU A 1 431 ? -6.973 -6.426 -20.580 1.00 89.69 431 GLU A CA 1
ATOM 3456 C C . GLU A 1 431 ? -7.005 -5.223 -21.537 1.00 89.69 431 GLU A C 1
ATOM 3458 O O . GLU A 1 431 ? -5.994 -4.540 -21.755 1.00 89.69 431 GLU A O 1
ATOM 3463 N N . THR A 1 432 ? -8.184 -4.940 -22.098 1.00 91.25 432 THR A N 1
ATOM 3464 C CA . THR A 1 432 ? -8.394 -3.819 -23.022 1.00 91.25 432 THR A CA 1
ATOM 3465 C C . THR A 1 432 ? -9.657 -3.031 -22.711 1.00 91.25 432 THR A C 1
ATOM 3467 O O . THR A 1 432 ? -10.691 -3.620 -22.410 1.00 91.25 432 THR A O 1
ATOM 3470 N N . ALA A 1 433 ? -9.599 -1.716 -22.911 1.00 79.38 433 ALA A N 1
ATOM 3471 C CA . ALA A 1 433 ? -10.749 -0.819 -22.951 1.00 79.38 433 ALA A CA 1
ATOM 3472 C C . ALA A 1 433 ? -10.746 -0.067 -24.292 1.00 79.38 433 ALA A C 1
ATOM 3474 O O . ALA A 1 433 ? -9.694 0.348 -24.774 1.00 79.38 433 ALA A O 1
ATOM 3475 N N . TYR A 1 434 ? -11.909 0.069 -24.937 1.00 84.38 434 TYR A N 1
ATOM 3476 C CA . TYR A 1 434 ? -12.062 0.749 -26.239 1.00 84.38 434 TYR A CA 1
ATOM 3477 C C . TYR A 1 434 ? -11.140 0.225 -27.368 1.00 84.38 434 TYR A C 1
ATOM 3479 O O . TYR A 1 434 ? -10.843 0.928 -28.331 1.00 84.38 434 TYR A O 1
ATOM 3487 N N . GLY A 1 435 ? -10.694 -1.035 -27.273 1.00 84.88 435 GLY A N 1
ATOM 3488 C CA . GLY A 1 435 ? -9.752 -1.652 -28.217 1.00 84.88 435 GLY A CA 1
ATOM 3489 C C . GLY A 1 435 ? -8.277 -1.295 -27.992 1.00 84.88 435 GLY A C 1
ATOM 3490 O O . GLY A 1 435 ? -7.439 -1.718 -28.784 1.00 84.88 435 GLY A O 1
ATOM 3491 N N . GLN A 1 436 ? -7.954 -0.560 -26.926 1.00 90.25 436 GLN A N 1
ATOM 3492 C CA . GLN A 1 436 ? -6.592 -0.273 -26.471 1.00 90.25 436 GLN A CA 1
ATOM 3493 C C . GLN A 1 436 ? -6.285 -1.035 -25.179 1.00 90.25 436 GLN A C 1
ATOM 3495 O O . GLN A 1 436 ? -7.198 -1.417 -24.453 1.00 90.25 436 GLN A O 1
ATOM 3500 N N . GLY A 1 437 ? -5.005 -1.270 -24.879 1.00 90.25 437 GLY A N 1
ATOM 3501 C CA . GLY A 1 437 ? -4.604 -1.878 -23.601 1.00 90.25 437 GLY A CA 1
ATOM 3502 C C . GLY A 1 437 ? -5.044 -1.031 -22.405 1.00 90.25 437 GLY A C 1
ATOM 3503 O O . GLY A 1 437 ? -4.990 0.196 -22.479 1.00 90.25 437 GLY A O 1
ATOM 3504 N N . LEU A 1 438 ? -5.467 -1.671 -21.314 1.00 91.06 438 LEU A N 1
ATOM 3505 C CA . LEU A 1 438 ? -5.945 -0.965 -20.124 1.00 91.06 438 LEU A CA 1
ATOM 3506 C C . LEU A 1 438 ? -4.876 -0.010 -19.563 1.00 91.06 438 LEU A C 1
ATOM 3508 O O . LEU A 1 438 ? -3.705 -0.382 -19.432 1.00 91.06 438 LEU A O 1
ATOM 3512 N N . VAL A 1 439 ? -5.302 1.204 -19.207 1.00 93.69 439 VAL A N 1
ATOM 3513 C CA . VAL A 1 439 ? -4.495 2.199 -18.490 1.00 93.69 439 VAL A CA 1
ATOM 3514 C C . VAL A 1 439 ? -4.840 2.133 -17.012 1.00 93.69 439 VAL A C 1
ATOM 3516 O O . VAL A 1 439 ? -6.010 2.228 -16.647 1.00 93.69 439 VAL A O 1
ATOM 3519 N N . VAL A 1 440 ? -3.827 1.993 -16.164 1.00 91.06 440 VAL A N 1
ATOM 3520 C CA . VAL A 1 440 ? -3.982 1.962 -14.711 1.00 91.06 440 VAL A CA 1
ATOM 3521 C C . VAL A 1 440 ? -3.217 3.134 -14.110 1.00 91.06 440 VAL A C 1
ATOM 3523 O O . VAL A 1 440 ? -2.061 3.388 -14.450 1.00 91.06 440 VAL A O 1
ATOM 3526 N N . ARG A 1 441 ? -3.877 3.841 -13.194 1.00 94.75 441 ARG A N 1
ATOM 3527 C CA . ARG A 1 441 ? -3.273 4.847 -12.322 1.00 94.75 441 ARG A CA 1
ATOM 3528 C C . ARG A 1 441 ? -3.318 4.353 -10.884 1.00 94.75 441 ARG A C 1
ATOM 3530 O O . ARG A 1 441 ? -4.327 3.775 -10.467 1.00 94.75 441 ARG A O 1
ATOM 3537 N N . GLY A 1 442 ? -2.254 4.608 -10.136 1.00 92.31 442 GLY A N 1
ATOM 3538 C CA . GLY A 1 442 ? -2.165 4.293 -8.716 1.00 92.31 442 GLY A CA 1
ATOM 3539 C C . GLY A 1 442 ? -1.124 5.129 -7.997 1.00 92.31 442 GLY A C 1
ATOM 3540 O O . GLY A 1 442 ? -0.460 5.973 -8.598 1.00 92.31 442 GLY A O 1
ATOM 3541 N N . ARG A 1 443 ? -1.021 4.927 -6.686 1.00 95.94 443 ARG A N 1
ATOM 3542 C CA . ARG A 1 443 ? -0.200 5.756 -5.806 1.00 95.94 443 ARG A CA 1
ATOM 3543 C C . ARG A 1 443 ? 0.612 4.928 -4.823 1.00 95.94 443 ARG A C 1
ATOM 3545 O O . ARG A 1 443 ? 0.082 4.069 -4.122 1.00 95.94 443 ARG A O 1
ATOM 3552 N N . HIS A 1 444 ? 1.878 5.301 -4.679 1.00 98.50 444 HIS A N 1
ATOM 3553 C CA . HIS A 1 444 ? 2.714 4.925 -3.549 1.00 98.50 444 HIS A CA 1
ATOM 3554 C C . HIS A 1 444 ? 2.890 6.092 -2.573 1.00 98.50 444 HIS A C 1
ATOM 3556 O O . HIS A 1 444 ? 2.861 7.261 -2.963 1.00 98.50 444 HIS A O 1
ATOM 3562 N N . SER A 1 445 ? 3.153 5.779 -1.304 1.00 98.19 445 SER A N 1
ATOM 3563 C CA . SER A 1 445 ? 3.657 6.763 -0.341 1.00 98.19 445 SER A CA 1
ATOM 3564 C C . SER A 1 445 ? 4.958 6.282 0.291 1.00 98.19 445 SER A C 1
ATOM 3566 O O . SER A 1 445 ? 5.033 5.169 0.811 1.00 98.19 445 SER A O 1
ATOM 3568 N N . LEU A 1 446 ? 6.003 7.105 0.200 1.00 98.69 446 LEU A N 1
ATOM 3569 C CA . LEU A 1 446 ? 7.371 6.745 0.568 1.00 98.69 446 LEU A CA 1
ATOM 3570 C C . LEU A 1 446 ? 7.739 7.377 1.909 1.00 98.69 446 LEU A C 1
ATOM 3572 O O . LEU A 1 446 ? 7.596 8.587 2.103 1.00 98.69 446 LEU A O 1
ATOM 3576 N N . ILE A 1 447 ? 8.243 6.558 2.828 1.00 98.69 447 ILE A N 1
ATOM 3577 C CA . ILE A 1 447 ? 8.573 6.947 4.200 1.00 98.69 447 ILE A CA 1
ATOM 3578 C C . ILE A 1 447 ? 10.026 6.573 4.495 1.00 98.69 447 ILE A C 1
ATOM 3580 O O . ILE A 1 447 ? 10.412 5.410 4.375 1.00 98.69 447 ILE A O 1
ATOM 3584 N N . LEU A 1 448 ? 10.809 7.559 4.940 1.00 98.56 448 LEU A N 1
ATOM 3585 C CA . LEU A 1 448 ? 12.157 7.380 5.480 1.00 98.56 448 LEU A CA 1
ATOM 3586 C C . LEU A 1 448 ? 12.150 7.723 6.975 1.00 98.56 448 LEU A C 1
ATOM 3588 O O . LEU A 1 448 ? 11.972 8.881 7.344 1.00 98.56 448 LEU A O 1
ATOM 3592 N N . GLU A 1 449 ? 12.375 6.732 7.831 1.00 98.38 449 GLU A N 1
ATOM 3593 C CA . GLU A 1 449 ? 12.399 6.862 9.297 1.00 98.38 449 GLU A CA 1
ATOM 3594 C C . GLU A 1 449 ? 13.453 5.909 9.889 1.00 98.38 449 GLU A C 1
ATOM 3596 O O . GLU A 1 449 ? 13.753 4.887 9.272 1.00 98.38 449 GLU A O 1
ATOM 3601 N N . PRO A 1 450 ? 13.995 6.162 11.093 1.00 98.19 450 PRO A N 1
ATOM 3602 C CA . PRO A 1 450 ? 14.707 5.136 11.845 1.00 98.19 450 PRO A CA 1
ATOM 3603 C C . PRO A 1 450 ? 13.799 3.928 12.141 1.00 98.19 450 PRO A C 1
ATOM 3605 O O . PRO A 1 450 ? 12.614 4.124 12.433 1.00 98.19 450 PRO A O 1
ATOM 3608 N N . PRO A 1 451 ? 14.317 2.684 12.156 1.00 97.62 451 PRO A N 1
ATOM 3609 C CA . PRO A 1 451 ? 13.505 1.488 12.406 1.00 97.62 451 PRO A CA 1
ATOM 3610 C C . PRO A 1 451 ? 12.686 1.540 13.706 1.00 97.62 451 PRO A C 1
ATOM 3612 O O . PRO A 1 451 ? 11.590 0.999 13.766 1.00 97.62 451 PRO A O 1
ATOM 3615 N N . THR A 1 452 ? 13.190 2.228 14.735 1.00 96.25 452 THR A N 1
ATOM 3616 C CA . THR A 1 452 ? 12.547 2.379 16.054 1.00 96.25 452 THR A CA 1
ATOM 3617 C C . THR A 1 452 ? 11.382 3.374 16.090 1.00 96.25 452 THR A C 1
ATOM 3619 O O . THR A 1 452 ? 10.649 3.403 17.079 1.00 96.25 452 THR A O 1
ATOM 3622 N N . THR A 1 453 ? 11.210 4.205 15.054 1.00 95.75 453 THR A N 1
ATOM 3623 C CA . THR A 1 453 ? 10.094 5.162 14.932 1.00 95.75 453 THR A CA 1
ATOM 3624 C C . THR A 1 453 ? 9.338 5.065 13.607 1.00 95.75 453 THR A C 1
ATOM 3626 O O . THR A 1 453 ? 8.386 5.814 13.401 1.00 95.75 453 THR A O 1
ATOM 3629 N N . SER A 1 454 ? 9.684 4.122 12.726 1.00 97.12 454 SER A N 1
ATOM 3630 C CA . SER A 1 454 ? 9.003 3.959 11.435 1.00 97.12 454 SER A CA 1
ATOM 3631 C C . SER A 1 454 ? 7.541 3.517 11.588 1.00 97.12 454 SER A C 1
ATOM 3633 O O . SER A 1 454 ? 6.666 4.045 10.898 1.00 97.12 454 SER A O 1
ATOM 3635 N N . ALA A 1 455 ? 7.247 2.640 12.557 1.00 97.06 455 ALA A N 1
ATOM 3636 C CA . ALA A 1 455 ? 5.910 2.081 12.774 1.00 97.06 455 ALA A CA 1
ATOM 3637 C C . ALA A 1 455 ? 4.822 3.151 12.944 1.00 97.06 455 ALA A C 1
ATOM 3639 O O . ALA A 1 455 ? 3.817 3.122 12.237 1.00 97.06 455 ALA A O 1
ATOM 3640 N N . ARG A 1 456 ? 5.037 4.162 13.799 1.00 94.88 456 ARG A N 1
ATOM 3641 C CA . ARG A 1 456 ? 4.055 5.248 14.005 1.00 94.88 456 ARG A CA 1
ATOM 3642 C C . ARG A 1 456 ? 3.795 6.108 12.765 1.00 94.88 456 ARG A C 1
ATOM 3644 O O . ARG A 1 456 ? 2.765 6.772 12.712 1.00 94.88 456 ARG A O 1
ATOM 3651 N N . ASN A 1 457 ? 4.703 6.100 11.789 1.00 95.00 457 ASN A N 1
ATOM 3652 C CA . ASN A 1 457 ? 4.531 6.785 10.513 1.00 95.00 457 ASN A CA 1
ATOM 3653 C C . ASN A 1 457 ? 3.796 5.862 9.518 1.00 95.00 457 ASN A C 1
ATOM 3655 O O . ASN A 1 457 ? 2.679 6.174 9.099 1.00 95.00 457 ASN A O 1
ATOM 3659 N N . HIS A 1 458 ? 4.347 4.678 9.218 1.00 97.31 458 HIS A N 1
ATOM 3660 C CA . HIS A 1 458 ? 3.782 3.796 8.188 1.00 97.31 458 HIS A CA 1
ATOM 3661 C C . HIS A 1 458 ? 2.432 3.176 8.571 1.00 97.31 458 HIS A C 1
ATOM 3663 O O . HIS A 1 458 ? 1.566 3.051 7.709 1.00 97.31 458 HIS A O 1
ATOM 3669 N N . ARG A 1 459 ? 2.198 2.836 9.848 1.00 96.69 459 ARG A N 1
ATOM 3670 C CA . ARG A 1 459 ? 0.905 2.303 10.322 1.00 96.69 459 ARG A CA 1
ATOM 3671 C C . ARG A 1 459 ? -0.213 3.329 10.119 1.00 96.69 459 ARG A C 1
ATOM 3673 O O . ARG A 1 459 ? -1.276 2.993 9.607 1.00 96.69 459 ARG A O 1
ATOM 3680 N N . VAL A 1 460 ? 0.034 4.583 10.501 1.00 94.19 460 VAL A N 1
ATOM 3681 C CA . VAL A 1 460 ? -0.965 5.663 10.459 1.00 94.19 460 VAL A CA 1
ATOM 3682 C C . VAL A 1 460 ? -1.210 6.143 9.030 1.00 94.19 460 VAL A C 1
ATOM 3684 O O . VAL A 1 460 ? -2.361 6.334 8.643 1.00 94.19 460 VAL A O 1
ATOM 3687 N N . ASN A 1 461 ? -0.159 6.309 8.223 1.00 94.62 461 ASN A N 1
ATOM 3688 C CA . ASN A 1 461 ? -0.323 6.747 6.838 1.00 94.62 461 ASN A CA 1
ATOM 3689 C C . ASN A 1 461 ? -0.907 5.650 5.932 1.00 94.62 461 ASN A C 1
ATOM 3691 O O . ASN A 1 461 ? -1.689 5.985 5.049 1.00 94.62 461 ASN A O 1
ATOM 3695 N N . ALA A 1 462 ? -0.673 4.361 6.213 1.00 95.50 462 ALA A N 1
ATOM 3696 C CA . ALA A 1 462 ? -1.401 3.273 5.553 1.00 95.50 462 ALA A CA 1
ATOM 3697 C C . ALA A 1 462 ? -2.916 3.355 5.810 1.00 95.50 462 ALA A C 1
ATOM 3699 O O . ALA A 1 462 ? -3.706 3.280 4.870 1.00 95.50 462 ALA A O 1
ATOM 3700 N N . GLN A 1 463 ? -3.330 3.583 7.064 1.00 92.56 463 GLN A N 1
ATOM 3701 C CA . GLN A 1 463 ? -4.751 3.749 7.391 1.00 92.56 463 GLN A CA 1
ATOM 3702 C C . GLN A 1 463 ? -5.356 4.996 6.732 1.00 92.56 463 GLN A C 1
ATOM 3704 O O . GLN A 1 463 ? -6.467 4.924 6.224 1.00 92.56 463 GLN A O 1
ATOM 3709 N N . ARG A 1 464 ? -4.628 6.120 6.660 1.00 89.94 464 ARG A N 1
ATOM 3710 C CA . ARG A 1 464 ? -5.082 7.332 5.943 1.00 89.94 464 ARG A CA 1
ATOM 3711 C C . ARG A 1 464 ? -5.169 7.156 4.427 1.00 89.94 464 ARG A C 1
ATOM 3713 O O . ARG A 1 464 ? -6.005 7.795 3.800 1.00 89.94 464 ARG A O 1
ATOM 3720 N N . MET A 1 465 ? -4.297 6.340 3.838 1.00 89.06 465 MET A N 1
ATOM 3721 C CA . MET A 1 465 ? -4.323 6.033 2.407 1.00 89.06 465 MET A CA 1
ATOM 3722 C C . MET A 1 465 ? -5.530 5.156 2.059 1.00 89.06 465 MET A C 1
ATOM 3724 O O . MET A 1 465 ? -6.227 5.443 1.089 1.00 89.06 465 MET A O 1
ATOM 3728 N N . HIS A 1 466 ? -5.802 4.132 2.873 1.00 88.19 466 HIS A N 1
ATOM 3729 C CA . HIS A 1 466 ? -6.955 3.250 2.701 1.00 88.19 466 HIS A CA 1
ATOM 3730 C C . HIS A 1 466 ? -8.277 3.980 3.005 1.00 88.19 466 HIS A C 1
ATOM 3732 O O . HIS A 1 466 ? -9.149 4.092 2.145 1.00 88.19 466 HIS A O 1
ATOM 3738 N N . MET A 1 467 ? -8.386 4.563 4.202 1.00 88.19 467 MET A N 1
ATOM 3739 C CA . MET A 1 467 ? -9.535 5.337 4.685 1.00 88.19 467 MET A CA 1
ATOM 3740 C C . MET A 1 467 ? -9.353 6.832 4.379 1.00 88.19 467 MET A C 1
ATOM 3742 O O . MET A 1 467 ? -9.361 7.677 5.278 1.00 88.19 467 MET A O 1
ATOM 3746 N N . HIS A 1 468 ? -9.135 7.152 3.103 1.00 84.31 468 HIS A N 1
ATOM 3747 C CA . HIS A 1 468 ? -8.971 8.529 2.642 1.00 84.31 468 HIS A CA 1
ATOM 3748 C C . HIS A 1 468 ? -10.249 9.360 2.854 1.00 84.31 468 HIS A C 1
ATOM 3750 O O . HIS A 1 468 ? -11.362 8.836 2.927 1.00 84.31 468 HIS A O 1
ATOM 3756 N N . THR A 1 469 ? -10.097 10.683 2.950 1.00 83.31 469 THR A N 1
ATOM 3757 C CA . THR A 1 469 ? -11.232 11.597 3.128 1.00 83.31 469 THR A CA 1
ATOM 3758 C C . THR A 1 469 ? -12.168 11.532 1.922 1.00 83.31 469 THR A C 1
ATOM 3760 O O . THR A 1 469 ? -11.785 11.918 0.819 1.00 83.31 469 THR A O 1
ATOM 3763 N N . LEU A 1 470 ? -13.412 11.111 2.146 1.00 84.12 470 LEU A N 1
ATOM 3764 C CA . LEU A 1 470 ? -14.466 11.181 1.138 1.00 84.12 470 LEU A CA 1
ATOM 3765 C C . LEU A 1 470 ? -14.930 12.634 0.983 1.00 84.12 470 LEU A C 1
ATOM 3767 O O . LEU A 1 470 ? -15.521 13.205 1.903 1.00 84.12 470 LEU A O 1
ATOM 3771 N N . ALA A 1 471 ? -14.668 13.228 -0.179 1.00 81.00 471 ALA A N 1
ATOM 3772 C CA . ALA A 1 471 ? -15.238 14.514 -0.555 1.00 81.00 471 ALA A CA 1
ATOM 3773 C C . ALA A 1 471 ? -16.681 14.327 -1.048 1.00 81.00 471 ALA A C 1
ATOM 3775 O O . ALA A 1 471 ? -16.981 13.389 -1.784 1.00 81.00 471 ALA A O 1
ATOM 3776 N N . THR A 1 472 ? -17.575 15.233 -0.658 1.00 79.69 472 THR A N 1
ATOM 3777 C CA . THR A 1 472 ? -18.922 15.340 -1.226 1.00 79.69 472 THR A CA 1
ATOM 3778 C C . THR A 1 472 ? -19.195 16.791 -1.589 1.00 79.69 472 THR A C 1
ATOM 3780 O O . THR A 1 472 ? -18.805 17.712 -0.869 1.00 79.69 472 THR A O 1
ATOM 3783 N N . TYR A 1 473 ? -19.853 16.991 -2.727 1.00 79.00 473 TYR A N 1
ATOM 3784 C CA . TYR A 1 473 ? -20.119 18.307 -3.296 1.00 79.00 473 TYR A CA 1
ATOM 3785 C C . TYR A 1 473 ? -21.626 18.543 -3.388 1.00 79.00 473 TYR A C 1
ATOM 3787 O O . TYR A 1 473 ? -22.418 17.611 -3.536 1.00 79.00 473 TYR A O 1
ATOM 3795 N N . ALA A 1 474 ? -22.023 19.805 -3.272 1.00 76.25 474 ALA A N 1
ATOM 3796 C CA . ALA A 1 474 ? -23.386 20.260 -3.485 1.00 76.25 474 ALA A CA 1
ATOM 3797 C C . ALA A 1 474 ? -23.346 21.716 -3.957 1.00 76.25 474 ALA A C 1
ATOM 3799 O O . ALA A 1 474 ? -22.506 22.480 -3.483 1.00 76.25 474 ALA A O 1
ATOM 3800 N N . ALA A 1 475 ? -24.285 22.117 -4.813 1.00 82.88 475 ALA A N 1
ATOM 3801 C CA . ALA A 1 475 ? -24.496 23.512 -5.184 1.00 82.88 475 ALA A CA 1
ATOM 3802 C C . ALA A 1 475 ? -25.567 24.149 -4.277 1.00 82.88 475 ALA A C 1
ATOM 3804 O O . ALA A 1 475 ? -26.771 24.003 -4.535 1.00 82.88 475 ALA A O 1
ATOM 3805 N N . PRO A 1 476 ? -25.186 24.844 -3.189 1.00 79.38 476 PRO A N 1
ATOM 3806 C CA . PRO A 1 476 ? -26.148 25.562 -2.373 1.00 79.38 476 PRO A CA 1
ATOM 3807 C C . PRO A 1 476 ? -26.726 26.748 -3.152 1.00 79.38 476 PRO A C 1
ATOM 3809 O O . PRO A 1 476 ? -26.004 27.613 -3.631 1.00 79.38 476 PRO A O 1
ATOM 3812 N N . GLN A 1 477 ? -28.054 26.866 -3.163 1.00 86.94 477 GLN A N 1
ATOM 3813 C CA . GLN A 1 477 ? -28.774 28.075 -3.604 1.00 86.94 477 GLN A CA 1
ATOM 3814 C C . GLN A 1 477 ? -28.714 29.203 -2.544 1.00 86.94 477 GLN A C 1
ATOM 3816 O O . GLN A 1 477 ? -29.639 29.998 -2.399 1.00 86.94 477 GLN A O 1
ATOM 3821 N N . LEU A 1 478 ? -27.664 29.207 -1.722 1.00 87.00 478 LEU A N 1
ATOM 3822 C CA . LEU A 1 478 ? -27.456 30.063 -0.557 1.00 87.00 478 LEU A CA 1
ATOM 3823 C C . LEU A 1 478 ? -26.010 30.551 -0.566 1.00 87.00 478 LEU A C 1
ATOM 3825 O O . LEU A 1 478 ? -25.114 29.803 -0.958 1.00 87.00 478 LEU A O 1
ATOM 3829 N N . SER A 1 479 ? -25.764 31.763 -0.064 1.00 87.81 479 SER A N 1
ATOM 3830 C CA . SER A 1 479 ? -24.391 32.199 0.192 1.00 87.81 479 SER A CA 1
ATOM 3831 C C . SER A 1 479 ? -23.722 31.284 1.227 1.00 87.81 479 SER A C 1
ATOM 3833 O O . SER A 1 479 ? -24.400 30.653 2.043 1.00 87.81 479 SER A O 1
ATOM 3835 N N . TYR A 1 480 ? -22.387 31.249 1.260 1.00 82.06 480 TYR A N 1
ATOM 3836 C CA . TYR A 1 480 ? -21.649 30.493 2.280 1.00 82.06 480 TYR A CA 1
ATOM 3837 C C . TYR A 1 480 ? -22.075 30.863 3.716 1.00 82.06 480 TYR A C 1
ATOM 3839 O O . TYR A 1 480 ? -22.174 29.986 4.576 1.00 82.06 480 TYR A O 1
ATOM 3847 N N . ALA A 1 481 ? -22.388 32.138 3.977 1.00 88.94 481 ALA A N 1
ATOM 3848 C CA . ALA A 1 481 ? -22.849 32.608 5.284 1.00 88.94 481 ALA A CA 1
ATOM 3849 C C . ALA A 1 481 ? -24.270 32.112 5.622 1.00 88.94 481 ALA A C 1
ATOM 3851 O O . ALA A 1 481 ? -24.522 31.649 6.739 1.00 88.94 481 ALA A O 1
ATOM 3852 N N . ASP A 1 482 ? -25.189 32.142 4.656 1.00 91.25 482 ASP A N 1
ATOM 3853 C CA . ASP A 1 482 ? -26.559 31.641 4.832 1.00 91.25 482 ASP A CA 1
ATOM 3854 C C . ASP A 1 482 ? -26.580 30.111 4.976 1.00 91.25 482 ASP A C 1
ATOM 3856 O O . ASP A 1 482 ? -27.305 29.562 5.805 1.00 91.25 482 ASP A O 1
ATOM 3860 N N . TYR A 1 483 ? -25.735 29.406 4.221 1.00 88.06 483 TYR A N 1
ATOM 3861 C CA . TYR A 1 483 ? -25.564 27.960 4.342 1.00 88.06 483 TYR A CA 1
ATOM 3862 C C . TYR A 1 483 ? -24.973 27.578 5.709 1.00 88.06 483 TYR A C 1
ATOM 3864 O O . TYR A 1 483 ? -25.511 26.704 6.391 1.00 88.06 483 TYR A O 1
ATOM 3872 N N . SER A 1 484 ? -23.926 28.282 6.151 1.00 87.50 484 SER A N 1
ATOM 3873 C CA . SER A 1 484 ? -23.259 28.048 7.441 1.00 87.50 484 SER A CA 1
ATOM 3874 C C . SER A 1 484 ? -24.135 28.371 8.652 1.00 87.50 484 SER A C 1
ATOM 3876 O O . SER A 1 484 ? -24.022 27.706 9.678 1.00 87.50 484 SER A O 1
ATOM 3878 N N . SER A 1 485 ? -25.021 29.366 8.553 1.00 89.81 485 SER A N 1
ATOM 3879 C CA . SER A 1 485 ? -25.968 29.693 9.630 1.00 89.81 485 SER A CA 1
ATOM 3880 C C . SER A 1 485 ? -27.167 28.739 9.688 1.00 89.81 485 SER A C 1
ATOM 3882 O O . SER A 1 485 ? -27.723 28.519 10.765 1.00 89.81 485 SER A O 1
ATOM 3884 N N . LYS A 1 486 ? -27.555 28.141 8.553 1.00 91.31 486 LYS A N 1
ATOM 3885 C CA . LYS A 1 486 ? -28.707 27.232 8.446 1.00 91.31 486 LYS A CA 1
ATOM 3886 C C . LYS A 1 486 ? -28.370 25.759 8.699 1.00 91.31 486 LYS A C 1
ATOM 3888 O O . LYS A 1 486 ? -29.211 25.033 9.230 1.00 91.31 486 LYS A O 1
ATOM 3893 N N . TYR A 1 487 ? -27.177 25.301 8.317 1.00 88.88 487 TYR A N 1
ATOM 3894 C CA . TYR A 1 487 ? -26.783 23.889 8.364 1.00 88.88 487 TYR A CA 1
ATOM 3895 C C . TYR A 1 487 ? -25.540 23.664 9.230 1.00 88.88 487 TYR A C 1
ATOM 3897 O O . TYR A 1 487 ? -24.607 24.466 9.235 1.00 88.88 487 TYR A O 1
ATOM 3905 N N . ARG A 1 488 ? -25.500 22.530 9.943 1.00 86.81 488 ARG A N 1
ATOM 3906 C CA . ARG A 1 488 ? -24.319 22.111 10.712 1.00 86.81 488 ARG A CA 1
ATOM 3907 C C . ARG A 1 488 ? -23.206 21.695 9.751 1.00 86.81 488 ARG A C 1
ATOM 3909 O O . ARG A 1 488 ? -23.321 20.660 9.108 1.00 86.81 488 ARG A O 1
ATOM 3916 N N . GLN A 1 489 ? -22.138 22.487 9.699 1.00 84.25 489 GLN A N 1
ATOM 3917 C CA . GLN A 1 489 ? -20.965 22.227 8.852 1.00 84.25 489 GLN A CA 1
ATOM 3918 C C . GLN A 1 489 ? -20.039 21.140 9.422 1.00 84.25 489 GLN A C 1
ATOM 3920 O O . GLN A 1 489 ? -19.225 20.575 8.702 1.00 84.25 489 GLN A O 1
ATOM 3925 N N . THR A 1 490 ? -20.154 20.840 10.718 1.00 86.56 490 THR A N 1
ATOM 3926 C CA . THR A 1 490 ? -19.358 19.821 11.407 1.00 86.56 490 THR A CA 1
ATOM 3927 C C . THR A 1 490 ? -20.257 18.915 12.245 1.00 86.56 490 THR A C 1
ATOM 3929 O O . THR A 1 490 ? -21.185 19.362 12.927 1.00 86.56 490 THR A O 1
ATOM 3932 N N . TRP A 1 491 ? -19.967 17.617 12.207 1.00 87.69 491 TRP A N 1
ATOM 3933 C CA . TRP A 1 491 ? -20.540 16.611 13.093 1.00 87.69 491 TRP A CA 1
ATOM 3934 C C . TRP A 1 491 ? -19.534 15.475 13.291 1.00 87.69 491 TRP A C 1
ATOM 3936 O O . TRP A 1 491 ? -18.748 15.178 12.395 1.00 87.69 491 TRP A O 1
ATOM 3946 N N . SER A 1 492 ? -19.563 14.846 14.464 1.00 86.31 492 SER A N 1
ATOM 3947 C CA . SER A 1 492 ? -18.750 13.676 14.789 1.00 86.31 492 SER A CA 1
ATOM 3948 C C . SER A 1 492 ? -19.561 12.703 15.644 1.00 86.31 492 SER A C 1
ATOM 3950 O O . SER A 1 492 ? -20.204 13.102 16.621 1.00 86.31 492 SER A O 1
ATOM 3952 N N . ALA A 1 493 ? -19.489 11.415 15.305 1.00 83.56 493 ALA A N 1
ATOM 3953 C CA . ALA A 1 493 ? -19.971 10.326 16.156 1.00 83.56 493 ALA A CA 1
ATOM 3954 C C . ALA A 1 493 ? -19.059 10.094 17.376 1.00 83.56 493 ALA A C 1
ATOM 3956 O O . ALA A 1 493 ? -19.488 9.526 18.377 1.00 83.56 493 ALA A O 1
ATOM 3957 N N . LEU A 1 494 ? -17.798 10.530 17.288 1.00 87.88 494 LEU A N 1
ATOM 3958 C CA . LEU A 1 494 ? -16.811 10.419 18.354 1.00 87.88 494 LEU A CA 1
ATOM 3959 C C . LEU A 1 494 ? -16.758 11.719 19.158 1.00 87.88 494 LEU A C 1
ATOM 3961 O O . LEU A 1 494 ? -16.605 12.806 18.595 1.00 87.88 494 LEU A O 1
ATOM 3965 N N . SER A 1 495 ? -16.841 11.596 20.479 1.00 89.06 495 SER A N 1
ATOM 3966 C CA . SER A 1 495 ? -16.765 12.724 21.421 1.00 89.06 495 SER A CA 1
ATOM 3967 C C . SER A 1 495 ? -15.318 13.163 21.699 1.00 89.06 495 SER A C 1
ATOM 3969 O O . SER A 1 495 ? -15.085 14.253 22.217 1.00 89.06 495 SER A O 1
ATOM 3971 N N . SER A 1 496 ? -14.344 12.319 21.350 1.00 87.31 496 SER A N 1
ATOM 3972 C CA . SER A 1 496 ? -12.904 12.566 21.432 1.00 87.31 496 SER A CA 1
ATOM 3973 C C . SER A 1 496 ? -12.156 11.718 20.397 1.00 87.31 496 SER A C 1
ATOM 3975 O O . SER A 1 496 ? -12.672 10.709 19.913 1.00 87.31 496 SER A O 1
ATOM 3977 N N . SER A 1 497 ? -10.925 12.109 20.059 1.00 89.00 497 SER A N 1
ATOM 3978 C CA . SER A 1 497 ? -10.036 11.285 19.233 1.00 89.00 497 SER A CA 1
ATOM 3979 C C . SER A 1 497 ? -9.693 9.966 19.933 1.00 89.00 497 SER A C 1
ATOM 3981 O O . SER A 1 497 ? -9.451 9.941 21.142 1.00 89.00 497 SER A O 1
ATOM 3983 N N . MET A 1 498 ? -9.606 8.878 19.167 1.00 90.25 498 MET A N 1
ATOM 3984 C CA . MET A 1 498 ? -9.079 7.603 19.661 1.00 90.25 498 MET A CA 1
ATOM 3985 C C . MET A 1 498 ? -7.554 7.672 19.881 1.00 90.25 498 MET A C 1
ATOM 3987 O O . MET A 1 498 ? -6.882 8.497 19.252 1.00 90.25 498 MET A O 1
ATOM 3991 N N . PRO A 1 499 ? -6.980 6.800 20.735 1.00 94.25 499 PRO A N 1
ATOM 3992 C CA . PRO A 1 499 ? -5.534 6.591 20.792 1.00 94.25 499 PRO A CA 1
ATOM 3993 C C . PRO A 1 499 ? -4.969 6.237 19.408 1.00 94.25 499 PRO A C 1
ATOM 3995 O O . PRO A 1 499 ? -5.586 5.480 18.667 1.00 94.25 499 PRO A O 1
ATOM 3998 N N . ILE A 1 500 ? -3.781 6.744 19.066 1.00 94.12 500 ILE A N 1
ATOM 3999 C CA . ILE A 1 500 ? -3.179 6.596 17.722 1.00 94.12 500 ILE A CA 1
ATOM 4000 C C . ILE A 1 500 ? -2.914 5.139 17.303 1.00 94.12 500 ILE A C 1
ATOM 4002 O O . ILE A 1 500 ? -2.794 4.857 16.118 1.00 94.12 500 ILE A O 1
ATOM 4006 N N . ASN A 1 501 ? -2.824 4.218 18.262 1.00 96.06 501 ASN A N 1
ATOM 4007 C CA . ASN A 1 501 ? -2.665 2.780 18.051 1.00 96.06 501 ASN A CA 1
ATOM 4008 C C . ASN A 1 501 ? -3.987 1.999 18.039 1.00 96.06 501 ASN A C 1
ATOM 4010 O O . ASN A 1 501 ? -3.956 0.784 17.862 1.00 96.06 501 ASN A O 1
ATOM 4014 N N . VAL A 1 502 ? -5.131 2.675 18.188 1.00 96.06 502 VAL A N 1
ATOM 4015 C CA . VAL A 1 502 ? -6.477 2.092 18.127 1.00 96.06 502 VAL A CA 1
ATOM 4016 C C . VAL A 1 502 ? -7.189 2.547 16.854 1.00 96.06 502 VAL A C 1
ATOM 4018 O O . VAL A 1 502 ? -7.265 3.738 16.562 1.00 96.06 502 VAL A O 1
ATOM 4021 N N . HIS A 1 503 ? -7.751 1.595 16.114 1.00 94.75 503 HIS A N 1
ATOM 4022 C CA . HIS A 1 503 ? -8.518 1.838 14.894 1.00 94.75 503 HIS A CA 1
ATOM 4023 C C . HIS A 1 503 ? -9.952 1.298 15.032 1.00 94.75 503 HIS A C 1
ATOM 4025 O O . HIS A 1 503 ? -10.164 0.192 15.537 1.00 94.75 503 HIS A O 1
ATOM 4031 N N . LEU A 1 504 ? -10.942 2.082 14.587 1.00 93.88 504 LEU A N 1
ATOM 4032 C CA . LEU A 1 504 ? -12.357 1.696 14.524 1.00 93.88 504 LEU A CA 1
ATOM 4033 C C . LEU A 1 504 ? -12.626 0.973 13.197 1.00 93.88 504 LEU A C 1
ATOM 4035 O O . LEU A 1 504 ? -13.121 1.559 12.241 1.00 93.88 504 LEU A O 1
ATOM 4039 N N . LEU A 1 505 ? -12.283 -0.312 13.162 1.00 94.56 505 LEU A N 1
ATOM 4040 C CA . LEU A 1 505 ? -12.377 -1.178 11.984 1.00 94.56 505 LEU A CA 1
ATOM 4041 C C . LEU A 1 505 ? -13.822 -1.438 11.515 1.00 94.56 505 LEU A C 1
ATOM 4043 O O . LEU A 1 505 ? -14.059 -1.804 10.366 1.00 94.56 505 LEU A O 1
ATOM 4047 N N . THR A 1 506 ? -14.818 -1.325 12.395 1.00 95.38 506 THR A N 1
ATOM 4048 C CA . THR A 1 506 ? -16.233 -1.434 12.006 1.00 95.38 506 THR A CA 1
ATOM 4049 C C . THR A 1 506 ? -17.094 -0.595 12.935 1.00 95.38 506 THR A C 1
ATOM 4051 O O . THR A 1 506 ? -16.961 -0.697 14.154 1.00 95.38 506 THR A O 1
ATOM 4054 N N . PHE A 1 507 ? -18.018 0.165 12.355 1.00 93.56 507 PHE A N 1
ATOM 4055 C CA . PHE A 1 507 ? -19.147 0.773 13.047 1.00 93.56 507 PHE A CA 1
ATOM 4056 C C . PHE A 1 507 ? -20.375 0.647 12.139 1.00 93.56 507 PHE A C 1
ATOM 4058 O O . PHE A 1 507 ? -20.522 1.405 11.186 1.00 93.56 507 PHE A O 1
ATOM 4065 N N . ASP A 1 508 ? -21.209 -0.356 12.398 1.00 95.50 508 ASP A N 1
ATOM 4066 C CA . ASP A 1 508 ? -22.350 -0.719 11.548 1.00 95.50 508 ASP A CA 1
ATOM 4067 C C . ASP A 1 508 ? -23.633 -0.837 12.384 1.00 95.50 508 ASP A C 1
ATOM 4069 O O . ASP A 1 508 ? -23.580 -1.227 13.551 1.00 95.50 508 ASP A O 1
ATOM 4073 N N . GLN A 1 509 ? -24.790 -0.484 11.823 1.00 94.88 509 GLN A N 1
ATOM 4074 C CA . GLN A 1 509 ? -26.065 -0.484 12.539 1.00 94.88 509 GLN A CA 1
ATOM 4075 C C . GLN A 1 509 ? -26.884 -1.740 12.221 1.00 94.88 509 GLN A C 1
ATOM 4077 O O . GLN A 1 509 ? -27.572 -1.821 11.209 1.00 94.88 509 GLN A O 1
ATOM 4082 N N . LEU A 1 510 ? -26.902 -2.686 13.161 1.00 93.38 510 LEU A N 1
ATOM 4083 C CA . LEU A 1 510 ? -27.660 -3.932 13.032 1.00 93.38 510 LEU A CA 1
ATOM 4084 C C . LEU A 1 510 ? -29.176 -3.709 13.149 1.00 93.38 510 LEU A C 1
ATOM 4086 O O . LEU A 1 510 ? -29.957 -4.336 12.435 1.00 93.38 510 LEU A O 1
ATOM 4090 N N . LYS A 1 511 ? -29.608 -2.865 14.100 1.00 94.12 511 LYS A N 1
ATOM 4091 C CA . LYS A 1 511 ? -31.024 -2.528 14.368 1.00 94.12 511 LYS A CA 1
ATOM 4092 C C . LYS A 1 511 ? -31.134 -1.120 14.958 1.00 94.12 511 LYS A C 1
ATOM 4094 O O . LYS A 1 511 ? -30.134 -0.472 15.265 1.00 94.12 511 LYS A O 1
ATOM 4099 N N . SER A 1 512 ? -32.358 -0.640 15.189 1.00 94.19 512 SER A N 1
ATOM 4100 C CA . SER A 1 512 ? -32.576 0.582 15.978 1.00 94.19 512 SER A CA 1
ATOM 4101 C C . SER A 1 512 ? -31.837 0.493 17.321 1.00 94.19 512 SER A C 1
ATOM 4103 O O . SER A 1 512 ? -32.048 -0.456 18.076 1.00 94.19 512 SER A O 1
ATOM 4105 N N . LYS A 1 513 ? -30.943 1.458 17.579 1.00 93.44 513 LYS A N 1
ATOM 4106 C CA . LYS A 1 513 ? -30.051 1.537 18.753 1.00 93.44 513 LYS A CA 1
ATOM 4107 C C . LYS A 1 513 ? -29.078 0.362 18.970 1.00 93.44 513 LYS A C 1
ATOM 4109 O O . LYS A 1 513 ? -28.476 0.297 20.038 1.00 93.44 513 LYS A O 1
ATOM 4114 N N . GLN A 1 514 ? -28.899 -0.544 18.008 1.00 95.88 514 GLN A N 1
ATOM 4115 C CA . GLN A 1 514 ? -27.995 -1.693 18.131 1.00 95.88 514 GLN A CA 1
ATOM 4116 C C . GLN A 1 514 ? -26.939 -1.672 17.025 1.00 95.88 514 GLN A C 1
ATOM 4118 O O . GLN A 1 514 ? -27.284 -1.677 15.844 1.00 95.88 514 GLN A O 1
ATOM 4123 N N . TYR A 1 515 ? -25.668 -1.694 17.421 1.00 96.44 515 TYR A N 1
ATOM 4124 C CA . TYR A 1 515 ? -24.520 -1.514 16.537 1.00 96.44 515 TYR A CA 1
ATOM 4125 C C . TYR A 1 515 ? -23.517 -2.659 16.667 1.00 96.44 515 TYR A C 1
ATOM 4127 O O . TYR A 1 515 ? -23.293 -3.173 17.764 1.00 96.44 515 TYR A O 1
ATOM 4135 N N . LEU A 1 516 ? -22.882 -3.025 15.556 1.00 97.75 516 LEU A N 1
ATOM 4136 C CA . LEU A 1 516 ? -21.682 -3.847 15.520 1.00 97.75 516 LEU A CA 1
ATOM 4137 C C . LEU A 1 516 ? -20.463 -2.923 15.523 1.00 97.75 516 LEU A C 1
ATOM 4139 O O . LEU A 1 516 ? -20.267 -2.132 14.601 1.00 97.75 516 LEU A O 1
ATOM 4143 N N . VAL A 1 517 ? -19.634 -3.044 16.555 1.00 96.81 517 VAL A N 1
ATOM 4144 C CA . VAL A 1 517 ? -18.418 -2.248 16.730 1.00 96.81 517 VAL A CA 1
ATOM 4145 C C . VAL A 1 517 ? -17.209 -3.175 16.737 1.00 96.81 517 VAL A C 1
ATOM 4147 O O . VAL A 1 517 ? -17.128 -4.090 17.558 1.00 96.81 517 VAL A O 1
ATOM 4150 N N . ARG A 1 518 ? -16.246 -2.933 15.845 1.00 97.81 518 ARG A N 1
ATOM 4151 C CA . ARG A 1 518 ? -14.921 -3.565 15.898 1.00 97.81 518 ARG A CA 1
ATOM 4152 C C . ARG A 1 518 ? -13.863 -2.511 16.133 1.00 97.81 518 ARG A C 1
ATOM 4154 O O . ARG A 1 518 ? -13.784 -1.533 15.396 1.00 97.81 518 ARG A O 1
ATOM 4161 N N . VAL A 1 519 ? -13.031 -2.760 17.132 1.00 96.75 519 VAL A N 1
ATOM 4162 C CA . VAL A 1 519 ? -11.854 -1.952 17.448 1.00 96.75 519 VAL A CA 1
ATOM 4163 C C . VAL A 1 519 ? -10.628 -2.849 17.429 1.00 96.75 519 VAL A C 1
ATOM 4165 O O . VAL A 1 519 ? -10.672 -3.980 17.925 1.00 96.75 519 VAL A O 1
ATOM 4168 N N . GLU A 1 520 ? -9.542 -2.359 16.845 1.00 97.19 520 GLU A N 1
ATOM 4169 C CA . GLU A 1 520 ? -8.281 -3.089 16.765 1.00 97.19 520 GLU A CA 1
ATOM 4170 C C . GLU A 1 520 ? -7.094 -2.264 17.248 1.00 97.19 520 GLU A C 1
ATOM 4172 O O . GLU A 1 520 ? -7.074 -1.040 17.118 1.00 97.19 520 GLU A O 1
ATOM 4177 N N . HIS A 1 521 ? -6.087 -2.957 17.775 1.00 97.75 521 HIS A N 1
ATOM 4178 C CA . HIS A 1 521 ? -4.766 -2.398 18.008 1.00 97.75 521 HIS A CA 1
ATOM 4179 C C . HIS A 1 521 ? -3.869 -2.771 16.830 1.00 97.75 521 HIS A C 1
ATOM 4181 O O . HIS A 1 521 ? -3.392 -3.899 16.748 1.00 97.75 521 HIS A O 1
ATOM 4187 N N . PHE A 1 522 ? -3.661 -1.848 15.895 1.00 96.19 522 PHE A N 1
ATOM 4188 C CA . PHE A 1 522 ? -3.087 -2.166 14.578 1.00 96.19 522 PHE A CA 1
ATOM 4189 C C . PHE A 1 522 ? -1.549 -2.141 14.520 1.00 96.19 522 PHE A C 1
ATOM 4191 O O . PHE A 1 522 ? -0.977 -2.431 13.469 1.00 96.19 522 PHE A O 1
ATOM 4198 N N . PHE A 1 523 ? -0.891 -1.818 15.638 1.00 97.56 523 PHE A N 1
ATOM 4199 C CA . PHE A 1 523 ? 0.553 -1.977 15.856 1.00 97.56 523 PHE A CA 1
ATOM 4200 C C . PHE A 1 523 ? 0.872 -3.373 16.411 1.00 97.56 523 PHE A C 1
ATOM 4202 O O . PHE A 1 523 ? 0.141 -3.886 17.270 1.00 97.56 523 PHE A O 1
ATOM 4209 N N . GLU A 1 524 ? 1.995 -3.934 15.969 1.00 96.50 524 GLU A N 1
ATOM 4210 C CA . GLU A 1 524 ? 2.556 -5.202 16.442 1.00 96.50 524 GLU A CA 1
ATOM 4211 C C . GLU A 1 524 ? 3.346 -5.041 17.742 1.00 96.50 524 GLU A C 1
ATOM 4213 O O . GLU A 1 524 ? 3.640 -3.932 18.187 1.00 96.50 524 GLU A O 1
ATOM 4218 N N . LEU A 1 525 ? 3.693 -6.161 18.378 1.00 95.00 525 LEU A N 1
ATOM 4219 C CA . LEU A 1 525 ? 4.554 -6.168 19.557 1.00 95.00 525 LEU A CA 1
ATOM 4220 C C . LEU A 1 525 ? 5.981 -5.732 19.170 1.00 95.00 525 LEU A C 1
ATOM 4222 O O . LEU A 1 525 ? 6.528 -6.209 18.182 1.00 95.00 525 LEU A O 1
ATOM 4226 N N . ASN A 1 526 ? 6.597 -4.864 19.977 1.00 93.62 526 ASN A N 1
ATOM 4227 C CA . ASN A 1 526 ? 7.962 -4.338 19.790 1.00 93.62 526 ASN A CA 1
ATOM 4228 C C . ASN A 1 526 ? 8.215 -3.484 18.522 1.00 93.62 526 ASN A C 1
ATOM 4230 O O . ASN A 1 526 ? 9.367 -3.159 18.246 1.00 93.62 526 ASN A O 1
ATOM 4234 N N . GLU A 1 527 ? 7.179 -3.077 17.783 1.00 94.38 527 GLU A N 1
ATOM 4235 C CA . GLU A 1 527 ? 7.301 -2.142 16.647 1.00 94.38 527 GLU A CA 1
ATOM 4236 C C . GLU A 1 527 ? 7.620 -0.697 17.073 1.00 94.38 527 GLU A C 1
ATOM 4238 O O . GLU A 1 527 ? 8.384 -0.001 16.408 1.00 94.38 527 GLU A O 1
ATOM 4243 N N . ASP A 1 528 ? 7.026 -0.231 18.173 1.00 96.50 528 ASP A N 1
ATOM 4244 C CA . ASP A 1 528 ? 7.180 1.121 18.702 1.00 96.50 528 ASP A CA 1
ATOM 4245 C C . ASP A 1 528 ? 7.202 1.098 20.237 1.00 96.50 528 ASP A C 1
ATOM 4247 O O . ASP A 1 528 ? 6.317 0.531 20.879 1.00 96.50 528 ASP A O 1
ATOM 4251 N N . ALA A 1 529 ? 8.188 1.760 20.847 1.00 96.06 529 ALA A N 1
ATOM 4252 C CA . ALA A 1 529 ? 8.376 1.747 22.301 1.00 96.06 529 ALA A CA 1
ATOM 4253 C C . ALA A 1 529 ? 7.162 2.261 23.108 1.00 96.06 529 ALA A C 1
ATOM 4255 O O . ALA A 1 529 ? 6.993 1.871 24.263 1.00 96.06 529 ALA A O 1
ATOM 4256 N N . VAL A 1 530 ? 6.328 3.123 22.514 1.00 96.19 530 VAL A N 1
ATOM 4257 C CA . VAL A 1 530 ? 5.130 3.704 23.142 1.00 96.19 530 VAL A CA 1
ATOM 4258 C C . VAL A 1 530 ? 3.861 3.034 22.619 1.00 96.19 530 VAL A C 1
ATOM 4260 O O . VAL A 1 530 ? 2.989 2.669 23.403 1.00 96.19 530 VAL A O 1
ATOM 4263 N N . TYR A 1 531 ? 3.749 2.874 21.300 1.00 96.88 531 TYR A N 1
ATOM 4264 C CA . TYR A 1 531 ? 2.489 2.502 20.648 1.00 96.88 531 TYR A CA 1
ATOM 4265 C C . TYR A 1 531 ? 2.282 0.995 20.458 1.00 96.88 531 TYR A C 1
ATOM 4267 O O . TYR A 1 531 ? 1.167 0.580 20.156 1.00 96.88 531 TYR A O 1
ATOM 4275 N N . SER A 1 532 ? 3.296 0.172 20.739 1.00 97.00 532 SER A N 1
ATOM 4276 C CA . SER A 1 532 ? 3.181 -1.292 20.853 1.00 97.00 532 SER A CA 1
ATOM 4277 C C . SER A 1 532 ? 2.846 -1.777 22.272 1.00 97.00 532 SER A C 1
ATOM 4279 O O . SER A 1 532 ? 3.134 -2.924 22.612 1.00 97.00 532 SER A O 1
ATOM 4281 N N . GLN A 1 533 ? 2.268 -0.919 23.119 1.00 96.94 533 GLN A N 1
ATOM 4282 C CA . GLN A 1 533 ? 1.881 -1.249 24.495 1.00 96.94 533 GLN A CA 1
ATOM 4283 C C . GLN A 1 533 ? 0.359 -1.428 24.636 1.00 96.94 533 GLN A C 1
ATOM 4285 O O . GLN A 1 533 ? -0.399 -0.689 23.999 1.00 96.94 533 GLN A O 1
ATOM 4290 N N . PRO A 1 534 ? -0.117 -2.348 25.504 1.00 96.94 534 PRO A N 1
ATOM 4291 C CA . PRO A 1 534 ? -1.542 -2.534 25.756 1.00 96.94 534 PRO A CA 1
ATOM 4292 C C . PRO A 1 534 ? -2.247 -1.220 26.094 1.00 96.94 534 PRO A C 1
ATOM 4294 O O . PRO A 1 534 ? -1.831 -0.479 26.984 1.00 96.94 534 PRO A O 1
ATOM 4297 N N . THR A 1 535 ? -3.335 -0.938 25.386 1.00 95.88 535 THR A N 1
ATOM 4298 C CA . THR A 1 535 ? -4.036 0.347 25.451 1.00 95.88 535 THR A CA 1
ATOM 4299 C C . THR A 1 535 ? -5.464 0.145 25.921 1.00 95.88 535 THR A C 1
ATOM 4301 O O . THR A 1 535 ? -6.167 -0.738 25.434 1.00 95.88 535 THR A O 1
ATOM 4304 N N . THR A 1 536 ? -5.887 0.962 26.887 1.00 95.38 536 THR A N 1
ATOM 4305 C CA . THR A 1 536 ? -7.225 0.904 27.485 1.00 95.38 536 THR A CA 1
ATOM 4306 C C . THR A 1 536 ? -7.959 2.217 27.260 1.00 95.38 536 THR A C 1
ATOM 4308 O O . THR A 1 536 ? -7.410 3.284 27.522 1.00 95.38 536 THR A O 1
ATOM 4311 N N . PHE A 1 537 ? -9.204 2.131 26.803 1.00 93.88 537 PHE A N 1
ATOM 4312 C CA . PHE A 1 537 ? -10.085 3.270 26.553 1.00 93.88 537 PHE A CA 1
ATOM 4313 C C . PHE A 1 537 ? -11.538 2.906 26.881 1.00 93.88 537 PHE A C 1
ATOM 4315 O O . PHE A 1 537 ? -11.876 1.735 27.049 1.00 93.88 537 PHE A O 1
ATOM 4322 N N . ASP A 1 538 ? -12.400 3.914 26.984 1.00 93.88 538 ASP A N 1
ATOM 4323 C CA . ASP A 1 538 ? -13.818 3.745 27.302 1.00 93.88 538 ASP A CA 1
ATOM 4324 C C . ASP A 1 538 ? -14.694 3.918 26.053 1.00 93.88 538 ASP A C 1
ATOM 4326 O O . ASP A 1 538 ? -14.698 4.984 25.430 1.00 93.88 538 ASP A O 1
ATOM 4330 N N . LEU A 1 539 ? -15.472 2.889 25.706 1.00 93.44 539 LEU A N 1
ATOM 4331 C CA . LEU A 1 539 ? -16.428 2.965 24.596 1.00 93.44 539 LEU A CA 1
ATOM 4332 C C . LEU A 1 539 ? -17.577 3.947 24.874 1.00 93.44 539 LEU A C 1
ATOM 4334 O O . LEU A 1 539 ? -18.079 4.553 23.927 1.00 93.44 539 LEU A O 1
ATOM 4338 N N . GLN A 1 540 ? -17.975 4.143 26.138 1.00 93.94 540 GLN A N 1
ATOM 4339 C CA . GLN A 1 540 ? -19.028 5.104 26.487 1.00 93.94 540 GLN A CA 1
ATOM 4340 C C . GLN A 1 540 ? -18.569 6.537 26.209 1.00 93.94 540 GLN A C 1
ATOM 4342 O O . GLN A 1 540 ? -19.285 7.303 25.568 1.00 93.94 540 GLN A O 1
ATOM 4347 N N . SER A 1 541 ? -17.363 6.894 26.651 1.00 91.31 541 SER A N 1
ATOM 4348 C CA . SER A 1 541 ? -16.769 8.208 26.406 1.00 91.31 541 SER A CA 1
ATOM 4349 C C . SER A 1 541 ? -16.593 8.501 24.914 1.00 91.31 541 SER A C 1
ATOM 4351 O O . SER A 1 541 ? -16.843 9.628 24.496 1.00 91.31 541 SER A O 1
ATOM 4353 N N . LEU A 1 542 ? -16.229 7.505 24.094 1.00 88.56 542 LEU A N 1
ATOM 4354 C CA . LEU A 1 542 ? -16.134 7.683 22.641 1.00 88.56 542 LEU A CA 1
ATOM 4355 C C . LEU A 1 542 ? -17.509 7.977 22.018 1.00 88.56 542 LEU A C 1
ATOM 4357 O O . LEU A 1 542 ? -17.691 9.039 21.422 1.00 88.56 542 LEU A O 1
ATOM 4361 N N . PHE A 1 543 ? -18.492 7.092 22.207 1.00 88.75 543 PHE A N 1
ATOM 4362 C CA . PHE A 1 543 ? -19.804 7.169 21.542 1.00 88.75 543 PHE A CA 1
ATOM 4363 C C . PHE A 1 543 ? -20.864 7.987 22.299 1.00 88.75 543 PHE A C 1
ATOM 4365 O O . PHE A 1 543 ? -22.054 7.908 21.997 1.00 88.75 543 PHE A O 1
ATOM 4372 N N . ASN A 1 544 ? -20.443 8.813 23.258 1.00 89.25 544 ASN A N 1
ATOM 4373 C CA . ASN A 1 544 ? -21.326 9.587 24.134 1.00 89.25 544 ASN A CA 1
ATOM 4374 C C . ASN A 1 544 ? -22.297 10.517 23.369 1.00 89.25 544 ASN A C 1
ATOM 4376 O O . ASN A 1 544 ? -23.394 10.787 23.854 1.00 89.25 544 ASN A O 1
ATOM 4380 N N . SER A 1 545 ? -21.929 10.977 22.163 1.00 89.44 545 SER A N 1
ATOM 4381 C CA . SER A 1 545 ? -22.800 11.781 21.286 1.00 89.44 545 SER A CA 1
ATOM 4382 C C . SER A 1 545 ? -23.999 11.015 20.711 1.00 89.44 545 SER A C 1
ATOM 4384 O O . SER A 1 545 ? -24.974 11.642 20.294 1.00 89.44 545 SER A O 1
ATOM 4386 N N . LEU A 1 546 ? -23.937 9.679 20.688 1.00 89.75 546 LEU A N 1
ATOM 4387 C CA . LEU A 1 546 ? -24.986 8.795 20.175 1.00 89.75 546 LEU A CA 1
ATOM 4388 C C . LEU A 1 546 ? -25.948 8.331 21.278 1.00 89.75 546 LEU A C 1
ATOM 4390 O O . LEU A 1 546 ? -27.093 7.984 20.989 1.00 89.75 546 LEU A O 1
ATOM 4394 N N . GLY A 1 547 ? -25.494 8.330 22.535 1.00 91.44 547 GLY A N 1
ATOM 4395 C CA . GLY A 1 547 ? -26.286 7.982 23.711 1.00 91.44 547 GLY A CA 1
ATOM 4396 C C . GLY A 1 547 ? -25.508 7.188 24.763 1.00 91.44 547 GLY A C 1
ATOM 4397 O O . GLY A 1 547 ? -24.325 6.878 24.620 1.00 91.44 547 GLY A O 1
ATOM 4398 N N . SER A 1 548 ? -26.198 6.834 25.843 1.00 94.69 548 SER A N 1
ATOM 4399 C CA . SER A 1 548 ? -25.698 5.920 26.870 1.00 94.69 548 SER A CA 1
ATOM 4400 C C . SER A 1 548 ? -25.762 4.468 26.382 1.00 94.69 548 SER A C 1
ATOM 4402 O O . SER A 1 548 ? -26.792 4.002 25.894 1.00 94.69 548 SER A O 1
ATOM 4404 N N . ILE A 1 549 ? -24.667 3.731 26.549 1.00 95.50 549 ILE A N 1
ATOM 4405 C CA . ILE A 1 549 ? -24.580 2.293 26.315 1.00 95.50 549 ILE A CA 1
ATOM 4406 C C . ILE A 1 549 ? -25.380 1.591 27.416 1.00 95.50 549 ILE A C 1
ATOM 4408 O O . ILE A 1 549 ? -25.083 1.691 28.606 1.00 95.50 549 ILE A O 1
ATOM 4412 N N . LYS A 1 550 ? -26.425 0.877 27.005 1.00 95.00 550 LYS A N 1
ATOM 4413 C CA . LYS A 1 550 ? -27.254 0.022 27.858 1.00 95.00 550 LYS A CA 1
ATOM 4414 C C . LYS A 1 550 ? -26.617 -1.352 28.063 1.00 95.00 550 LYS A C 1
ATOM 4416 O O . LYS A 1 550 ? -26.739 -1.929 29.138 1.00 95.00 550 LYS A O 1
ATOM 4421 N N . GLU A 1 551 ? -25.991 -1.885 27.020 1.00 94.38 551 GLU A N 1
ATOM 4422 C CA . GLU A 1 551 ? -25.434 -3.237 26.981 1.00 94.38 551 GLU A CA 1
ATOM 4423 C C . GLU A 1 551 ? -24.240 -3.275 26.023 1.00 94.38 551 GLU A C 1
ATOM 4425 O O . GLU A 1 551 ? -24.282 -2.689 24.939 1.00 94.38 551 GLU A O 1
ATOM 4430 N N . LEU A 1 552 ? -23.189 -3.984 26.433 1.00 95.19 552 LEU A N 1
ATOM 4431 C CA . LEU A 1 552 ? -21.986 -4.233 25.649 1.00 95.19 552 LEU A CA 1
ATOM 4432 C C . LEU A 1 552 ? -21.702 -5.736 25.680 1.00 95.19 552 LEU A C 1
ATOM 4434 O O . LEU A 1 552 ? -21.320 -6.272 26.719 1.00 95.19 552 LEU A O 1
ATOM 4438 N N . LEU A 1 553 ? -21.900 -6.412 24.551 1.00 94.69 553 LEU A N 1
ATOM 4439 C CA . LEU A 1 553 ? -21.720 -7.855 24.427 1.00 94.69 553 LEU A CA 1
ATOM 4440 C C . LEU A 1 553 ? -20.515 -8.164 23.537 1.00 94.69 553 LEU A C 1
ATOM 4442 O O . LEU A 1 553 ? -20.509 -7.806 22.362 1.00 94.69 553 LEU A O 1
ATOM 4446 N N . GLU A 1 554 ? -19.501 -8.838 24.080 1.00 96.25 554 GLU A N 1
ATOM 4447 C CA . GLU A 1 554 ? -18.314 -9.236 23.318 1.00 96.25 554 GLU A CA 1
ATOM 4448 C C . GLU A 1 554 ? -18.552 -10.525 22.521 1.00 96.25 554 GLU A C 1
ATOM 4450 O O . GLU A 1 554 ? -18.991 -11.546 23.056 1.00 96.25 554 GLU A O 1
ATOM 4455 N N . LEU A 1 555 ? -18.226 -10.476 21.232 1.00 95.56 555 LEU A N 1
ATOM 4456 C CA . LEU A 1 555 ? -18.477 -11.526 20.253 1.00 95.56 555 LEU A CA 1
ATOM 4457 C C . LEU A 1 555 ? -17.173 -12.054 19.637 1.00 95.56 555 LEU A C 1
ATOM 4459 O O . LEU A 1 555 ? -16.106 -11.440 19.716 1.00 95.56 555 LEU A O 1
ATOM 4463 N N . THR A 1 556 ? -17.276 -13.191 18.953 1.00 95.50 556 THR A N 1
ATOM 4464 C CA . THR A 1 556 ? -16.278 -13.639 17.974 1.00 95.50 556 THR A CA 1
ATOM 4465 C C . THR A 1 556 ? -16.093 -12.610 16.848 1.00 95.50 556 THR A C 1
ATOM 4467 O O . THR A 1 556 ? -16.965 -11.783 16.587 1.00 95.50 556 THR A O 1
ATOM 4470 N N . LEU A 1 557 ? -14.973 -12.687 16.114 1.00 95.88 557 LEU A N 1
ATOM 4471 C CA . LEU A 1 557 ? -14.687 -11.782 14.986 1.00 95.88 557 LEU A CA 1
ATOM 4472 C C . LEU A 1 557 ? -15.793 -11.800 13.910 1.00 95.88 557 LEU A C 1
ATOM 4474 O O . LEU A 1 557 ? -16.162 -10.754 13.372 1.00 95.88 557 LEU A O 1
ATOM 4478 N N . GLY A 1 558 ? -16.357 -12.984 13.649 1.00 95.88 558 GLY A N 1
ATOM 4479 C CA . GLY A 1 558 ? -17.496 -13.192 12.749 1.00 95.88 558 GLY A CA 1
ATOM 4480 C C . GLY A 1 558 ? -18.856 -12.757 13.311 1.00 95.88 558 GLY A C 1
ATOM 4481 O O . GLY A 1 558 ? -19.861 -12.981 12.648 1.00 95.88 558 GLY A O 1
ATOM 4482 N N . ALA A 1 559 ? -18.903 -12.168 14.513 1.00 96.50 559 ALA A N 1
ATOM 4483 C CA . ALA A 1 559 ? -20.106 -11.660 15.181 1.00 96.50 559 ALA A CA 1
ATOM 4484 C C . ALA A 1 559 ? -21.253 -12.686 15.348 1.00 96.50 559 ALA A C 1
ATOM 4486 O O . ALA A 1 559 ? -22.417 -12.311 15.466 1.00 96.50 559 ALA A O 1
ATOM 4487 N N . ASN A 1 560 ? -20.931 -13.984 15.371 1.00 95.69 560 ASN A N 1
ATOM 4488 C CA . ASN A 1 560 ? -21.897 -15.089 15.309 1.00 95.69 560 ASN A CA 1
ATOM 4489 C C . ASN A 1 5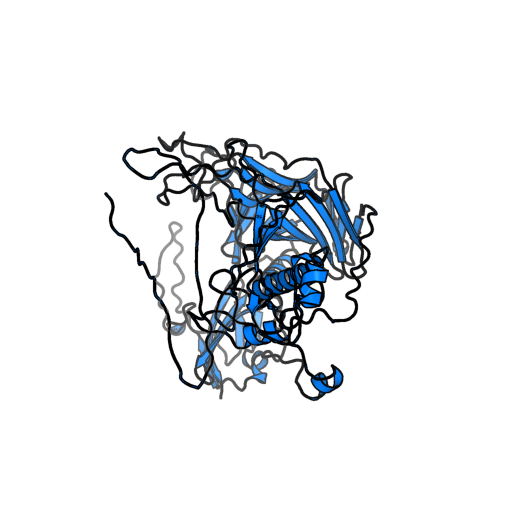60 ? -22.012 -15.922 16.601 1.00 95.69 560 ASN A C 1
ATOM 4491 O O . ASN A 1 560 ? -22.810 -16.854 16.659 1.00 95.69 560 ASN A O 1
ATOM 4495 N N . MET A 1 561 ? -21.203 -15.621 17.617 1.00 94.94 561 MET A N 1
ATOM 4496 C CA . MET A 1 561 ? -21.131 -16.338 18.895 1.00 94.94 561 MET A CA 1
ATOM 4497 C C . MET A 1 561 ? -20.588 -15.382 19.966 1.00 94.94 561 MET A C 1
ATOM 4499 O O . MET A 1 561 ? -19.750 -14.532 19.647 1.00 94.94 561 MET A O 1
ATOM 4503 N N . GLN A 1 562 ? -21.034 -15.496 21.223 1.00 94.19 562 GLN A N 1
ATOM 4504 C CA . GLN A 1 562 ? -20.445 -14.711 22.315 1.00 94.19 562 GLN A CA 1
ATOM 4505 C C . GLN A 1 562 ? -19.030 -15.210 22.605 1.00 94.19 562 GLN A C 1
ATOM 4507 O O . GLN A 1 562 ? -18.771 -16.411 22.556 1.00 94.19 562 GLN A O 1
ATOM 4512 N N . LEU A 1 563 ? -18.098 -14.318 22.950 1.00 92.25 563 LEU A N 1
ATOM 4513 C CA . LEU A 1 563 ? -16.715 -14.734 23.215 1.00 92.25 563 LEU A CA 1
ATOM 4514 C C . LEU A 1 563 ? -16.615 -15.724 24.394 1.00 92.25 563 LEU A C 1
ATOM 4516 O O . LEU A 1 563 ? -15.759 -16.607 24.380 1.00 92.25 563 LEU A O 1
ATOM 4520 N N . ALA A 1 564 ? -17.520 -15.606 25.372 1.00 90.50 564 ALA A N 1
ATOM 4521 C CA . ALA A 1 564 ? -17.600 -16.488 26.535 1.00 90.50 564 ALA A CA 1
ATOM 4522 C C . ALA A 1 564 ? -17.956 -17.950 26.187 1.00 90.50 564 ALA A C 1
ATOM 4524 O O . ALA A 1 564 ? -17.537 -18.852 26.911 1.00 90.50 564 ALA A O 1
ATOM 4525 N N . ASP A 1 565 ? -18.655 -18.182 25.070 1.00 92.06 565 ASP A N 1
ATOM 4526 C CA . ASP A 1 565 ? -19.084 -19.513 24.609 1.00 92.06 565 ASP A CA 1
ATOM 4527 C C . ASP A 1 565 ? -17.999 -20.227 23.771 1.00 92.06 565 ASP A C 1
ATOM 4529 O O . ASP A 1 565 ? -18.180 -21.356 23.308 1.00 92.06 565 ASP A O 1
ATOM 4533 N N . VAL A 1 566 ? -16.850 -19.576 23.538 1.00 90.56 566 VAL A N 1
ATOM 4534 C CA . VAL A 1 566 ? -15.781 -20.108 22.682 1.00 90.56 566 VAL A CA 1
ATOM 4535 C C . VAL A 1 566 ? -14.958 -21.165 23.418 1.00 90.56 566 VAL A C 1
ATOM 4537 O O . VAL A 1 566 ? -14.064 -20.859 24.213 1.00 90.56 566 VAL A O 1
ATOM 4540 N N . HIS A 1 567 ? -15.176 -22.424 23.049 1.00 88.12 567 HIS A N 1
ATOM 4541 C CA . HIS A 1 567 ? -14.326 -23.546 23.435 1.00 88.12 567 HIS A CA 1
ATOM 4542 C C . HIS A 1 567 ? -13.234 -23.787 22.386 1.00 88.12 567 HIS A C 1
ATOM 4544 O O . HIS A 1 567 ? -13.521 -24.045 21.217 1.00 88.12 567 HIS A O 1
ATOM 4550 N N . ARG A 1 568 ? -11.963 -23.709 22.797 1.00 87.56 568 ARG A N 1
ATOM 4551 C CA . ARG A 1 568 ? -10.815 -24.047 21.944 1.00 87.56 568 ARG A CA 1
ATOM 4552 C C . ARG A 1 568 ? -10.386 -25.492 22.176 1.00 87.56 568 ARG A C 1
ATOM 4554 O O . ARG A 1 568 ? -10.327 -25.948 23.315 1.00 87.56 568 ARG A O 1
ATOM 4561 N N . LEU A 1 569 ? -10.059 -26.183 21.087 1.00 90.19 569 LEU A N 1
ATOM 4562 C CA . LEU A 1 569 ? -9.361 -27.464 21.145 1.00 90.19 569 LEU A CA 1
ATOM 4563 C C . LEU A 1 569 ? -7.960 -27.266 21.741 1.00 90.19 569 LEU A C 1
ATOM 4565 O O . LEU A 1 569 ? -7.354 -26.203 21.589 1.00 90.19 569 LEU A O 1
ATOM 4569 N N . VAL A 1 570 ? -7.479 -28.298 22.433 1.00 89.44 570 VAL A N 1
ATOM 4570 C CA . VAL A 1 570 ? -6.173 -28.317 23.095 1.00 89.44 570 VAL A CA 1
ATOM 4571 C C . VAL A 1 570 ? -5.248 -29.226 22.304 1.00 89.44 570 VAL A C 1
ATOM 4573 O O . VAL A 1 570 ? -5.586 -30.380 22.040 1.00 89.44 570 VAL A O 1
ATOM 4576 N N . TRP A 1 571 ? -4.081 -28.708 21.948 1.00 89.69 571 TRP A N 1
ATOM 4577 C CA . TRP A 1 571 ? -3.059 -29.406 21.178 1.00 89.69 571 TRP A CA 1
ATOM 4578 C C . TRP A 1 571 ? -1.720 -29.345 21.913 1.00 89.69 571 TRP A C 1
ATOM 4580 O O . TRP A 1 571 ? -1.483 -28.454 22.731 1.00 89.69 571 TRP A O 1
ATOM 4590 N N . VAL A 1 572 ? -0.842 -30.292 21.591 1.00 92.94 572 VAL A N 1
ATOM 4591 C CA . VAL A 1 572 ? 0.556 -30.297 22.029 1.00 92.94 572 VAL A CA 1
ATOM 4592 C C . VAL A 1 572 ? 1.418 -30.126 20.783 1.00 92.94 572 VAL A C 1
ATOM 4594 O O . VAL A 1 572 ? 1.202 -30.833 19.797 1.00 92.94 572 VAL A O 1
ATOM 4597 N N . THR A 1 573 ? 2.348 -29.172 20.793 1.00 90.69 573 THR A N 1
ATOM 4598 C CA . THR A 1 573 ? 3.280 -28.965 19.675 1.00 90.69 573 THR A CA 1
ATOM 4599 C C . THR A 1 573 ? 4.306 -30.099 19.607 1.00 90.69 573 THR A C 1
ATOM 4601 O O . THR A 1 573 ? 4.492 -30.860 20.558 1.00 90.69 573 THR A O 1
ATOM 4604 N N . THR A 1 574 ? 5.032 -30.202 18.493 1.00 90.75 574 THR A N 1
ATOM 4605 C CA . THR A 1 574 ? 6.175 -31.126 18.355 1.00 90.75 574 THR A CA 1
ATOM 4606 C C . THR A 1 574 ? 7.306 -30.850 19.351 1.00 90.75 574 THR A C 1
ATOM 4608 O O . THR A 1 574 ? 8.123 -31.730 19.601 1.00 90.75 574 THR A O 1
ATOM 4611 N N . GLU A 1 575 ? 7.335 -29.653 19.937 1.00 90.62 575 GLU A N 1
ATOM 4612 C CA . GLU A 1 575 ? 8.284 -29.217 20.970 1.00 90.62 575 GLU A CA 1
ATOM 4613 C C . GLU A 1 575 ? 7.784 -29.523 22.396 1.00 90.62 575 GLU A C 1
ATOM 4615 O O . GLU A 1 575 ? 8.494 -29.290 23.371 1.00 90.62 575 GLU A O 1
ATOM 4620 N N . GLY A 1 576 ? 6.576 -30.084 22.532 1.00 88.75 576 GLY A N 1
ATOM 4621 C CA . GLY A 1 576 ? 5.965 -30.437 23.814 1.00 88.75 576 GLY A CA 1
ATOM 4622 C C . GLY A 1 576 ? 5.180 -29.304 24.481 1.00 88.75 576 GLY A C 1
ATOM 4623 O O . GLY A 1 576 ? 4.676 -29.495 25.589 1.00 88.75 576 GLY A O 1
ATOM 4624 N N . GLU A 1 577 ? 5.033 -28.145 23.833 1.00 87.69 577 GLU A N 1
ATOM 4625 C CA . GLU A 1 577 ? 4.237 -27.044 24.378 1.00 87.69 577 GLU A CA 1
ATOM 4626 C C . GLU A 1 577 ? 2.743 -27.367 24.304 1.00 87.69 577 GLU A C 1
ATOM 4628 O O . GLU A 1 577 ? 2.205 -27.676 23.240 1.00 87.69 577 GLU A O 1
ATOM 4633 N N . VAL A 1 578 ? 2.050 -27.274 25.439 1.00 85.25 578 VAL A N 1
ATOM 4634 C CA . VAL A 1 578 ? 0.596 -27.453 25.505 1.00 85.25 578 VAL A CA 1
ATOM 4635 C C . VAL A 1 578 ? -0.078 -26.108 25.257 1.00 85.25 578 VAL A C 1
ATOM 4637 O O . VAL A 1 578 ? 0.158 -25.145 25.986 1.00 85.25 578 VAL A O 1
ATOM 4640 N N . SER A 1 579 ? -0.962 -26.031 24.263 1.00 81.38 579 SER A N 1
ATOM 4641 C CA . SER A 1 579 ? -1.727 -24.810 24.010 1.00 81.38 579 SER A CA 1
ATOM 4642 C C . SER A 1 579 ? -2.628 -24.480 25.204 1.00 81.38 579 SER A C 1
ATOM 4644 O O . SER A 1 579 ? -3.461 -25.306 25.586 1.00 81.38 579 SER A O 1
ATOM 4646 N N . ASN A 1 580 ? -2.514 -23.269 25.757 1.00 69.88 580 ASN A N 1
ATOM 4647 C CA . ASN A 1 580 ? -3.330 -22.835 26.895 1.00 69.88 580 ASN A CA 1
ATOM 4648 C C . ASN A 1 580 ? -4.836 -22.988 26.608 1.00 69.88 580 ASN A C 1
ATOM 4650 O O . ASN A 1 580 ? -5.382 -22.345 25.711 1.00 69.88 580 ASN A O 1
ATOM 4654 N N . SER A 1 581 ? -5.504 -23.823 27.407 1.00 57.50 581 SER A N 1
ATOM 4655 C CA . SER A 1 581 ? -6.920 -24.189 27.264 1.00 57.50 581 SER A CA 1
ATOM 4656 C C . SER A 1 581 ? -7.892 -23.203 27.920 1.00 57.50 581 SER A C 1
ATOM 4658 O O . SER A 1 581 ? -9.075 -23.510 28.074 1.00 57.50 581 SER A O 1
ATOM 4660 N N . THR A 1 582 ? -7.413 -22.030 28.343 1.00 57.06 582 THR A N 1
ATOM 4661 C CA . THR A 1 582 ? -8.231 -21.046 29.051 1.00 57.06 582 THR A CA 1
ATOM 4662 C C . THR A 1 582 ? -9.405 -20.601 28.185 1.00 57.06 582 THR A C 1
ATOM 4664 O O . THR A 1 582 ? -9.234 -20.046 27.096 1.00 57.06 582 THR A O 1
ATOM 4667 N N . SER A 1 583 ? -10.620 -20.825 28.694 1.00 56.50 583 SER A N 1
ATOM 4668 C CA . SER A 1 583 ? -11.816 -20.188 28.156 1.00 56.50 583 SER A CA 1
ATOM 4669 C C . SER A 1 583 ? -11.582 -18.681 28.141 1.00 56.50 583 SER A C 1
ATOM 4671 O O . SER A 1 583 ? -11.151 -18.096 29.140 1.00 56.50 583 SER A O 1
ATOM 4673 N N . LYS A 1 584 ? -11.832 -18.033 26.998 1.00 61.91 584 LYS A N 1
ATOM 4674 C CA . LYS A 1 584 ? -11.733 -16.575 26.895 1.00 61.91 584 LYS A CA 1
ATOM 4675 C C . LYS A 1 584 ? -12.938 -15.938 27.585 1.00 61.91 584 LYS A C 1
ATOM 4677 O O . LYS A 1 584 ? -13.848 -15.439 26.933 1.00 61.91 584 LYS A O 1
ATOM 4682 N N . GLN A 1 585 ? -12.937 -15.951 28.917 1.00 59.62 585 GLN A N 1
ATOM 4683 C CA . GLN A 1 585 ? -13.832 -15.099 29.687 1.00 59.62 585 GLN A CA 1
ATOM 4684 C C . GLN A 1 585 ? -13.572 -13.645 29.289 1.00 59.62 585 GLN A C 1
ATOM 4686 O O . GLN A 1 585 ? -12.422 -13.199 29.239 1.00 59.62 585 GLN A O 1
ATOM 4691 N N . SER A 1 586 ? -14.642 -12.923 28.958 1.00 64.56 586 SER A N 1
ATOM 4692 C CA . SER A 1 586 ? -14.547 -11.511 28.605 1.00 64.56 586 SER A CA 1
ATOM 4693 C C . SER A 1 586 ? -14.013 -10.725 29.803 1.00 64.56 586 SER A C 1
ATOM 4695 O O . SER A 1 586 ? -14.582 -10.775 30.890 1.00 64.56 586 SER A O 1
ATOM 4697 N N . SER A 1 587 ? -12.920 -9.988 29.603 1.00 68.12 587 SER A N 1
ATOM 4698 C CA . SER A 1 587 ? -12.307 -9.130 30.626 1.00 68.12 587 SER A CA 1
ATOM 4699 C C . SER A 1 587 ? -12.944 -7.733 30.691 1.00 68.12 587 SER A C 1
ATOM 4701 O O . SER A 1 587 ? -12.284 -6.763 31.067 1.00 68.12 587 SER A O 1
ATOM 4703 N N . LEU A 1 588 ? -14.205 -7.599 30.264 1.00 79.88 588 LEU A N 1
ATOM 4704 C CA . LEU A 1 588 ? -14.929 -6.330 30.279 1.00 79.88 588 LEU A CA 1
ATOM 4705 C C . LEU A 1 588 ? -15.270 -5.896 31.709 1.00 79.88 588 LEU A C 1
ATOM 4707 O O . LEU A 1 588 ? -15.964 -6.599 32.442 1.00 79.88 588 LEU A O 1
ATOM 4711 N N . THR A 1 589 ? -14.851 -4.680 32.059 1.00 80.94 589 THR A N 1
ATOM 4712 C CA . THR A 1 589 ? -15.281 -3.979 33.274 1.00 80.94 589 THR A CA 1
ATOM 4713 C C . THR A 1 589 ? -16.126 -2.780 32.849 1.00 80.94 589 THR A C 1
ATOM 4715 O O . THR A 1 589 ? -15.598 -1.710 32.544 1.00 80.94 589 THR A O 1
ATOM 4718 N N . GLY A 1 590 ? -17.445 -2.972 32.763 1.00 89.38 590 GLY A N 1
ATOM 4719 C CA . GLY A 1 590 ? -18.348 -1.980 32.173 1.00 89.38 590 GLY A CA 1
ATOM 4720 C C . GLY A 1 590 ? -18.036 -1.762 30.689 1.00 89.38 590 GLY A C 1
ATOM 4721 O O . GLY A 1 590 ? -17.965 -2.722 29.926 1.00 89.38 590 GLY A O 1
ATOM 4722 N N . THR A 1 591 ? -17.829 -0.508 30.287 1.00 93.81 591 THR A N 1
ATOM 4723 C CA . THR A 1 591 ? -17.522 -0.098 28.903 1.00 93.81 591 THR A CA 1
ATOM 4724 C C . THR A 1 591 ? -16.025 0.089 28.621 1.00 93.81 591 THR A C 1
ATOM 4726 O O . THR A 1 591 ? -15.649 0.492 27.519 1.00 93.81 591 THR A O 1
ATOM 4729 N N . MET A 1 592 ? -15.164 -0.245 29.590 1.00 94.88 592 MET A N 1
ATOM 4730 C CA . MET A 1 592 ? -13.708 -0.181 29.453 1.00 94.88 592 MET A CA 1
ATOM 4731 C C . MET A 1 592 ? -13.187 -1.330 28.583 1.00 94.88 592 MET A C 1
ATOM 4733 O O . MET A 1 592 ? -13.350 -2.508 28.913 1.00 94.88 592 MET A O 1
ATOM 4737 N N . VAL A 1 593 ? -12.502 -0.982 27.495 1.00 94.62 593 VAL A N 1
ATOM 4738 C CA . VAL A 1 593 ? -11.895 -1.917 26.547 1.00 94.62 593 VAL A CA 1
ATOM 4739 C C . VAL A 1 593 ? -10.381 -1.761 26.570 1.00 94.62 593 VAL A C 1
ATOM 4741 O O . VAL A 1 593 ? -9.839 -0.735 26.170 1.00 94.62 593 VAL A O 1
ATOM 4744 N N . THR A 1 594 ? -9.693 -2.818 26.998 1.00 95.31 594 THR A N 1
ATOM 4745 C CA . THR A 1 594 ? -8.253 -3.002 26.775 1.00 95.31 594 THR A CA 1
ATOM 4746 C C . THR A 1 594 ? -8.019 -3.790 25.486 1.00 95.31 594 THR A C 1
ATOM 4748 O O . THR A 1 594 ? -8.699 -4.796 25.243 1.00 95.31 594 THR A O 1
ATOM 4751 N N . LEU A 1 595 ? -7.042 -3.356 24.690 1.00 96.19 595 LEU A N 1
ATOM 4752 C CA . LEU A 1 595 ? -6.492 -4.067 23.537 1.00 96.19 595 LEU A CA 1
ATOM 4753 C C . LEU A 1 595 ? -4.985 -4.267 23.726 1.00 96.19 595 LEU A C 1
ATOM 4755 O O . LEU A 1 595 ? -4.258 -3.310 23.988 1.00 96.19 595 LEU A O 1
ATOM 4759 N N . ASN A 1 596 ? -4.523 -5.504 23.565 1.00 96.44 596 ASN A N 1
ATOM 4760 C CA . ASN A 1 596 ? -3.104 -5.820 23.390 1.00 96.44 596 ASN A CA 1
ATOM 4761 C C . ASN A 1 596 ? -2.689 -5.626 21.916 1.00 96.44 596 ASN A C 1
ATOM 4763 O O . ASN A 1 596 ? -3.571 -5.620 21.055 1.00 96.44 596 ASN A O 1
ATOM 4767 N N . PRO A 1 597 ? -1.383 -5.542 21.596 1.00 97.44 597 PRO A N 1
ATOM 4768 C CA . PRO A 1 597 ? -0.893 -5.517 20.215 1.00 97.44 597 PRO A CA 1
ATOM 4769 C C . PRO A 1 597 ? -1.534 -6.568 19.295 1.00 97.44 597 PRO A C 1
ATOM 4771 O O . PRO A 1 597 ? -1.800 -7.695 19.714 1.00 97.44 597 PRO A O 1
ATOM 4774 N N . MET A 1 598 ? -1.824 -6.169 18.053 1.00 96.81 598 MET A N 1
ATOM 4775 C CA . MET A 1 598 ? -2.593 -6.894 17.020 1.00 96.81 598 MET A CA 1
ATOM 4776 C C . MET A 1 598 ? -4.029 -7.327 17.351 1.00 96.81 598 MET A C 1
ATOM 4778 O O . MET A 1 598 ? -4.738 -7.817 16.462 1.00 96.81 598 MET A O 1
ATOM 4782 N N . GLN A 1 599 ? -4.509 -7.135 18.581 1.00 96.75 599 GLN A N 1
ATOM 4783 C CA . GLN A 1 599 ? -5.819 -7.623 18.998 1.00 96.75 599 GLN A CA 1
ATOM 4784 C C . GLN A 1 599 ? -6.961 -6.853 18.319 1.00 96.75 599 GLN A C 1
ATOM 4786 O O . GLN A 1 599 ? -7.063 -5.638 18.459 1.00 96.75 599 GLN A O 1
ATOM 4791 N N . ILE A 1 600 ? -7.879 -7.584 17.681 1.00 97.44 600 ILE A N 1
ATOM 4792 C CA . ILE A 1 600 ? -9.226 -7.103 17.335 1.00 97.44 600 ILE A CA 1
ATOM 4793 C C . ILE A 1 600 ? -10.196 -7.570 18.427 1.00 97.44 600 ILE A C 1
ATOM 4795 O O . ILE A 1 600 ? -10.156 -8.737 18.832 1.00 97.44 600 ILE A O 1
ATOM 4799 N N . ARG A 1 601 ? -11.097 -6.693 18.879 1.00 96.94 601 ARG A N 1
ATOM 4800 C CA . ARG A 1 601 ? -12.272 -7.061 19.688 1.00 96.94 601 ARG A CA 1
ATOM 4801 C C . ARG A 1 601 ? -13.545 -6.626 18.966 1.00 96.94 601 ARG A C 1
ATOM 4803 O O . ARG A 1 601 ? -13.583 -5.566 18.345 1.00 96.94 601 ARG A O 1
ATOM 4810 N N . THR A 1 602 ? -14.558 -7.488 19.004 1.00 97.81 602 THR A N 1
ATOM 4811 C CA . THR A 1 602 ? -15.841 -7.309 18.307 1.00 97.81 602 THR A CA 1
ATOM 4812 C C . THR A 1 602 ? -16.951 -7.241 19.341 1.00 97.81 602 THR A C 1
ATOM 4814 O O . THR A 1 602 ? -17.019 -8.093 20.225 1.00 97.81 602 THR A O 1
ATOM 4817 N N . PHE A 1 603 ? -17.817 -6.241 19.233 1.00 97.06 603 PHE A N 1
ATOM 4818 C CA . PHE A 1 603 ? -18.865 -5.967 20.204 1.00 97.06 603 PHE A CA 1
ATOM 4819 C C . PHE A 1 603 ? -20.205 -5.714 19.522 1.00 97.06 603 PHE A C 1
ATOM 4821 O O . PHE A 1 603 ? -20.275 -4.980 18.538 1.00 97.06 603 PHE A O 1
ATOM 4828 N N . GLN A 1 604 ? -21.278 -6.250 20.097 1.00 96.75 604 GLN A N 1
ATOM 4829 C CA . GLN A 1 604 ? -22.620 -5.714 19.903 1.00 96.75 604 GLN A CA 1
ATOM 4830 C C . GLN A 1 604 ? -22.871 -4.665 20.993 1.00 96.75 604 GLN A C 1
ATOM 4832 O O . GLN A 1 604 ? -22.813 -4.973 22.184 1.00 96.75 604 GLN A O 1
ATOM 4837 N N . VAL A 1 605 ? -23.147 -3.430 20.581 1.00 96.25 605 VAL A N 1
ATOM 4838 C CA . VAL A 1 605 ? -23.429 -2.288 21.459 1.00 96.25 605 VAL A CA 1
ATOM 4839 C C . VAL A 1 605 ? -24.910 -1.944 21.350 1.00 96.25 605 VAL A C 1
ATOM 4841 O O . VAL A 1 605 ? -25.384 -1.628 20.260 1.00 96.25 605 VAL A O 1
ATOM 4844 N N . THR A 1 606 ? -25.639 -1.972 22.464 1.00 96.06 606 THR A N 1
ATOM 4845 C CA . THR A 1 606 ? -27.035 -1.510 22.531 1.00 96.06 606 THR A CA 1
ATOM 4846 C C . THR A 1 606 ? -27.083 -0.183 23.291 1.00 96.06 606 THR A C 1
ATOM 4848 O O . THR A 1 606 ? -26.626 -0.120 24.433 1.00 96.06 606 THR A O 1
ATOM 4851 N N . LEU A 1 607 ? -27.646 0.871 22.697 1.00 94.75 607 LEU A N 1
ATOM 4852 C CA . LEU A 1 607 ? -27.859 2.178 23.338 1.00 94.75 607 LEU A CA 1
ATOM 4853 C C . LEU A 1 607 ? -29.240 2.255 24.026 1.00 94.75 607 LEU A C 1
ATOM 4855 O O . LEU A 1 607 ? -30.152 1.496 23.684 1.00 94.75 607 LEU A O 1
ATOM 4859 N N . GLN A 1 608 ? -29.394 3.154 25.007 1.00 92.06 608 GLN A N 1
ATOM 4860 C CA . GLN A 1 608 ? -30.661 3.420 25.718 1.00 92.06 608 GLN A CA 1
ATOM 4861 C C . GLN A 1 608 ? -31.711 4.074 24.820 1.00 92.06 608 GLN A C 1
ATOM 4863 O O . GLN A 1 608 ? -31.388 5.052 24.111 1.00 92.06 608 GLN A O 1
#

Sequence (608 aa):
MDFLNFLTVIAIITFEIGTIPSWAVEIDLYTKSYYLNCGTLSGCQQFSYPWTYRGKYIENQIYDFNAFENGGNFCHGQLSITSRNETHYRIFLRGRSDPDRECDLNKQPNLADQCSACFSRLEFISGGWCMNDEASTHYNSIIDQHSLGAEFLRDQLGECARPKIGWQIDPFGHSREVASLFAQDDPSSPEYNVPERVQAFINIAHNEHLRIEFDDKGNMHKIVNKDKQIAIPLAAQGLYWYPSYPGNNSGPDFQGSGAYIFRPWSQEARPVNDSRTIICTLTETVQSALIIYNDWASFEVSLHSGSLAIELEWTVGPIAIDDNIGKEVIMRYDTDIESAATFYTDANGREVLQRIRDYRPTWNYTVTEPVSGNYYPVNSRIWVKDSTRQFTVLTDRSEGGSSMKDGSIEVMLHRRILHDDSLGVGEPLNETAYGQGLVVRGRHSLILEPPTTSARNHRVNAQRMHMHTLATYAAPQLSYADYSSKYRQTWSALSSSMPINVHLLTFDQLKSKQYLVRVEHFFELNEDAVYSQPTTFDLQSLFNSLGSIKELLELTLGANMQLADVHRLVWVTTEGEVSNSTSKQSSLTGTMVTLNPMQIRTFQVTLQ

Nearest PDB structures (foldseek):
  6b9o-assembly1_A  TM=9.371E-01  e=9.063E-37  Canavalia ensiformis
  6b9o-assembly1_B  TM=9.041E-01  e=2.765E-37  Canavalia ensiformis
  6b9p-assembly1_A  TM=8.984E-01  e=5.886E-37  Canavalia ensiformis
  6b9p-assembly1_B  TM=9.082E-01  e=5.473E-35  Canavalia ensiformis
  1o7d-assembly1_D  TM=9.663E-01  e=2.070E-32  Bos taurus

pLDDT: mean 76.33, std 26.22, range [19.97, 98.94]

Mean predicted aligned error: 16.28 Å

Secondary structure (DSSP, 8-state):
---------------------------------------------------------SSS----------SSS-----EEEE-TT--EEEE-EEE---TT----GGGSSSHHHHHHHTTTTEEEBS-SSS-SSTT--SHHHHHHHHHHHHHHHHHHH-GGG---B-----SS---HHHHHHHTT--TT--------------SEEE-SSEEEEE-TTS-EEEEEETTTTEEEEEEEEEEEEEEBP----SSGGGPPP-SS---BS-SSPEES-S--EEEEEE-SSEEEEEEEEETTEEEEEEEETT-SSEEEEEEE-SPP-TTS--EEEEEEEEE----TTEEEEESTTSSEEEEETT--SSS----S-TTGGG-EEESSEEEEE-SS-EEEEEESS-EEEE-SSTTEEEEEEEEE-SS--SSS--S-S--EETTEEPPEEEEEEEEEE-TTTHHHHHHHHHHHHHT---------SS-HHHHHHHS-S---S-SSPPPTTEEEEEEEEEETTEEEEEEEE-SPTTS-TTTTS-EEEEHHHHHTTT--EEEEEEE-TTSSSBGGG-PPP--B-TT-PBPP--------BTTEEEE-TT-EEEEEEEE-